Protein 6TJ0 (pdb70)

Nearest PDB structures (foldseek):
  6tj0-assembly1_A  TM=1.003E+00  e=1.137E-52  Escherichia coli K-12
  9fo7-assembly1_U  TM=5.356E-01  e=8.482E-44  Escherichia coli
  9fp0-assembly1_D  TM=5.334E-01  e=1.099E-41  Escherichia coli
  9fp2-assembly1_E  TM=5.350E-01  e=6.758E-42  Escherichia coli
  9fp2-assembly1_D  TM=5.329E-01  e=5.027E-41  Escherichia coli

Foldseek 3Di:
DALLLAEQEEPVLQVNDDAPDPRYDYDPAPVVSLVVLLPHAQYEREHEAEEPVCLVVLLVSQLCNCVRRHFNAYEYEHQHQHDDPLSVVLSVLSHHPYRDNVQDSVSSVCSVVCRPPTRPDDHDPDSLLSVLLDPFQADEEDWLVSVLSSLVSPNPVDDQDQQWKKKKFAFDVVDAVQRVSVQQAQPDGNWYFFFPRIDIITDGSADPVCVLVRVCRRGVDRSVNTTVDMTDGHPVSSNVVSVCVPGDSVGGDHDD/DLLLAEQEEPVLQVPDDQPDPRYDYDPAPVVSLVVLLVDAQHAREHEAEEPVCLVVLLVSQLCNPVRRHFNAYEYEYQDQHDDPLSVVLSVLSHHPYHDNPQDSVSSVCSVVCRPGTHDDDHDPDSLLSVLCDQAQAAEEDELVSVLSSLLSPNPVDDQAQQWKKKKFAFDPVDFQVRLSVQQAQPGGNWYYDDDRTDIIIHGNADPVCVLVRRPVRGVDRSVNTTVDMTDRRSVRSNVVSVCD

Sequence (500 aa):
RSDEKRILSNVAVLEGAPPLSEHWQLFNNNEVLFNEARTAQAATVVFSLQQNAQIEPLARSIHTLRRQRGSAKILVRENTASLRATDERLLLACGANVIPWNAPLSRCLTIESVQGQKFSRYVPEDITTLLSTQPLKLRGFQKWDVFCNAVNNNNPLLPAHGKGVLVALRPVPGIRVEQALTLCRPNRTGDITIGGNRLVLFLSFCRINDLDTALNHIFPLPTGDIFSNRVWFEDDQISAELVQRLLAPEQWGPLPSDEKRILSNVAVLEGAPPLSEHWQLFNNNEVLFNEARTAQAATVVFSLQQNAQIEPLARSIHTLRRQRGSAKILVRENTASLRATDERLLLACGANVIPWNAPLSRCLTIESVQGQKFSRYVPEDITTLLSTQPLKLRGFQKWDVFCNAVNNNNPLLPAHGKGVLVALRPVPGIRVEQALTLCRPNRTGDITIGGNRLVLFLSFCRINDLDTALNHIFPLPTGDIFSNRVWFEDDQISAELVQR

InterPro domains:
  IPR017745 Cellulose biosynthesis protein BcsE [NF011619] (1-523)
  IPR017745 Cellulose biosynthesis protein BcsE [PF10995] (6-514)
  IPR017745 Cellulose biosynthesis protein BcsE [TIGR03369] (161-475)

Radius of gyration: 33.47 Å; Cα contacts (8 Å, |Δi|>4): 859; chains: 2; bounding box: 49×111×55 Å

Organism: Escherichia coli (strain K12) (NCBI:txid83333)

Structure (mmCIF, N/CA/C/O backbone):
data_6TJ0
#
_entry.id   6TJ0
#
_cell.length_a   112.510
_cell.length_b   112.510
_cell.length_c   106.390
_cell.angle_alpha   90.00
_cell.angle_beta   90.00
_cell.angle_gamma   90.00
#
_symmetry.space_group_name_H-M   'P 41 21 2'
#
loop_
_entity.id
_entity.type
_entity.pdbx_description
1 polymer 'Bacterial cellulose synthesis subunit E'
2 non-polymer GLYCEROL
3 non-polymer "9,9'-[(2R,3R,3aS,5S,7aR,9R,10R,10aS,12S,14aR)-3,5,10,12-tetrahydroxy-5,12-dioxidooctahydro-2H,7H-difuro[3,2-d:3',2'-j][1,3,7,9,2,8]tetraoxadiphosphacyclododecine-2,9-diyl]bis(2-amino-1,9-dihydro-6H-purin-6-one)"
4 water water
#
loop_
_atom_site.group_PDB
_atom_site.id
_atom_site.type_symbol
_atom_site.label_atom_id
_atom_site.label_alt_id
_atom_site.label_comp_id
_atom_site.label_asym_id
_atom_site.label_entity_id
_atom_site.label_seq_id
_atom_site.pdbx_PDB_ins_code
_atom_site.Cartn_x
_atom_site.Cartn_y
_atom_site.Cartn_z
_atom_site.occupancy
_atom_site.B_iso_or_equiv
_atom_site.auth_seq_id
_atom_site.auth_comp_id
_atom_site.auth_asym_id
_atom_site.auth_atom_id
_atom_site.pdbx_PDB_model_num
ATOM 1 N N . ARG A 1 7 ? 71.239 155.391 117.878 1.00 82.71 222 ARG A N 1
ATOM 2 C CA . ARG A 1 7 ? 71.112 155.082 119.300 1.00 82.30 222 ARG A CA 1
ATOM 3 C C . ARG A 1 7 ? 69.633 154.773 119.715 1.00 82.28 222 ARG A C 1
ATOM 4 O O . ARG A 1 7 ? 68.998 153.931 119.071 1.00 82.15 222 ARG A O 1
ATOM 12 N N . SER A 1 8 ? 69.106 155.417 120.788 1.00 74.42 223 SER A N 1
ATOM 13 C CA . SER A 1 8 ? 67.779 155.138 121.337 1.00 71.13 223 SER A CA 1
ATOM 14 C C . SER A 1 8 ? 66.608 155.743 120.570 1.00 68.24 223 SER A C 1
ATOM 15 O O . SER A 1 8 ? 66.650 156.910 120.166 1.00 66.68 223 SER A O 1
ATOM 18 N N . ASP A 1 9 ? 65.533 154.937 120.432 1.00 59.63 224 ASP A N 1
ATOM 19 C CA . ASP A 1 9 ? 64.275 155.319 119.781 1.00 55.53 224 ASP A CA 1
ATOM 20 C C . ASP A 1 9 ? 63.158 155.494 120.820 1.00 55.78 224 ASP A C 1
ATOM 21 O O . ASP A 1 9 ? 61.987 155.479 120.457 1.00 56.21 224 ASP A O 1
ATOM 26 N N . GLU A 1 10 ? 63.521 155.640 122.108 1.00 50.58 225 GLU A N 1
ATOM 27 C CA . GLU A 1 10 ? 62.596 155.833 123.233 1.00 49.84 225 GLU A CA 1
ATOM 28 C C . GLU A 1 10 ? 61.564 156.952 123.003 1.00 53.11 225 GLU A C 1
ATOM 29 O O . GLU A 1 10 ? 60.407 156.796 123.392 1.00 53.56 225 GLU A O 1
ATOM 35 N N . LYS A 1 11 ? 61.983 158.061 122.364 1.00 48.61 226 LYS A N 1
ATOM 36 C CA . LYS A 1 11 ? 61.138 159.223 122.067 1.00 47.20 226 LYS A CA 1
ATOM 37 C C . LYS A 1 11 ? 60.333 159.081 120.765 1.00 50.09 226 LYS A C 1
ATOM 38 O O . LYS A 1 11 ? 59.447 159.893 120.520 1.00 48.59 226 LYS A O 1
ATOM 44 N N . ARG A 1 12 ? 60.636 158.070 119.931 1.00 47.80 227 ARG A N 1
ATOM 45 C CA . ARG A 1 12 ? 59.926 157.866 118.660 1.00 47.25 227 ARG A CA 1
ATOM 46 C C . ARG A 1 12 ? 58.449 157.453 118.877 1.00 47.37 227 ARG A C 1
ATOM 47 O O . ARG A 1 12 ? 58.151 156.698 119.804 1.00 45.72 227 ARG A O 1
ATOM 55 N N . ILE A 1 13 ? 57.528 158.019 118.064 1.00 42.02 228 ILE A N 1
ATOM 56 C CA . ILE A 1 13 ? 56.099 157.715 118.139 1.00 40.75 228 ILE A CA 1
ATOM 57 C C . ILE A 1 13 ? 55.605 157.250 116.775 1.00 47.17 228 ILE A C 1
ATOM 58 O O . ILE A 1 13 ? 55.522 158.036 115.829 1.00 48.05 228 ILE A O 1
ATOM 63 N N . LEU A 1 14 ? 55.305 155.967 116.685 1.00 43.69 229 LEU A N 1
ATOM 64 C CA . LEU A 1 14 ? 54.802 155.336 115.475 1.00 44.38 229 LEU A CA 1
ATOM 65 C C . LEU A 1 14 ? 53.299 155.240 115.636 1.00 47.01 229 LEU A C 1
ATOM 66 O O . LEU A 1 14 ? 52.809 154.688 116.623 1.00 46.63 229 LEU A O 1
ATOM 71 N N . SER A 1 15 ? 52.571 155.851 114.716 1.00 42.05 230 SER A N 1
ATOM 72 C CA . SER A 1 15 ? 51.130 155.912 114.853 1.00 41.57 230 SER A CA 1
ATOM 73 C C . SER A 1 15 ? 50.353 155.793 113.560 1.00 46.07 230 SER A C 1
ATOM 74 O O . SER A 1 15 ? 50.767 156.305 112.525 1.00 44.75 230 SER A O 1
ATOM 77 N N . ASN A 1 16 ? 49.172 155.175 113.646 1.00 44.76 231 ASN A N 1
ATOM 78 C CA . ASN A 1 16 ? 48.226 155.141 112.544 1.00 45.16 231 ASN A CA 1
ATOM 79 C C . ASN A 1 16 ? 47.742 156.620 112.392 1.00 49.08 231 ASN A C 1
ATOM 80 O O . ASN A 1 16 ? 47.593 157.309 113.411 1.00 47.67 231 ASN A O 1
ATOM 85 N N . VAL A 1 17 ? 47.559 157.114 111.136 1.00 46.46 232 VAL A N 1
ATOM 86 C CA . VAL A 1 17 ? 47.075 158.480 110.829 1.00 46.60 232 VAL A CA 1
ATOM 87 C C . VAL A 1 17 ? 45.800 158.861 111.621 1.00 48.73 232 VAL A C 1
ATOM 88 O O . VAL A 1 17 ? 45.706 159.977 112.126 1.00 46.74 232 VAL A O 1
ATOM 92 N N . ALA A 1 18 ? 44.834 157.917 111.727 1.00 45.15 233 ALA A N 1
ATOM 93 C CA . ALA A 1 18 ? 43.551 158.069 112.426 1.00 44.96 233 ALA A CA 1
ATOM 94 C C . ALA A 1 18 ? 43.664 158.589 113.873 1.00 49.76 233 ALA A C 1
ATOM 95 O O . ALA A 1 18 ? 42.757 159.270 114.341 1.00 50.75 233 ALA A O 1
ATOM 97 N N . VAL A 1 19 ? 44.769 158.274 114.571 1.00 46.92 234 VAL A N 1
ATOM 98 C CA . VAL A 1 19 ? 45.032 158.733 115.947 1.00 46.76 234 VAL A CA 1
ATOM 99 C C . VAL A 1 19 ? 45.081 160.285 116.039 1.00 49.67 234 VAL A C 1
ATOM 100 O O . VAL A 1 19 ? 44.594 160.849 117.026 1.00 50.27 234 VAL A O 1
ATOM 104 N N . LEU A 1 20 ? 45.601 160.972 115.001 1.00 43.97 235 LEU A N 1
ATOM 105 C CA . LEU A 1 20 ? 45.689 162.438 115.046 1.00 43.41 235 LEU A CA 1
ATOM 106 C C . LEU A 1 20 ? 44.459 163.147 114.463 1.00 47.57 235 LEU A C 1
ATOM 107 O O . LEU A 1 20 ? 44.427 164.380 114.421 1.00 46.90 235 LEU A O 1
ATOM 112 N N . GLU A 1 21 ? 43.420 162.362 114.081 1.00 44.39 236 GLU A N 1
ATOM 113 C CA . GLU A 1 21 ? 42.118 162.812 113.575 1.00 44.57 236 GLU A CA 1
ATOM 114 C C . GLU A 1 21 ? 42.200 163.864 112.450 1.00 47.10 236 GLU A C 1
ATOM 115 O O . GLU A 1 21 ? 41.350 164.750 112.382 1.00 47.39 236 GLU A O 1
ATOM 121 N N . GLY A 1 22 ? 43.219 163.764 111.594 1.00 42.77 237 GLY A N 1
ATOM 122 C CA . GLY A 1 22 ? 43.425 164.691 110.483 1.00 42.39 237 GLY A CA 1
ATOM 123 C C . GLY A 1 22 ? 44.649 165.583 110.612 1.00 46.01 237 GLY A C 1
ATOM 124 O O . GLY A 1 22 ? 45.135 166.102 109.603 1.00 46.02 237 GLY A O 1
ATOM 125 N N . ALA A 1 23 ? 45.147 165.793 111.850 1.00 41.85 238 ALA A N 1
ATOM 126 C CA . ALA A 1 23 ? 46.330 166.627 112.110 1.00 42.42 238 ALA A CA 1
ATOM 127 C C . ALA A 1 23 ? 47.611 166.018 111.518 1.00 48.52 238 ALA A C 1
ATOM 128 O O . ALA A 1 23 ? 47.686 164.799 111.345 1.00 48.49 238 ALA A O 1
ATOM 130 N N . PRO A 1 24 ? 48.641 166.842 111.218 1.00 46.90 239 PRO A N 1
ATOM 131 C CA . PRO A 1 24 ? 49.896 166.269 110.708 1.00 46.53 239 PRO A CA 1
ATOM 132 C C . PRO A 1 24 ? 50.781 165.788 111.875 1.00 51.49 239 PRO A C 1
ATOM 133 O O . PRO A 1 24 ? 50.388 166.036 113.027 1.00 50.29 239 PRO A O 1
ATOM 137 N N . PRO A 1 25 ? 51.971 165.143 111.629 1.00 48.76 240 PRO A N 1
ATOM 138 C CA . PRO A 1 25 ? 52.864 164.765 112.749 1.00 48.22 240 PRO A CA 1
ATOM 139 C C . PRO A 1 25 ? 53.140 165.947 11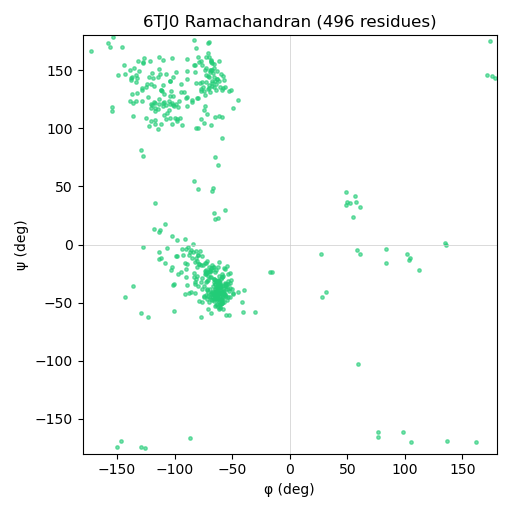3.680 1.00 50.82 240 PRO A C 1
ATOM 140 O O . PRO A 1 25 ? 53.398 167.055 113.204 1.00 51.77 240 PRO A O 1
ATOM 144 N N . LEU A 1 26 ? 53.030 165.726 114.997 1.00 45.53 241 LEU A N 1
ATOM 145 C CA . LEU A 1 26 ? 53.155 166.778 116.015 1.00 44.89 241 LEU A CA 1
ATOM 146 C C . LEU A 1 26 ? 54.587 167.157 116.356 1.00 50.73 241 LEU A C 1
ATOM 147 O O . LEU A 1 26 ? 54.824 168.219 116.922 1.00 50.66 241 LEU A O 1
ATOM 152 N N . SER A 1 27 ? 55.546 166.283 116.036 1.00 47.76 242 SER A N 1
ATOM 153 C CA . SER A 1 27 ? 56.958 166.532 116.270 1.00 46.76 242 SER A CA 1
ATOM 154 C C . SER A 1 27 ? 57.755 165.721 115.260 1.00 49.96 242 SER A C 1
ATOM 155 O O . SER A 1 27 ? 57.178 164.989 114.452 1.00 48.34 242 SER A O 1
ATOM 158 N N . GLU A 1 28 ? 59.081 165.857 115.306 1.00 47.73 243 GLU A N 1
ATOM 159 C CA . GLU A 1 28 ? 60.016 165.138 114.447 1.00 47.94 243 GLU A CA 1
ATOM 160 C C . GLU A 1 28 ? 60.069 163.682 114.889 1.00 50.99 243 GLU A C 1
ATOM 161 O O . GLU A 1 28 ? 60.525 162.839 114.124 1.00 51.90 243 GLU A O 1
ATOM 167 N N . HIS A 1 29 ? 59.569 163.384 116.109 1.00 45.82 244 HIS A N 1
ATOM 168 C CA . HIS A 1 29 ? 59.521 162.032 116.687 1.00 45.12 244 HIS A CA 1
ATOM 169 C C . HIS A 1 29 ? 58.335 161.199 116.176 1.00 48.31 244 HIS A C 1
ATOM 170 O O . HIS A 1 29 ? 58.437 159.968 116.138 1.00 48.12 244 HIS A O 1
ATOM 177 N N . TRP A 1 30 ? 57.227 161.868 115.769 1.00 43.72 245 TRP A N 1
ATOM 178 C CA . TRP A 1 30 ? 56.035 161.227 115.214 1.00 42.98 245 TRP A CA 1
ATOM 179 C C . TRP A 1 30 ? 56.238 160.769 113.781 1.00 47.34 245 TRP A C 1
ATOM 180 O O . TRP A 1 30 ? 56.715 161.537 112.945 1.00 47.59 245 TRP A O 1
ATOM 191 N N . GLN A 1 31 ? 55.789 159.546 113.487 1.00 44.56 246 GLN A N 1
ATOM 192 C CA . GLN A 1 31 ? 55.724 158.974 112.149 1.00 44.94 246 GLN A CA 1
ATOM 193 C C . GLN A 1 31 ? 54.330 158.357 111.991 1.00 49.57 246 GLN A C 1
ATOM 194 O O . GLN A 1 31 ? 53.864 157.629 112.870 1.00 49.45 246 GLN A O 1
ATOM 200 N N . LEU A 1 32 ? 53.654 158.693 110.890 1.00 46.32 247 LEU A N 1
ATOM 201 C CA . LEU A 1 32 ? 52.299 158.248 110.625 1.00 45.55 247 LEU A CA 1
ATOM 202 C C . LEU A 1 32 ? 52.219 157.211 109.541 1.00 50.10 247 LEU A C 1
ATOM 203 O O . LEU A 1 32 ? 53.033 157.210 108.616 1.00 49.97 247 LEU A O 1
ATOM 208 N N . PHE A 1 33 ? 51.244 156.293 109.683 1.00 47.52 248 PHE A N 1
ATOM 209 C CA . PHE A 1 33 ? 51.030 155.154 108.785 1.00 48.17 248 PHE A CA 1
ATOM 210 C C . PHE A 1 33 ? 49.567 155.066 108.436 1.00 52.49 248 PHE A C 1
ATOM 211 O O . PHE A 1 33 ? 48.721 155.306 109.300 1.00 52.09 248 PHE A O 1
ATOM 219 N N . ASN A 1 34 ? 49.265 154.762 107.160 1.00 49.53 249 ASN A N 1
ATOM 220 C CA . ASN A 1 34 ? 47.894 154.727 106.632 1.00 49.80 249 ASN A CA 1
ATOM 221 C C . ASN A 1 34 ? 47.014 153.625 107.219 1.00 53.35 249 ASN A C 1
ATOM 222 O O . ASN A 1 34 ? 45.792 153.742 107.149 1.00 54.40 249 ASN A O 1
ATOM 227 N N . ASN A 1 35 ? 47.615 152.581 107.814 1.00 48.21 250 ASN A N 1
ATOM 228 C CA . ASN A 1 35 ? 46.885 151.485 108.464 1.00 47.10 250 ASN A CA 1
ATOM 229 C C . ASN A 1 35 ? 47.778 150.769 109.486 1.00 49.16 250 ASN A C 1
ATOM 230 O O . ASN A 1 35 ? 48.977 151.066 109.577 1.00 47.73 250 ASN A O 1
ATOM 235 N N . ASN A 1 36 ? 47.173 149.839 110.251 1.00 44.32 251 ASN A N 1
ATOM 236 C CA . ASN A 1 36 ? 47.787 149.038 111.309 1.00 43.59 251 ASN A CA 1
ATOM 237 C C . ASN A 1 36 ? 48.774 148.002 110.831 1.00 48.68 251 ASN A C 1
ATOM 238 O O . ASN A 1 36 ? 49.627 147.592 111.615 1.00 48.10 251 ASN A O 1
ATOM 243 N N . GLU A 1 37 ? 48.656 147.561 109.570 1.00 46.63 252 GLU A N 1
ATOM 244 C CA . GLU A 1 37 ? 49.543 146.556 108.993 1.00 47.41 252 GLU A CA 1
ATOM 245 C C . GLU A 1 37 ? 50.930 147.157 108.780 1.00 51.38 252 GLU A C 1
ATOM 246 O O . GLU A 1 37 ? 51.899 146.642 109.337 1.00 49.91 252 GLU A O 1
ATOM 252 N N . VAL A 1 38 ? 51.009 148.290 108.041 1.00 49.56 253 VAL A N 1
ATOM 253 C CA . VAL A 1 38 ? 52.261 149.012 107.755 1.00 50.23 253 VAL A CA 1
ATOM 254 C C . VAL A 1 38 ? 52.925 149.554 109.045 1.00 52.69 253 VAL A C 1
ATOM 255 O O . VAL A 1 38 ? 54.154 149.583 109.128 1.00 53.29 253 VAL A O 1
ATOM 259 N N . LEU A 1 39 ? 52.109 149.930 110.050 1.00 45.97 254 LEU A N 1
ATOM 260 C CA . LEU A 1 39 ? 52.577 150.395 111.352 1.00 44.05 254 LEU A CA 1
ATOM 261 C C . LEU A 1 39 ? 53.291 149.261 112.087 1.00 48.27 254 LEU A C 1
ATOM 262 O O . LEU A 1 39 ? 54.405 149.453 112.569 1.00 48.44 254 LEU A O 1
ATOM 267 N N . PHE A 1 40 ? 52.661 148.069 112.128 1.00 45.23 255 PHE A N 1
ATOM 268 C CA . PHE A 1 40 ? 53.171 146.876 112.780 1.00 44.44 255 PHE A CA 1
ATOM 269 C C . PHE A 1 40 ? 54.495 146.433 112.176 1.00 50.48 255 PHE A C 1
ATOM 270 O O . PHE A 1 40 ? 55.415 146.089 112.915 1.00 51.29 255 PHE A O 1
ATOM 278 N N . ASN A 1 41 ? 54.595 146.469 110.838 1.00 48.51 256 ASN A N 1
ATOM 279 C CA . ASN A 1 41 ? 55.794 146.107 110.087 1.00 49.47 256 ASN A CA 1
ATOM 280 C C . ASN A 1 41 ? 56.977 147.003 110.401 1.00 54.63 256 ASN A C 1
ATOM 281 O O . ASN A 1 41 ? 58.113 146.517 110.436 1.00 55.68 256 ASN A O 1
ATOM 286 N N . GLU A 1 42 ? 56.702 148.297 110.680 1.00 50.08 257 GLU A N 1
ATOM 287 C CA . GLU A 1 42 ? 57.702 149.277 111.077 1.00 49.81 257 GLU A CA 1
ATOM 288 C C . GLU A 1 42 ? 58.091 149.032 112.538 1.00 52.07 257 GLU A C 1
ATOM 289 O O . GLU A 1 42 ? 59.273 148.915 112.823 1.00 51.48 257 GLU A O 1
ATOM 295 N N . ALA A 1 43 ? 57.085 148.890 113.445 1.00 47.95 258 ALA A N 1
ATOM 296 C CA . ALA A 1 43 ? 57.249 148.616 114.882 1.00 46.78 258 ALA A CA 1
ATOM 297 C C . ALA A 1 43 ? 58.128 147.367 115.179 1.00 50.56 258 ALA A C 1
ATOM 298 O O . ALA A 1 43 ? 58.774 147.297 116.231 1.00 49.82 258 ALA A O 1
ATOM 300 N N . ARG A 1 44 ? 58.187 146.422 114.214 1.00 46.85 259 ARG A N 1
ATOM 301 C CA . ARG A 1 44 ? 59.005 145.205 114.246 1.00 47.11 259 ARG A CA 1
ATOM 302 C C . ARG A 1 44 ? 60.495 145.520 114.357 1.00 53.71 259 ARG A C 1
ATOM 303 O O . ARG A 1 44 ? 61.239 144.722 114.923 1.00 53.64 259 ARG A O 1
ATOM 311 N N . THR A 1 45 ? 60.924 146.679 113.813 1.00 52.26 260 THR A N 1
ATOM 312 C CA . THR A 1 45 ? 62.320 147.132 113.823 1.00 53.33 260 THR A CA 1
ATOM 313 C C . THR A 1 45 ? 62.608 148.124 114.955 1.00 57.43 260 THR A C 1
ATOM 314 O O . THR A 1 45 ? 63.774 148.448 115.193 1.00 59.25 260 THR A O 1
ATOM 318 N N . ALA A 1 46 ? 61.558 148.606 115.649 1.00 52.03 261 ALA A N 1
ATOM 319 C CA . ALA A 1 46 ? 61.701 149.535 116.771 1.00 50.71 261 ALA A CA 1
ATOM 320 C C . ALA A 1 46 ? 62.067 148.781 118.070 1.00 55.35 261 ALA A C 1
ATOM 321 O O . ALA A 1 46 ? 62.028 147.553 118.087 1.00 54.62 261 ALA A O 1
ATOM 323 N N . GLN A 1 47 ? 62.449 149.503 119.138 1.00 52.89 262 GLN A N 1
ATOM 324 C CA . GLN A 1 47 ? 62.880 148.894 120.401 1.00 53.21 262 GLN A CA 1
ATOM 325 C C . GLN A 1 47 ? 62.164 149.474 121.630 1.00 55.79 262 GLN A C 1
ATOM 326 O O . GLN A 1 47 ? 61.535 148.728 122.376 1.00 55.94 262 GLN A O 1
ATOM 332 N N . ALA A 1 48 ? 62.284 150.789 121.846 1.00 51.54 263 ALA A N 1
ATOM 333 C CA . ALA A 1 48 ? 61.711 151.487 122.993 1.00 50.31 263 ALA A CA 1
ATOM 334 C C . ALA A 1 48 ? 60.679 152.544 122.574 1.00 52.54 263 ALA A C 1
ATOM 335 O O . ALA A 1 48 ? 60.278 153.360 123.396 1.00 52.07 263 ALA A O 1
ATOM 337 N N . ALA A 1 49 ? 60.238 152.512 121.306 1.00 48.44 264 ALA A N 1
ATOM 338 C CA . ALA A 1 49 ? 59.288 153.467 120.732 1.00 47.06 264 ALA A CA 1
ATOM 339 C C . ALA A 1 49 ? 57.868 153.276 121.215 1.00 49.15 264 ALA A C 1
ATOM 340 O O . ALA A 1 49 ? 57.518 152.206 121.714 1.00 47.77 264 ALA A O 1
ATOM 342 N N . THR A 1 50 ? 57.032 154.327 121.041 1.00 45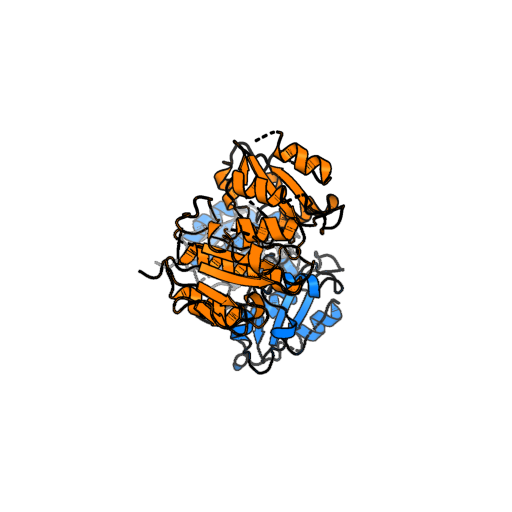.07 265 THR A N 1
ATOM 343 C CA . THR A 1 50 ? 55.607 154.249 121.321 1.00 43.04 265 THR A CA 1
ATOM 344 C C . THR A 1 50 ? 54.938 153.857 120.011 1.00 45.49 265 THR A C 1
ATOM 345 O O . THR A 1 50 ? 55.263 154.416 118.964 1.00 43.89 265 THR A O 1
ATOM 349 N N . VAL A 1 51 ? 54.056 152.845 120.072 1.00 42.19 266 VAL A N 1
ATOM 350 C CA . VAL A 1 51 ? 53.327 152.290 118.936 1.00 41.82 266 VAL A CA 1
ATOM 351 C C . VAL A 1 51 ? 51.860 152.482 119.266 1.00 45.11 266 VAL A C 1
ATOM 352 O O . VAL A 1 51 ? 51.418 152.057 120.330 1.00 44.13 266 VAL A O 1
ATOM 356 N N . VAL A 1 52 ? 51.133 153.218 118.406 1.00 42.20 267 VAL A N 1
ATOM 357 C CA . VAL A 1 52 ? 49.729 153.553 118.623 1.00 40.93 267 VAL A CA 1
ATOM 358 C C . VAL A 1 52 ? 48.866 153.064 117.467 1.00 46.20 267 VAL A C 1
ATOM 359 O O . VAL A 1 52 ? 48.822 153.677 116.392 1.00 45.63 267 VAL A O 1
ATOM 363 N N . PHE A 1 53 ? 48.185 151.939 117.704 1.00 42.76 268 PHE A N 1
ATOM 364 C CA . PHE A 1 53 ? 47.274 151.345 116.743 1.00 43.38 268 PHE A CA 1
ATOM 365 C C . PHE A 1 53 ? 45.922 152.033 116.834 1.00 47.88 268 PHE A C 1
ATOM 366 O O . PHE A 1 53 ? 45.546 152.533 117.897 1.00 46.86 268 PHE A O 1
ATOM 374 N N . SER A 1 54 ? 45.171 152.010 115.735 1.00 45.52 269 SER A N 1
ATOM 375 C CA . SER A 1 54 ? 43.827 152.558 115.707 1.00 46.28 269 SER A CA 1
ATOM 376 C C . SER A 1 54 ? 42.799 151.409 115.606 1.00 51.65 269 SER A C 1
ATOM 377 O O . SER A 1 54 ? 42.923 150.533 114.752 1.00 50.15 269 SER A O 1
ATOM 380 N N . LEU A 1 55 ? 41.799 151.423 116.491 1.00 49.65 270 LEU A N 1
ATOM 381 C CA . LEU A 1 55 ? 40.729 150.447 116.498 1.00 50.89 270 LEU A CA 1
ATOM 382 C C . LEU A 1 55 ? 39.462 151.109 115.987 1.00 58.01 270 LEU A C 1
ATOM 383 O O . LEU A 1 55 ? 38.939 152.013 116.637 1.00 56.76 270 LEU A O 1
ATOM 388 N N . GLN A 1 56 ? 38.987 150.675 114.810 1.00 59.18 271 GLN A N 1
ATOM 389 C CA . GLN A 1 56 ? 37.752 151.191 114.212 1.00 61.98 271 GLN A CA 1
ATOM 390 C C . GLN A 1 56 ? 36.596 150.217 114.458 1.00 66.47 271 GLN A C 1
ATOM 391 O O . GLN A 1 56 ? 35.591 150.615 115.041 1.00 67.23 271 GLN A O 1
ATOM 397 N N . GLN A 1 57 ? 36.736 148.944 114.030 1.00 62.20 272 GLN A N 1
ATOM 398 C CA . GLN A 1 57 ? 35.655 147.960 114.179 1.00 62.10 272 GLN A CA 1
ATOM 399 C C . GLN A 1 57 ? 36.087 146.664 114.867 1.00 64.53 272 GLN A C 1
ATOM 400 O O . GLN A 1 57 ? 37.262 146.297 114.839 1.00 61.33 272 GLN A O 1
ATOM 406 N N . ASN A 1 58 ? 35.098 145.960 115.452 1.00 62.67 273 ASN A N 1
ATOM 407 C CA . ASN A 1 58 ? 35.243 144.698 116.175 1.00 61.84 273 ASN A CA 1
ATOM 408 C C . ASN A 1 58 ? 35.989 143.591 115.412 1.00 63.70 273 ASN A C 1
ATOM 409 O O . ASN A 1 58 ? 36.558 142.711 116.053 1.00 62.79 273 ASN A O 1
ATOM 414 N N . ALA A 1 59 ? 35.995 143.634 114.063 1.00 60.28 274 ALA A N 1
ATOM 415 C CA . ALA A 1 59 ? 36.672 142.630 113.234 1.00 60.38 274 ALA A CA 1
ATOM 416 C C . ALA A 1 59 ? 38.194 142.711 113.335 1.00 63.00 274 ALA A C 1
ATOM 417 O O . ALA A 1 59 ? 38.872 141.722 113.075 1.00 63.09 274 ALA A O 1
ATOM 419 N N . GLN A 1 60 ? 38.718 143.877 113.743 1.00 58.85 275 GLN A N 1
ATOM 420 C CA . GLN A 1 60 ? 40.145 144.154 113.911 1.00 57.85 275 GLN A CA 1
ATOM 421 C C . GLN A 1 60 ? 40.735 143.641 115.231 1.00 60.81 275 GLN A C 1
ATOM 422 O O . GLN A 1 60 ? 41.959 143.630 115.339 1.00 60.77 275 GLN A O 1
ATOM 428 N N . ILE A 1 61 ? 39.897 143.264 116.236 1.00 56.45 276 ILE A N 1
ATOM 429 C CA . ILE A 1 61 ? 40.329 142.802 117.573 1.00 55.68 276 ILE A CA 1
ATOM 430 C C . ILE A 1 61 ? 41.347 141.657 117.506 1.00 57.82 276 ILE A C 1
ATOM 431 O O . ILE A 1 61 ? 42.457 141.824 118.010 1.00 57.89 276 ILE A O 1
ATOM 436 N N . GLU A 1 62 ? 40.967 140.509 116.910 1.00 52.84 277 GLU A N 1
ATOM 437 C CA . GLU A 1 62 ? 41.839 139.337 116.787 1.00 51.99 277 GLU A CA 1
ATOM 438 C C . GLU A 1 62 ? 43.127 139.641 115.978 1.00 53.70 277 GLU A C 1
ATOM 439 O O . GLU A 1 62 ? 44.198 139.437 116.551 1.00 51.22 277 GLU A O 1
ATOM 445 N N . PRO A 1 63 ? 43.078 140.191 114.722 1.00 50.48 278 PRO A N 1
ATOM 446 C CA . PRO A 1 63 ? 44.337 140.551 114.029 1.00 50.22 278 PRO A CA 1
ATOM 447 C C . PRO A 1 63 ? 45.229 141.523 114.826 1.00 53.76 278 PRO A C 1
ATOM 448 O O . PRO A 1 63 ? 46.454 141.413 114.754 1.00 54.04 278 PRO A O 1
ATOM 452 N N . LEU A 1 64 ? 44.614 142.436 115.615 1.00 49.54 279 LEU A N 1
ATOM 453 C CA . LEU A 1 64 ? 45.296 143.409 116.473 1.00 49.53 279 LEU A CA 1
ATOM 454 C C . LEU A 1 64 ? 45.940 142.734 117.667 1.00 52.30 279 LEU A C 1
ATOM 455 O O . LEU A 1 64 ? 47.084 143.060 117.991 1.00 51.68 279 LEU A O 1
ATOM 460 N N . ALA A 1 65 ? 45.202 141.799 118.320 1.00 48.11 280 ALA A N 1
ATOM 461 C CA . ALA A 1 65 ? 45.660 140.975 119.448 1.00 47.42 280 ALA A CA 1
ATOM 462 C C . ALA A 1 65 ? 46.922 140.216 119.039 1.00 48.70 280 ALA A C 1
ATOM 463 O O . ALA A 1 65 ? 47.870 140.175 119.811 1.00 48.12 280 ALA A O 1
ATOM 465 N N . ARG A 1 66 ? 46.943 139.669 117.809 1.00 44.14 281 ARG A N 1
ATOM 466 C CA . ARG A 1 66 ? 48.078 138.936 117.242 1.00 44.66 281 ARG A CA 1
ATOM 467 C C . ARG A 1 66 ? 49.314 139.832 117.051 1.00 49.52 281 ARG A C 1
ATOM 468 O O . ARG A 1 66 ? 50.419 139.429 117.435 1.00 49.81 281 ARG A O 1
ATOM 476 N N . SER A 1 67 ? 49.117 141.052 116.497 1.00 44.92 282 SER A N 1
ATOM 477 C CA . SER A 1 67 ? 50.172 142.039 116.251 1.00 44.71 282 SER A CA 1
ATOM 478 C C . SER A 1 67 ? 50.808 142.540 117.548 1.00 49.15 282 SER A C 1
ATOM 479 O O . SER A 1 67 ? 52.023 142.683 117.602 1.00 50.93 282 SER A O 1
ATOM 482 N N . ILE A 1 68 ? 49.985 142.826 118.580 1.00 44.94 283 ILE A N 1
ATOM 483 C CA . ILE A 1 68 ? 50.426 143.293 119.901 1.00 43.63 283 ILE A CA 1
ATOM 484 C C . ILE A 1 68 ? 51.238 142.182 120.549 1.00 48.69 283 ILE A C 1
ATOM 485 O O . ILE A 1 68 ? 52.321 142.432 121.080 1.00 48.73 283 ILE A O 1
ATOM 490 N N . HIS A 1 69 ? 50.706 140.944 120.484 1.00 45.24 284 HIS A N 1
ATOM 491 C CA . HIS A 1 69 ? 51.335 139.760 121.035 1.00 43.59 284 HIS A CA 1
ATOM 492 C C . HIS A 1 69 ? 52.716 139.511 120.408 1.00 47.06 284 HIS A C 1
ATOM 493 O O . HIS A 1 69 ? 53.685 139.271 121.138 1.00 45.15 284 HIS A O 1
ATOM 500 N N . THR A 1 70 ? 52.802 139.587 119.061 1.00 44.58 285 THR A N 1
ATOM 501 C CA . THR A 1 70 ? 54.046 139.423 118.311 1.00 45.35 285 THR A CA 1
ATOM 502 C C . THR A 1 70 ? 55.052 140.478 118.782 1.00 52.45 285 THR A C 1
ATOM 503 O O . THR A 1 70 ? 56.169 140.116 119.138 1.00 53.07 285 THR A O 1
ATOM 507 N N . LEU A 1 71 ? 54.626 141.766 118.832 1.00 49.78 286 LEU A N 1
ATOM 508 C CA . LEU A 1 71 ? 55.458 142.874 119.270 1.00 49.90 286 LEU A CA 1
ATOM 509 C C . LEU A 1 71 ? 55.971 142.745 120.697 1.00 53.67 286 LEU A C 1
ATOM 510 O O . LEU A 1 71 ? 57.165 142.931 120.909 1.00 54.63 286 LEU A O 1
ATOM 515 N N . ARG A 1 72 ? 55.088 142.486 121.673 1.00 48.10 287 ARG A N 1
ATOM 516 C CA . ARG A 1 72 ? 55.512 142.361 123.066 1.00 48.10 287 ARG A CA 1
ATOM 517 C C . ARG A 1 72 ? 56.526 141.232 123.269 1.00 52.91 287 ARG A C 1
ATOM 518 O O . ARG A 1 72 ? 57.573 141.466 123.881 1.00 52.80 287 ARG A O 1
ATOM 526 N N . ARG A 1 73 ? 56.226 140.022 122.742 1.00 49.64 288 ARG A N 1
ATOM 527 C CA . ARG A 1 73 ? 57.105 138.852 122.870 1.00 49.93 288 ARG A CA 1
ATOM 528 C C . ARG A 1 73 ? 58.461 139.064 122.182 1.00 54.92 288 ARG A C 1
ATOM 529 O O . ARG A 1 73 ? 59.505 138.764 122.763 1.00 55.21 288 ARG A O 1
ATOM 537 N N . GLN A 1 74 ? 58.444 139.580 120.950 1.00 51.84 289 GLN A N 1
ATOM 538 C CA . GLN A 1 74 ? 59.651 139.745 120.139 1.00 52.97 289 GLN A CA 1
ATOM 539 C C . GLN A 1 74 ? 60.475 141.004 120.419 1.00 56.09 289 GLN A C 1
ATOM 540 O O . GLN A 1 74 ? 61.674 140.989 120.159 1.00 56.38 289 GLN A O 1
ATOM 546 N N . ARG A 1 75 ? 59.854 142.091 120.897 1.00 51.13 290 ARG A N 1
ATOM 547 C CA . ARG A 1 75 ? 60.598 143.334 121.102 1.00 51.50 290 ARG A CA 1
ATOM 548 C C . ARG A 1 75 ? 60.958 143.602 122.563 1.00 56.72 290 ARG A C 1
ATOM 549 O O . ARG A 1 75 ? 61.902 144.351 122.814 1.00 57.24 290 ARG A O 1
ATOM 557 N N . GLY A 1 76 ? 60.267 142.958 123.502 1.00 53.14 291 GLY A N 1
ATOM 558 C CA . GLY A 1 76 ? 60.571 143.117 124.921 1.00 53.55 291 GLY A CA 1
ATOM 559 C C . GLY A 1 76 ? 59.695 144.098 125.687 1.00 56.24 291 GLY A C 1
ATOM 560 O O . GLY A 1 76 ? 58.601 144.455 125.241 1.00 52.64 291 GLY A O 1
ATOM 561 N N . SER A 1 77 ? 60.200 144.544 126.857 1.00 54.73 292 SER A N 1
ATOM 562 C CA . SER A 1 77 ? 59.501 145.381 127.834 1.00 54.65 292 SER A CA 1
ATOM 563 C C . SER A 1 77 ? 59.674 146.918 127.710 1.00 56.40 292 SER A C 1
ATOM 564 O O . SER A 1 77 ? 58.976 147.651 128.422 1.00 55.90 292 SER A O 1
ATOM 567 N N . ALA A 1 78 ? 60.585 147.410 126.848 1.00 51.68 293 ALA A N 1
ATOM 568 C CA . ALA A 1 78 ? 60.804 148.860 126.726 1.00 50.33 293 ALA A CA 1
ATOM 569 C C . ALA A 1 78 ? 59.756 149.576 125.860 1.00 54.96 293 ALA A C 1
ATOM 570 O O . ALA A 1 78 ? 59.443 150.750 126.095 1.00 53.31 293 ALA A O 1
ATOM 580 N N . LYS A 1 80 ? 56.267 150.826 124.252 1.00 48.76 295 LYS A N 1
ATOM 581 C CA . LYS A 1 80 ? 54.950 151.203 124.755 1.00 46.65 295 LYS A CA 1
ATOM 582 C C . LYS A 1 80 ? 53.949 150.945 123.622 1.00 48.70 295 LYS A C 1
ATOM 583 O O . LYS A 1 80 ? 54.057 151.561 122.563 1.00 48.74 295 LYS A O 1
ATOM 589 N N . ILE A 1 81 ? 53.025 149.988 123.817 1.00 43.78 296 ILE A N 1
ATOM 590 C CA . ILE A 1 81 ? 52.019 149.594 122.816 1.00 42.20 296 ILE A CA 1
ATOM 591 C C . ILE A 1 81 ? 50.660 150.058 123.290 1.00 47.61 296 ILE A C 1
ATOM 592 O O . ILE A 1 81 ? 50.200 149.669 124.369 1.00 47.51 296 ILE A O 1
ATOM 597 N N . LEU A 1 82 ? 50.043 150.928 122.487 1.00 44.99 297 LEU A N 1
ATOM 598 C CA . LEU A 1 82 ? 48.778 151.598 122.769 1.00 44.94 297 LEU A CA 1
ATOM 599 C C . LEU A 1 82 ? 47.748 151.308 121.696 1.00 47.50 297 LEU A C 1
ATOM 600 O O . LEU A 1 82 ? 48.092 151.204 120.513 1.00 47.21 297 LEU A O 1
ATOM 605 N N . VAL A 1 83 ? 46.483 151.188 122.116 1.00 43.16 298 VAL A N 1
ATOM 606 C CA . VAL A 1 83 ? 45.327 150.996 121.241 1.00 42.44 298 VAL A CA 1
ATOM 607 C C . VAL A 1 83 ? 44.424 152.208 121.415 1.00 47.69 298 VAL A C 1
ATOM 608 O O . VAL A 1 83 ? 43.876 152.433 122.497 1.00 48.26 298 VAL A O 1
ATOM 612 N N . ARG A 1 84 ? 44.274 152.988 120.349 1.00 43.91 299 ARG A N 1
ATOM 613 C CA . ARG A 1 84 ? 43.385 154.136 120.341 1.00 43.24 299 ARG A CA 1
ATOM 614 C C . ARG A 1 84 ? 42.058 153.664 119.747 1.00 48.30 299 ARG A C 1
ATOM 615 O O . ARG A 1 84 ? 41.974 153.389 118.548 1.00 46.94 299 ARG A O 1
ATOM 623 N N . GLU A 1 85 ? 41.031 153.555 120.603 1.00 47.38 300 GLU A N 1
ATOM 624 C CA . GLU A 1 85 ? 39.678 153.168 120.202 1.00 49.14 300 GLU A CA 1
ATOM 625 C C . GLU A 1 85 ? 39.061 154.420 119.548 1.00 56.11 300 GLU A C 1
ATOM 626 O O . GLU A 1 85 ? 38.836 155.425 120.224 1.00 55.43 300 GLU A O 1
ATOM 632 N N . ASN A 1 86 ? 38.896 154.394 118.219 1.00 55.24 301 ASN A N 1
ATOM 633 C CA . ASN A 1 86 ? 38.400 155.563 117.506 1.00 56.97 301 ASN A CA 1
ATOM 634 C C . ASN A 1 86 ? 36.880 155.576 117.416 1.00 64.36 301 ASN A C 1
ATOM 635 O O . ASN A 1 86 ? 36.275 156.643 117.532 1.00 63.88 301 ASN A O 1
ATOM 640 N N . THR A 1 87 ? 36.269 154.395 117.283 1.00 64.07 302 THR A N 1
ATOM 641 C CA . THR A 1 87 ? 34.816 154.198 117.233 1.00 66.03 302 THR A CA 1
ATOM 642 C C . THR A 1 87 ? 34.442 153.318 118.442 1.00 70.40 302 THR A C 1
ATOM 643 O O . THR A 1 87 ? 35.170 152.364 118.730 1.00 69.13 302 THR A O 1
ATOM 647 N N . ALA A 1 88 ? 33.340 153.662 119.157 1.00 68.03 303 ALA A N 1
ATOM 648 C CA . ALA A 1 88 ? 32.842 152.934 120.334 1.00 68.33 303 ALA A CA 1
ATOM 649 C C . ALA A 1 88 ? 32.526 151.469 119.974 1.00 74.03 303 ALA A C 1
ATOM 650 O O . ALA A 1 88 ? 31.422 151.158 119.513 1.00 75.86 303 ALA A O 1
ATOM 652 N N . SER A 1 89 ? 33.528 150.582 120.145 1.00 69.32 304 SER A N 1
ATOM 653 C CA . SER A 1 89 ? 33.421 149.176 119.774 1.00 69.42 304 SER A CA 1
ATOM 654 C C . SER A 1 89 ? 33.969 148.178 120.796 1.00 72.53 304 SER A C 1
ATOM 655 O O . SER A 1 89 ? 33.412 147.088 120.932 1.00 73.95 304 SER A O 1
ATOM 658 N N . LEU A 1 90 ? 35.054 148.536 121.495 1.00 66.19 305 LEU A N 1
ATOM 659 C CA . LEU A 1 90 ? 35.751 147.678 122.451 1.00 64.34 305 LEU A CA 1
ATOM 660 C C . LEU A 1 90 ? 34.955 147.287 123.716 1.00 65.84 305 LEU A C 1
ATOM 661 O O . LEU A 1 90 ? 34.768 148.111 124.616 1.00 65.33 305 LEU A O 1
ATOM 666 N N . ARG A 1 91 ? 34.558 145.992 123.802 1.00 60.93 306 ARG A N 1
ATOM 667 C CA . ARG A 1 91 ? 33.861 145.393 124.952 1.00 59.93 306 ARG A CA 1
ATOM 668 C C . ARG A 1 91 ? 34.885 145.158 126.062 1.00 60.78 306 ARG A C 1
ATOM 669 O O . ARG A 1 91 ? 36.071 145.022 125.762 1.00 59.32 306 ARG A O 1
ATOM 677 N N . ALA A 1 92 ? 34.445 145.115 127.336 1.00 57.09 307 ALA A N 1
ATOM 678 C CA . ALA A 1 92 ? 35.348 144.919 128.483 1.00 56.36 307 ALA A CA 1
ATOM 679 C C . ALA A 1 92 ? 36.208 143.663 128.369 1.00 58.89 307 ALA A C 1
ATOM 680 O O . ALA A 1 92 ? 37.363 143.685 128.787 1.00 57.84 307 ALA A O 1
ATOM 682 N N . THR A 1 93 ? 35.659 142.599 127.753 1.00 54.91 308 THR A N 1
ATOM 683 C CA . THR A 1 93 ? 36.337 141.323 127.507 1.00 54.04 308 THR A CA 1
ATOM 684 C C . THR A 1 93 ? 37.488 141.484 126.490 1.00 56.35 308 THR A C 1
ATOM 685 O O . THR A 1 93 ? 38.581 140.970 126.719 1.00 55.15 308 THR A O 1
ATOM 689 N N . ASP A 1 94 ? 37.238 142.203 125.379 1.00 53.38 309 ASP A N 1
ATOM 690 C CA . ASP A 1 94 ? 38.240 142.449 124.338 1.00 52.83 309 ASP A CA 1
ATOM 691 C C . ASP A 1 94 ? 39.327 143.415 124.814 1.00 54.69 309 ASP A C 1
ATOM 692 O O . ASP A 1 94 ? 40.467 143.326 124.360 1.00 52.11 309 ASP A O 1
ATOM 697 N N . GLU A 1 95 ? 38.982 144.306 125.765 1.00 51.92 310 GLU A N 1
ATOM 698 C CA . GLU A 1 95 ? 39.954 145.206 126.371 1.00 51.65 310 GLU A CA 1
ATOM 699 C C . GLU A 1 95 ? 40.919 144.361 127.216 1.00 53.84 310 GLU A C 1
ATOM 700 O O . GLU A 1 95 ? 42.125 144.549 127.105 1.00 54.75 310 GLU A O 1
ATOM 706 N N . ARG A 1 96 ? 40.384 143.434 128.039 1.00 48.75 311 ARG A N 1
ATOM 707 C CA . ARG A 1 96 ? 41.158 142.539 128.903 1.00 48.85 311 ARG A CA 1
ATOM 708 C C . ARG A 1 96 ? 42.129 141.697 128.057 1.00 50.75 311 ARG A C 1
ATOM 709 O O . ARG A 1 96 ? 43.285 141.533 128.442 1.00 49.54 311 ARG A O 1
ATOM 717 N N . LEU A 1 97 ? 41.652 141.213 126.880 1.00 46.87 312 LEU A N 1
ATOM 718 C CA . LEU A 1 97 ? 42.423 140.451 125.907 1.00 46.03 312 LEU A CA 1
ATOM 719 C C . LEU A 1 97 ? 43.594 141.277 125.381 1.00 48.45 312 LEU A C 1
ATOM 720 O O . LEU A 1 97 ? 44.731 140.828 125.501 1.00 48.78 312 LEU A O 1
ATOM 725 N N . LEU A 1 98 ? 43.329 142.488 124.827 1.00 44.01 313 LEU A N 1
ATOM 726 C CA . LEU A 1 98 ? 44.388 143.357 124.277 1.00 42.65 313 LEU A CA 1
ATOM 727 C C . LEU A 1 98 ? 45.464 143.714 125.314 1.00 46.82 313 LEU A C 1
ATOM 728 O O . LEU A 1 98 ? 46.647 143.659 124.987 1.00 45.14 313 LEU A O 1
ATOM 733 N N . LEU A 1 99 ? 45.057 144.012 126.571 1.00 44.30 314 LEU A N 1
ATOM 734 C CA . LEU A 1 99 ? 45.989 144.297 127.674 1.00 44.50 314 LEU A CA 1
ATOM 735 C C . LEU A 1 99 ? 46.839 143.071 128.037 1.00 49.72 314 LEU A C 1
ATOM 736 O O . LEU A 1 99 ? 48.020 143.218 128.334 1.00 51.98 314 LEU A O 1
ATOM 741 N N . ALA A 1 100 ? 46.245 141.867 128.003 1.00 45.66 315 ALA A N 1
ATOM 742 C CA . ALA A 1 100 ? 46.934 140.618 128.320 1.00 45.54 315 ALA A CA 1
ATOM 743 C C . ALA A 1 100 ? 47.884 140.190 127.206 1.00 51.25 315 ALA A C 1
ATOM 744 O O . ALA A 1 100 ? 48.854 139.479 127.483 1.00 52.03 315 ALA A O 1
ATOM 746 N N . CYS A 1 101 ? 47.620 140.628 125.956 1.00 48.36 316 CYS A N 1
ATOM 747 C CA . CYS A 1 101 ? 48.478 140.332 124.803 1.00 48.48 316 CYS A CA 1
ATOM 748 C C . CYS A 1 101 ? 49.758 141.171 124.801 1.00 51.47 316 CYS A C 1
ATOM 749 O O . CYS A 1 101 ? 50.708 140.809 124.109 1.00 51.61 316 CYS A O 1
ATOM 752 N N . GLY A 1 102 ? 49.789 142.263 125.567 1.00 47.09 317 GLY A N 1
ATOM 753 C CA . GLY A 1 102 ? 50.982 143.102 125.659 1.00 46.53 317 GLY A CA 1
ATOM 754 C C . GLY A 1 102 ? 50.790 144.603 125.564 1.00 50.36 317 GLY A C 1
ATOM 755 O O . GLY A 1 102 ? 51.777 145.346 125.604 1.00 50.52 317 GLY A O 1
ATOM 756 N N . ALA A 1 103 ? 49.533 145.073 125.423 1.00 45.40 318 ALA A N 1
ATOM 757 C CA . ALA A 1 103 ? 49.264 146.516 125.365 1.00 44.26 318 ALA A CA 1
ATOM 758 C C . ALA A 1 103 ? 49.337 147.101 126.761 1.00 47.40 318 ALA A C 1
ATOM 759 O O . ALA A 1 103 ? 48.803 146.512 127.710 1.00 46.48 318 ALA A O 1
ATOM 761 N N . ASN A 1 104 ? 50.033 148.244 126.884 1.00 43.99 319 ASN A N 1
ATOM 762 C CA . ASN A 1 104 ? 50.184 148.974 128.134 1.00 44.88 319 ASN A CA 1
ATOM 763 C C . ASN A 1 104 ? 48.878 149.648 128.499 1.00 50.81 319 ASN A C 1
ATOM 764 O O . ASN A 1 104 ? 48.572 149.789 129.680 1.00 51.40 319 ASN A O 1
ATOM 777 N N . VAL A 1 106 ? 44.783 151.230 126.740 1.00 50.48 321 VAL A N 1
ATOM 778 C CA . VAL A 1 106 ? 43.790 151.476 125.706 1.00 49.78 321 VAL A CA 1
ATOM 779 C C . VAL A 1 106 ? 43.303 152.908 125.936 1.00 53.05 321 VAL A C 1
ATOM 780 O O . VAL A 1 106 ? 42.982 153.264 127.073 1.00 54.35 321 VAL A O 1
ATOM 784 N N . ILE A 1 107 ? 43.292 153.731 124.870 1.00 47.54 322 ILE A N 1
ATOM 785 C CA . ILE A 1 107 ? 42.799 155.115 124.874 1.00 47.10 322 ILE A CA 1
ATOM 786 C C . ILE A 1 107 ? 41.311 155.015 124.424 1.00 50.36 322 ILE A C 1
ATOM 787 O O . ILE A 1 107 ? 41.044 154.720 123.254 1.00 49.27 322 ILE A O 1
ATOM 792 N N . PRO A 1 108 ? 40.329 155.116 125.349 1.00 47.91 323 PRO A N 1
ATOM 793 C CA . PRO A 1 108 ? 38.923 154.900 124.942 1.00 48.56 323 PRO A CA 1
ATOM 794 C C . PRO A 1 108 ? 38.359 155.975 124.013 1.00 53.27 323 PRO A C 1
ATOM 795 O O . PRO A 1 108 ? 38.879 157.084 123.979 1.00 52.03 323 PRO A O 1
ATOM 799 N N . TRP A 1 109 ? 37.322 155.608 123.226 1.00 52.19 324 TRP A N 1
ATOM 800 C CA . TRP A 1 109 ? 36.642 156.441 122.224 1.00 53.12 324 TRP A CA 1
ATOM 801 C C . TRP A 1 109 ? 36.158 157.789 122.724 1.00 55.55 324 TRP A C 1
ATOM 802 O O . TRP A 1 109 ? 36.200 158.767 121.968 1.00 54.94 324 TRP A O 1
ATOM 813 N N . ASN A 1 110 ? 35.668 157.838 123.979 1.00 52.13 325 ASN A N 1
ATOM 814 C CA . ASN A 1 110 ? 35.076 159.042 124.560 1.00 52.90 325 ASN A CA 1
ATOM 815 C C . ASN A 1 110 ? 36.115 160.063 125.027 1.00 56.17 325 ASN A C 1
ATOM 816 O O . ASN A 1 110 ? 35.744 161.187 125.397 1.00 55.64 325 ASN A O 1
ATOM 821 N N . ALA A 1 111 ? 37.413 159.702 124.956 1.00 51.85 326 ALA A N 1
ATOM 822 C CA . ALA A 1 111 ? 38.497 160.618 125.300 1.00 51.40 326 ALA A CA 1
ATOM 823 C C . ALA A 1 111 ? 38.820 161.474 124.054 1.00 55.23 326 ALA A C 1
ATOM 824 O O . ALA A 1 111 ? 39.094 160.894 122.999 1.00 54.23 326 ALA A O 1
ATOM 826 N N . PRO A 1 112 ? 38.781 162.837 124.124 1.00 52.40 327 PRO A N 1
ATOM 827 C CA . PRO A 1 112 ? 39.124 163.640 122.926 1.00 51.62 327 PRO A CA 1
ATOM 828 C C . PRO A 1 112 ? 40.622 163.574 122.594 1.00 53.69 327 PRO A C 1
ATOM 829 O O . PRO A 1 112 ? 41.387 163.017 123.379 1.00 53.52 327 PRO A O 1
ATOM 833 N N . LEU A 1 113 ? 41.038 164.151 121.440 1.00 49.42 328 LEU A N 1
ATOM 834 C CA . LEU A 1 113 ? 42.429 164.163 120.985 1.00 48.34 328 LEU A CA 1
ATOM 835 C C . LEU A 1 113 ? 43.408 164.680 122.057 1.00 52.32 328 LEU A C 1
ATOM 836 O O . LEU A 1 113 ? 44.439 164.048 122.272 1.00 50.26 328 LEU A O 1
ATOM 841 N N . SER A 1 114 ? 43.063 165.794 122.741 1.00 50.94 329 SER A N 1
ATOM 842 C CA . SER A 1 114 ? 43.895 166.417 123.788 1.00 51.10 329 SER A CA 1
ATOM 843 C C . SER A 1 114 ? 44.224 165.458 124.942 1.00 54.25 329 SER A C 1
ATOM 844 O O . SER A 1 114 ? 45.331 165.498 125.481 1.00 52.10 329 SER A O 1
ATOM 847 N N . ARG A 1 115 ? 43.222 164.648 125.347 1.00 52.39 330 ARG A N 1
ATOM 848 C CA . ARG A 1 115 ? 43.308 163.659 126.417 1.00 52.63 330 ARG A CA 1
ATOM 849 C C . ARG A 1 115 ? 44.107 162.456 125.913 1.00 57.18 330 ARG A C 1
ATOM 850 O O . ARG A 1 115 ? 44.888 161.890 126.678 1.00 57.07 330 ARG A O 1
ATOM 858 N N . CYS A 1 116 ? 43.950 162.106 124.610 1.00 53.13 331 CYS A N 1
ATOM 859 C CA . CYS A 1 116 ? 44.694 161.032 123.935 1.00 51.67 331 CYS A CA 1
ATOM 860 C C . CYS A 1 116 ? 46.194 161.351 123.986 1.00 53.20 331 CYS A C 1
ATOM 861 O O . CYS A 1 116 ? 47.009 160.481 124.312 1.00 52.94 331 CYS A O 1
ATOM 864 N N . LEU A 1 117 ? 46.538 162.615 123.714 1.00 48.14 332 LEU A N 1
ATOM 865 C CA . LEU A 1 117 ? 47.907 163.128 123.735 1.00 46.93 332 LEU A CA 1
ATOM 866 C C . LEU A 1 117 ? 48.505 163.134 125.144 1.00 50.66 332 LEU A C 1
ATOM 867 O O . LEU A 1 117 ? 49.663 162.794 125.293 1.00 49.87 332 LEU A O 1
ATOM 872 N N . THR A 1 118 ? 47.690 163.404 126.174 1.00 49.27 333 THR A N 1
ATOM 873 C CA . THR A 1 118 ? 48.091 163.356 127.585 1.00 50.25 333 THR A CA 1
ATOM 874 C C . THR A 1 118 ? 48.464 161.919 127.993 1.00 55.74 333 THR A C 1
ATOM 875 O O . THR A 1 118 ? 49.463 161.720 128.680 1.00 55.68 333 THR A O 1
ATOM 887 N N . ILE A 1 120 ? 49.425 159.416 125.945 1.00 52.16 335 ILE A N 1
ATOM 888 C CA . ILE A 1 120 ? 50.626 158.998 125.215 1.00 50.99 335 ILE A CA 1
ATOM 889 C C . ILE A 1 120 ? 51.865 159.425 126.002 1.00 54.47 335 ILE A C 1
ATOM 890 O O . ILE A 1 120 ? 52.796 158.639 126.112 1.00 54.78 335 ILE A O 1
ATOM 895 N N . GLU A 1 121 ? 51.864 160.640 126.579 1.00 51.17 336 GLU A N 1
ATOM 896 C CA . GLU A 1 121 ? 53.009 161.116 127.366 1.00 51.09 336 GLU A CA 1
ATOM 897 C C . GLU A 1 121 ? 53.100 160.410 128.722 1.00 54.34 336 GLU A C 1
ATOM 898 O O . GLU A 1 121 ? 54.210 160.158 129.199 1.00 54.04 336 GLU A O 1
ATOM 904 N N . SER A 1 122 ? 51.940 160.031 129.302 1.00 50.30 337 SER A N 1
ATOM 905 C CA . SER A 1 122 ? 51.893 159.346 130.592 1.00 50.25 337 SER A CA 1
ATOM 906 C C . SER A 1 122 ? 52.612 157.977 130.603 1.00 53.74 337 SER A C 1
ATOM 907 O O . SER A 1 122 ? 53.157 157.614 131.645 1.00 53.28 337 SER A O 1
ATOM 910 N N . VAL A 1 123 ? 52.634 157.243 129.458 1.00 50.60 338 VAL A N 1
ATOM 911 C CA . VAL A 1 123 ? 53.259 155.912 129.349 1.00 51.00 338 VAL A CA 1
ATOM 912 C C . VAL A 1 123 ? 54.778 155.949 129.190 1.00 56.03 338 VAL A C 1
ATOM 913 O O . VAL A 1 123 ? 55.397 154.884 129.225 1.00 56.68 338 VAL A O 1
ATOM 917 N N . GLN A 1 124 ? 55.379 157.139 128.987 1.00 52.47 339 GLN A N 1
ATOM 918 C CA . GLN A 1 124 ? 56.828 157.241 128.817 1.00 52.37 339 GLN A CA 1
ATOM 919 C C . GLN A 1 124 ? 57.571 156.810 130.090 1.00 57.70 339 GLN A C 1
ATOM 920 O O . GLN A 1 124 ? 57.159 157.158 131.202 1.00 57.40 339 GLN A O 1
ATOM 926 N N . GLY A 1 125 ? 58.594 155.977 129.898 1.00 55.27 340 GLY A N 1
ATOM 927 C CA . GLY A 1 125 ? 59.417 155.414 130.964 1.00 56.26 340 GLY A CA 1
ATOM 928 C C . GLY A 1 125 ? 58.817 154.187 131.616 1.00 60.83 340 GLY A C 1
ATOM 929 O O . GLY A 1 125 ? 59.438 153.586 132.496 1.00 60.85 340 GLY A O 1
ATOM 930 N N . GLN A 1 126 ? 57.596 153.818 131.203 1.00 58.27 341 GLN A N 1
ATOM 931 C CA . GLN A 1 126 ? 56.888 152.668 131.735 1.00 58.31 341 GLN A CA 1
ATOM 932 C C . GLN A 1 126 ? 57.405 151.394 131.070 1.00 62.84 341 GLN A C 1
ATOM 933 O O . GLN A 1 126 ? 57.473 151.315 129.839 1.00 61.19 341 GLN A O 1
ATOM 939 N N . LYS A 1 127 ? 57.820 150.426 131.899 1.00 60.83 342 LYS A N 1
ATOM 940 C CA . LYS A 1 127 ? 58.331 149.132 131.450 1.00 61.24 342 LYS A CA 1
ATOM 941 C C . LYS A 1 127 ? 57.258 148.056 131.641 1.00 65.37 342 LYS A C 1
ATOM 942 O O . LYS A 1 127 ? 56.616 148.000 132.697 1.00 66.22 342 LYS A O 1
ATOM 948 N N . PHE A 1 128 ? 57.021 147.245 130.597 1.00 59.83 343 PHE A N 1
ATOM 949 C CA . PHE A 1 128 ? 56.016 146.193 130.634 1.00 58.36 343 PHE A CA 1
ATOM 950 C C . PHE A 1 128 ? 56.490 145.007 131.483 1.00 65.86 343 PHE A C 1
ATOM 951 O O . PHE A 1 128 ? 57.324 144.224 131.028 1.00 67.54 343 PHE A O 1
ATOM 959 N N . SER A 1 129 ? 55.959 144.870 132.715 1.00 63.47 344 SER A N 1
ATOM 960 C CA . SER A 1 129 ? 56.390 143.817 133.644 1.00 64.71 344 SER A CA 1
ATOM 961 C C . SER A 1 129 ? 55.474 142.570 133.703 1.00 68.45 344 SER A C 1
ATOM 962 O O . SER A 1 129 ? 55.859 141.567 134.311 1.00 68.35 344 SER A O 1
ATOM 965 N N . ARG A 1 130 ? 54.281 142.627 133.078 1.00 64.20 345 ARG A N 1
ATOM 966 C CA . ARG A 1 130 ? 53.330 141.506 133.090 1.00 63.35 345 ARG A CA 1
ATOM 967 C C . ARG A 1 130 ? 53.794 140.320 132.232 1.00 66.28 345 ARG A C 1
ATOM 968 O O . ARG A 1 130 ? 54.431 140.514 131.189 1.00 65.75 345 ARG A O 1
ATOM 976 N N . TYR A 1 131 ? 53.483 139.091 132.679 1.00 61.68 346 TYR A N 1
ATOM 977 C CA . TYR A 1 131 ? 53.816 137.896 131.908 1.00 60.23 346 TYR A CA 1
ATOM 978 C C . TYR A 1 131 ? 52.816 137.764 130.757 1.00 59.16 346 TYR A C 1
ATOM 979 O O . TYR A 1 131 ? 51.611 137.900 130.970 1.00 58.42 346 TYR A O 1
ATOM 988 N N . VAL A 1 132 ? 53.336 137.518 129.542 1.00 53.32 347 VAL A N 1
ATOM 989 C CA . VAL A 1 132 ? 52.561 137.291 128.323 1.00 51.63 347 VAL A CA 1
ATOM 990 C C . VAL A 1 132 ? 52.792 135.820 127.877 1.00 56.87 347 VAL A C 1
ATOM 991 O O . VAL A 1 132 ? 53.943 135.430 127.624 1.00 56.92 347 VAL A O 1
ATOM 995 N N . PRO A 1 133 ? 51.723 134.996 127.781 1.00 53.50 348 PRO A N 1
ATOM 996 C CA . PRO A 1 133 ? 51.906 133.599 127.324 1.00 53.29 348 PRO A CA 1
ATOM 997 C C . PRO A 1 133 ? 52.437 133.548 125.889 1.00 56.31 348 PRO A C 1
ATOM 998 O O . PRO A 1 133 ? 52.086 134.405 125.075 1.00 55.03 348 PRO A O 1
ATOM 1002 N N . GLU A 1 134 ? 53.326 132.584 125.608 1.00 53.67 349 GLU A N 1
ATOM 1003 C CA . GLU A 1 134 ? 53.983 132.368 124.316 1.00 54.42 349 GLU A CA 1
ATOM 1004 C C . GLU A 1 134 ? 52.968 132.010 123.232 1.00 58.08 349 GLU A C 1
ATOM 1005 O O . GLU A 1 134 ? 53.069 132.513 122.117 1.00 58.84 349 GLU A O 1
ATOM 1011 N N . ASP A 1 135 ? 52.024 131.118 123.551 1.00 53.69 350 ASP A N 1
ATOM 1012 C CA . ASP A 1 135 ? 50.977 130.696 122.635 1.00 53.10 350 ASP A CA 1
ATOM 1013 C C . ASP A 1 135 ? 49.803 131.688 122.703 1.00 54.90 350 ASP A C 1
ATOM 1014 O O . ASP A 1 135 ? 49.263 131.918 123.786 1.00 54.26 350 ASP A O 1
ATOM 1019 N N . ILE A 1 136 ? 49.432 132.286 121.544 1.00 50.77 351 ILE A N 1
ATOM 1020 C CA . ILE A 1 136 ? 48.326 133.252 121.417 1.00 50.31 351 ILE A CA 1
ATOM 1021 C C . ILE A 1 136 ? 46.946 132.584 121.695 1.00 54.41 351 ILE A C 1
ATOM 1022 O O . ILE A 1 136 ? 46.041 133.258 122.201 1.00 53.12 351 ILE A O 1
ATOM 1027 N N . THR A 1 137 ? 46.807 131.259 121.405 1.00 51.58 352 THR A N 1
ATOM 1028 C CA . THR A 1 137 ? 45.573 130.488 121.646 1.00 51.23 352 THR A CA 1
ATOM 1029 C C . THR A 1 137 ? 45.222 130.430 123.142 1.00 54.98 352 THR A C 1
ATOM 1030 O O . THR A 1 137 ? 44.040 130.424 123.468 1.00 55.16 352 THR A O 1
ATOM 1034 N N . THR A 1 138 ? 46.241 130.456 124.041 1.00 51.49 353 THR A N 1
ATOM 1035 C CA . THR A 1 138 ? 46.066 130.548 125.501 1.00 51.12 353 THR A CA 1
ATOM 1036 C C . THR A 1 138 ? 45.295 131.863 125.827 1.00 55.41 353 THR A C 1
ATOM 1037 O O . THR A 1 138 ? 44.392 131.859 126.666 1.00 55.19 353 THR A O 1
ATOM 1041 N N . LEU A 1 139 ? 45.636 132.966 125.128 1.00 52.27 354 LEU A N 1
ATOM 1042 C CA . LEU A 1 139 ? 44.991 134.272 125.308 1.00 52.06 354 LEU A CA 1
ATOM 1043 C C . LEU A 1 139 ? 43.647 134.369 124.610 1.00 54.07 354 LEU A C 1
ATOM 1044 O O . LEU A 1 139 ? 42.682 134.783 125.234 1.00 51.82 354 LEU A O 1
ATOM 1049 N N . LEU A 1 140 ? 43.575 133.968 123.330 1.00 52.89 355 LEU A N 1
ATOM 1050 C CA . LEU A 1 140 ? 42.340 133.974 122.528 1.00 53.93 355 LEU A CA 1
ATOM 1051 C C . LEU A 1 140 ? 41.198 133.156 123.161 1.00 57.92 355 LEU A C 1
ATOM 1052 O O . LEU A 1 140 ? 40.045 133.420 122.865 1.00 56.86 355 LEU A O 1
ATOM 1057 N N . SER A 1 141 ? 41.528 132.220 124.074 1.00 55.93 356 SER A N 1
ATOM 1058 C CA . SER A 1 141 ? 40.592 131.394 124.839 1.00 57.23 356 SER A CA 1
ATOM 1059 C C . SER A 1 141 ? 39.762 132.240 125.823 1.00 64.36 356 SER A C 1
ATOM 1060 O O . SER A 1 141 ? 38.783 131.741 126.376 1.00 64.08 356 SER A O 1
ATOM 1071 N N . THR A 1 143 ? 38.160 135.102 124.894 1.00 57.81 358 THR A N 1
ATOM 1072 C CA . THR A 1 143 ? 37.049 135.616 124.084 1.00 56.47 358 THR A CA 1
ATOM 1073 C C . THR A 1 143 ? 36.497 134.625 123.057 1.00 58.88 358 THR A C 1
ATOM 1074 O O . THR A 1 143 ? 35.364 134.781 122.612 1.00 59.69 358 THR A O 1
ATOM 1078 N N . GLN A 1 144 ? 37.301 133.647 122.647 1.00 54.37 359 GLN A N 1
ATOM 1079 C CA . GLN A 1 144 ? 36.904 132.659 121.644 1.00 54.33 359 GLN A CA 1
ATOM 1080 C C . GLN A 1 144 ? 36.719 131.272 122.271 1.00 56.66 359 GLN A C 1
ATOM 1081 O O . GLN A 1 144 ? 37.304 131.028 123.330 1.00 56.54 359 GLN A O 1
ATOM 1087 N N . PRO A 1 145 ? 35.953 130.335 121.637 1.00 52.04 360 PRO A N 1
ATOM 1088 C CA . PRO A 1 145 ? 35.849 128.969 122.196 1.00 51.49 360 PRO A CA 1
ATOM 1089 C C . PRO A 1 145 ? 37.229 128.304 122.326 1.00 53.17 360 PRO A C 1
ATOM 1090 O O . PRO A 1 145 ? 38.132 128.581 121.519 1.00 50.86 360 PRO A O 1
ATOM 1094 N N . LEU A 1 146 ? 37.404 127.485 123.389 1.00 49.10 361 LEU A N 1
ATOM 1095 C CA . LEU A 1 146 ? 38.671 126.840 123.742 1.00 48.45 361 LEU A CA 1
ATOM 1096 C C . LEU A 1 146 ? 39.346 126.121 122.564 1.00 52.41 361 LEU A C 1
ATOM 1097 O O . LEU A 1 146 ? 38.787 125.200 121.959 1.00 51.19 361 LEU A O 1
ATOM 1102 N N . LYS A 1 147 ? 40.534 126.616 122.225 1.00 50.55 362 LYS A N 1
ATOM 1103 C CA . LYS A 1 147 ? 41.364 126.101 121.146 1.00 51.85 362 LYS A CA 1
ATOM 1104 C C . LYS A 1 147 ? 42.580 125.315 121.665 1.00 53.31 362 LYS A C 1
ATOM 1105 O O . LYS A 1 147 ? 43.321 124.746 120.865 1.00 54.19 362 LYS A O 1
ATOM 1111 N N . LEU A 1 148 ? 42.759 125.247 122.998 1.00 47.15 363 LEU A N 1
ATOM 1112 C CA . LEU A 1 148 ? 43.838 124.465 123.610 1.00 46.39 363 LEU A CA 1
ATOM 1113 C C . LEU A 1 148 ? 43.455 122.984 123.622 1.00 50.17 363 LEU A C 1
ATOM 1114 O O . LEU A 1 148 ? 42.274 122.645 123.576 1.00 49.51 363 LEU A O 1
ATOM 1119 N N . ARG A 1 149 ? 44.469 122.105 123.694 1.00 46.84 364 ARG A N 1
ATOM 1120 C CA . ARG A 1 149 ? 44.333 120.660 123.744 1.00 45.81 364 ARG A CA 1
ATOM 1121 C C . ARG A 1 149 ? 45.501 120.064 124.555 1.00 49.15 364 ARG A C 1
ATOM 1122 O O . ARG A 1 149 ? 46.623 120.570 124.493 1.00 48.73 364 ARG A O 1
ATOM 1130 N N . GLY A 1 150 ? 45.228 118.983 125.282 1.00 45.12 365 GLY A N 1
ATOM 1131 C CA . GLY A 1 150 ? 46.242 118.296 126.067 1.00 44.89 365 GLY A CA 1
ATOM 1132 C C . GLY A 1 150 ? 46.610 118.993 127.356 1.00 47.72 365 GLY A C 1
ATOM 1133 O O . GLY A 1 150 ? 45.897 119.890 127.804 1.00 47.10 365 GLY A O 1
ATOM 1134 N N . PHE A 1 151 ? 47.730 118.565 127.959 1.00 44.57 366 PHE A N 1
ATOM 1135 C CA . PHE A 1 151 ? 48.257 119.074 129.226 1.00 44.89 366 PHE A CA 1
ATOM 1136 C C . PHE A 1 151 ? 48.503 120.590 129.241 1.00 48.42 366 PHE A C 1
ATOM 1137 O O . PHE A 1 151 ? 49.076 121.169 128.307 1.00 47.52 366 PHE A O 1
ATOM 1145 N N . GLN A 1 152 ? 48.077 121.200 130.353 1.00 44.20 367 GLN A N 1
ATOM 1146 C CA . GLN A 1 152 ? 48.223 122.607 130.693 1.00 43.76 3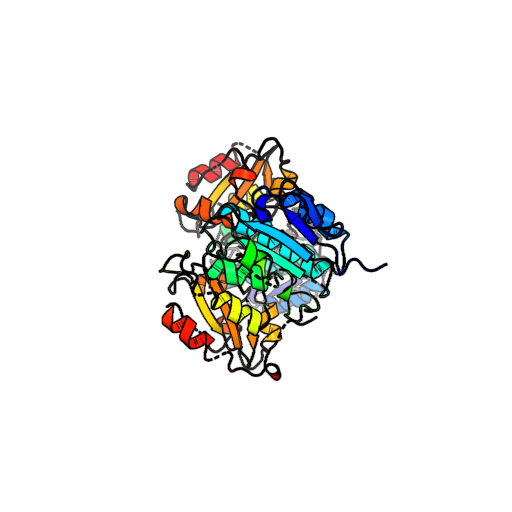67 GLN A CA 1
ATOM 1147 C C . GLN A 1 152 ? 48.605 122.646 132.171 1.00 50.81 367 GLN A C 1
ATOM 1148 O O . GLN A 1 152 ? 48.069 121.846 132.952 1.00 50.82 367 GLN A O 1
ATOM 1154 N N . LYS A 1 153 ? 49.515 123.574 132.557 1.00 49.73 368 LYS A N 1
ATOM 1155 C CA . LYS A 1 153 ? 49.939 123.802 133.953 1.00 51.29 368 LYS A CA 1
ATOM 1156 C C . LYS A 1 153 ? 48.699 124.237 134.745 1.00 55.37 368 LYS A C 1
ATOM 1157 O O . LYS A 1 153 ? 47.882 124.973 134.200 1.00 54.44 368 LYS A O 1
ATOM 1163 N N . TRP A 1 154 ? 48.553 123.763 135.999 1.00 53.65 369 TRP A N 1
ATOM 1164 C CA . TRP A 1 154 ? 47.428 123.999 136.916 1.00 53.99 369 TRP A CA 1
ATOM 1165 C C . TRP A 1 154 ? 46.723 125.363 136.734 1.00 57.25 369 TRP A C 1
ATOM 1166 O O . TRP A 1 154 ? 45.525 125.387 136.425 1.00 55.46 369 TRP A O 1
ATOM 1177 N N . ASP A 1 155 ? 47.480 126.477 136.873 1.00 54.29 370 ASP A N 1
ATOM 1178 C CA . ASP A 1 155 ? 46.985 127.850 136.721 1.00 53.60 370 ASP A CA 1
ATOM 1179 C C . ASP A 1 155 ? 46.479 128.161 135.315 1.00 56.12 370 ASP A C 1
ATOM 1180 O O . ASP A 1 155 ? 45.474 128.853 135.191 1.00 56.81 370 ASP A O 1
ATOM 1185 N N . VAL A 1 156 ? 47.163 127.663 134.267 1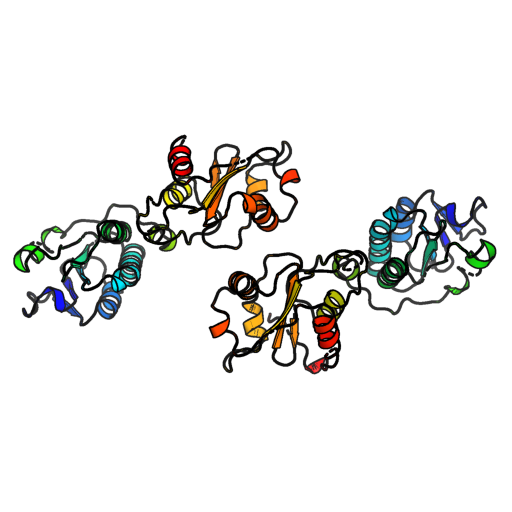.00 50.85 371 VAL A N 1
ATOM 1186 C CA . VAL A 1 156 ? 46.763 127.844 132.862 1.00 49.22 371 VAL A CA 1
ATOM 1187 C C . VAL A 1 156 ? 45.450 127.061 132.622 1.00 51.79 371 VAL A C 1
ATOM 1188 O O . VAL A 1 156 ? 44.547 127.594 131.975 1.00 51.12 371 VAL A O 1
ATOM 1192 N N . PHE A 1 157 ? 45.328 125.829 133.194 1.00 47.48 372 PHE A N 1
ATOM 1193 C CA . PHE A 1 157 ? 44.106 125.016 133.100 1.00 46.23 372 PHE A CA 1
ATOM 1194 C C . PHE A 1 157 ? 42.940 125.774 133.779 1.00 51.82 372 PHE A C 1
ATOM 1195 O O . PHE A 1 157 ? 41.896 125.992 133.151 1.00 50.76 372 PHE A O 1
ATOM 1203 N N . CYS A 1 158 ? 43.146 126.189 135.052 1.00 50.40 373 CYS A N 1
ATOM 1204 C CA . CYS A 1 158 ? 42.190 126.954 135.857 1.00 51.06 373 CYS A CA 1
ATOM 1205 C C . CYS A 1 158 ? 41.730 128.206 135.124 1.00 53.78 373 CYS A C 1
ATOM 1206 O O . CYS A 1 158 ? 40.525 128.443 135.057 1.00 53.21 373 CYS A O 1
ATOM 1209 N N . ASN A 1 159 ? 42.678 128.955 134.512 1.00 48.95 374 ASN A N 1
ATOM 1210 C CA . ASN A 1 159 ? 42.383 130.168 133.742 1.00 48.57 374 ASN A CA 1
ATOM 1211 C C . ASN A 1 159 ? 41.500 129.930 132.527 1.00 51.82 374 ASN A C 1
ATOM 1212 O O . ASN A 1 159 ? 40.575 130.703 132.313 1.00 51.74 374 ASN A O 1
ATOM 1217 N N . ALA A 1 160 ? 41.814 128.903 131.715 1.00 48.17 375 ALA A N 1
ATOM 1218 C CA . ALA A 1 160 ? 41.093 128.551 130.484 1.00 47.56 375 ALA A CA 1
ATOM 1219 C C . ALA A 1 160 ? 39.644 128.131 130.749 1.00 51.34 375 ALA A C 1
ATOM 1220 O O . ALA A 1 160 ? 38.745 128.526 129.998 1.00 49.64 375 ALA A O 1
ATOM 1222 N N . VAL A 1 161 ? 39.431 127.298 131.795 1.00 47.71 376 VAL A N 1
ATOM 1223 C CA . VAL A 1 161 ? 38.102 126.826 132.182 1.00 47.30 376 VAL A CA 1
ATOM 1224 C C . VAL A 1 161 ? 37.303 128.020 132.723 1.00 51.33 376 VAL A C 1
ATOM 1225 O O . VAL A 1 161 ? 36.140 128.179 132.357 1.00 49.78 376 VAL A O 1
ATOM 1229 N N . ASN A 1 162 ? 37.952 128.870 133.547 1.00 49.77 377 ASN A N 1
ATOM 1230 C CA . ASN A 1 162 ? 37.364 130.087 134.119 1.00 50.69 377 ASN A CA 1
ATOM 1231 C C . ASN A 1 162 ? 36.987 131.109 133.056 1.00 56.57 377 ASN A C 1
ATOM 1232 O O . ASN A 1 162 ? 35.910 131.687 133.158 1.00 56.80 377 ASN A O 1
ATOM 1237 N N . ASN A 1 163 ? 37.840 131.304 132.021 1.00 54.07 378 ASN A N 1
ATOM 1238 C CA . ASN A 1 163 ? 37.548 132.221 130.911 1.00 54.98 378 ASN A CA 1
ATOM 1239 C C . ASN A 1 163 ? 36.350 131.722 130.110 1.00 62.00 378 ASN A C 1
ATOM 1240 O O . ASN A 1 163 ? 35.609 132.523 129.546 1.00 61.54 378 ASN A O 1
ATOM 1261 N N . ASN A 1 166 ? 32.987 132.406 132.135 1.00 57.37 381 ASN A N 1
ATOM 1262 C CA . ASN A 1 166 ? 32.756 133.851 132.153 1.00 57.04 381 ASN A CA 1
ATOM 1263 C C . ASN A 1 166 ? 32.585 134.499 130.773 1.00 60.90 381 ASN A C 1
ATOM 1264 O O . ASN A 1 166 ? 32.232 135.683 130.719 1.00 62.58 381 ASN A O 1
ATOM 1269 N N . ASN A 1 167 ? 32.828 133.757 129.666 1.00 54.52 382 ASN A N 1
ATOM 1270 C CA . ASN A 1 167 ? 32.677 134.317 128.313 1.00 52.83 382 ASN A CA 1
ATOM 1271 C C . ASN A 1 167 ? 31.182 134.467 127.975 1.00 55.37 382 ASN A C 1
ATOM 1272 O O . ASN A 1 167 ? 30.457 133.464 127.967 1.00 53.44 382 ASN A O 1
ATOM 1277 N N . PRO A 1 168 ? 30.700 135.712 127.710 1.00 52.89 383 PRO A N 1
ATOM 1278 C CA . PRO A 1 168 ? 29.258 135.904 127.438 1.00 53.34 383 PRO A CA 1
ATOM 1279 C C . PRO A 1 168 ? 28.792 135.591 126.012 1.00 57.64 383 PRO A C 1
ATOM 1280 O O . PRO A 1 168 ? 27.592 135.637 125.743 1.00 57.99 383 PRO A O 1
ATOM 1284 N N . LEU A 1 169 ? 29.728 135.284 125.100 1.00 54.52 384 LEU A N 1
ATOM 1285 C CA . LEU A 1 169 ? 29.409 134.970 123.705 1.00 54.68 384 LEU A CA 1
ATOM 1286 C C . LEU A 1 169 ? 29.190 133.466 123.497 1.00 57.07 384 LEU A C 1
ATOM 1287 O O . LEU A 1 169 ? 28.615 133.058 122.485 1.00 57.03 384 LEU A O 1
ATOM 1292 N N . LEU A 1 170 ? 29.623 132.654 124.469 1.00 52.87 385 LEU A N 1
ATOM 1293 C CA . LEU A 1 170 ? 29.497 131.198 124.424 1.00 53.16 385 LEU A CA 1
ATOM 1294 C C . LEU A 1 170 ? 28.066 130.751 124.741 1.00 57.89 385 LEU A C 1
ATOM 1295 O O . LEU A 1 170 ? 27.320 131.525 125.355 1.00 57.92 385 LEU A O 1
ATOM 1300 N N . PRO A 1 171 ? 27.636 129.530 124.314 1.00 55.26 386 PRO A N 1
ATOM 1301 C CA . PRO A 1 171 ? 26.276 129.081 124.649 1.00 55.41 386 PRO A CA 1
ATOM 1302 C C . PRO A 1 171 ? 26.136 128.875 126.156 1.00 57.13 386 PRO A C 1
ATOM 1303 O O . PRO A 1 171 ? 27.098 128.461 126.813 1.00 54.44 386 PRO A O 1
ATOM 1307 N N . ALA A 1 172 ? 24.950 129.200 126.702 1.00 53.89 387 ALA A N 1
ATOM 1308 C CA . ALA A 1 172 ? 24.631 129.049 128.125 1.00 53.67 387 ALA A CA 1
ATOM 1309 C C . ALA A 1 172 ? 24.693 127.588 128.587 1.00 57.62 387 ALA A C 1
ATOM 1310 O O . ALA A 1 172 ? 25.022 127.315 129.744 1.00 56.90 387 ALA A O 1
ATOM 1312 N N . HIS A 1 173 ? 24.358 126.651 127.686 1.00 55.06 388 HIS A N 1
ATOM 1313 C CA . HIS A 1 173 ? 24.263 125.234 128.022 1.00 54.48 388 HIS A CA 1
ATOM 1314 C C . HIS A 1 173 ? 25.276 124.341 127.361 1.00 54.44 388 HIS A C 1
ATOM 1315 O O . HIS A 1 173 ? 25.699 124.587 126.225 1.00 51.85 388 HIS A O 1
ATOM 1322 N N . GLY A 1 174 ? 25.581 123.260 128.076 1.00 50.37 389 GLY A N 1
ATOM 1323 C CA . GLY A 1 174 ? 26.453 122.182 127.645 1.00 49.52 389 GLY A CA 1
ATOM 1324 C C . GLY A 1 174 ? 27.854 122.552 127.226 1.00 51.32 389 GLY A C 1
ATOM 1325 O O . GLY A 1 174 ? 28.359 121.974 126.264 1.00 50.64 389 GLY A O 1
ATOM 1326 N N . LYS A 1 175 ? 28.517 123.459 127.970 1.00 47.22 390 LYS A N 1
ATOM 1327 C CA . LYS A 1 175 ? 29.896 123.864 127.663 1.00 45.91 390 LYS A CA 1
ATOM 1328 C C . LYS A 1 175 ? 30.906 122.706 127.837 1.00 51.81 390 LYS A C 1
ATOM 1329 O O . LYS A 1 175 ? 31.987 122.725 127.251 1.00 51.85 390 LYS A O 1
ATOM 1335 N N . GLY A 1 176 ? 30.505 121.689 128.592 1.00 47.87 391 GLY A N 1
ATOM 1336 C CA . GLY A 1 176 ? 31.319 120.520 128.830 1.00 47.23 391 GLY A CA 1
ATOM 1337 C C . GLY A 1 176 ? 31.321 120.051 130.263 1.00 50.65 391 GLY A C 1
ATOM 1338 O O . GLY A 1 176 ? 30.538 120.532 131.085 1.00 50.67 391 GLY A O 1
ATOM 1339 N N . VAL A 1 177 ? 32.235 119.120 130.562 1.00 46.15 392 VAL A N 1
ATOM 1340 C CA . VAL A 1 177 ? 32.357 118.465 131.862 1.00 46.21 392 VAL A CA 1
ATOM 1341 C C . VAL A 1 177 ? 33.770 118.600 132.439 1.00 48.85 392 VAL A C 1
ATOM 1342 O O . VAL A 1 177 ? 34.743 118.359 131.736 1.00 47.35 392 VAL A O 1
ATOM 1346 N N . LEU A 1 178 ? 33.848 118.930 133.740 1.00 46.12 393 LEU A N 1
ATOM 1347 C CA . LEU A 1 178 ? 35.051 119.009 134.562 1.00 45.71 393 LEU A CA 1
ATOM 1348 C C . LEU A 1 178 ? 35.082 117.727 135.420 1.00 50.52 393 LEU A C 1
ATOM 1349 O O . LEU A 1 178 ? 34.129 117.450 136.148 1.00 49.29 393 LEU A O 1
ATOM 1354 N N . VAL A 1 179 ? 36.155 116.927 135.300 1.00 48.88 394 VAL A N 1
ATOM 1355 C CA . VAL A 1 179 ? 36.281 115.667 136.031 1.00 49.74 394 VAL A CA 1
ATOM 1356 C C . VAL A 1 179 ? 37.676 115.529 136.682 1.00 53.95 394 VAL A C 1
ATOM 1357 O O . VAL A 1 179 ? 38.696 115.623 136.001 1.00 51.79 394 VAL A O 1
ATOM 1361 N N . ALA A 1 180 ? 37.695 115.327 138.014 1.00 52.21 395 ALA A N 1
ATOM 1362 C CA . ALA A 1 180 ? 38.902 115.122 138.820 1.00 51.90 395 ALA A CA 1
ATOM 1363 C C . ALA A 1 180 ? 39.021 113.620 139.170 1.00 56.40 395 ALA A C 1
ATOM 1364 O O . ALA A 1 180 ? 38.227 113.087 139.948 1.00 55.63 395 ALA A O 1
ATOM 1366 N N . LEU A 1 181 ? 39.996 112.940 138.546 1.00 53.42 396 LEU A N 1
ATOM 1367 C CA . LEU A 1 181 ? 40.243 111.499 138.693 1.00 53.36 396 LEU A CA 1
ATOM 1368 C C . LEU A 1 181 ? 41.422 111.209 139.631 1.00 57.71 396 LEU A C 1
ATOM 1369 O O . LEU A 1 181 ? 42.505 111.769 139.457 1.00 58.47 396 LEU A O 1
ATOM 1374 N N . ARG A 1 182 ? 41.195 110.348 140.635 1.00 53.44 397 ARG A N 1
ATOM 1375 C CA . ARG A 1 182 ? 42.187 109.952 141.631 1.00 53.22 397 ARG A CA 1
ATOM 1376 C C . ARG A 1 182 ? 42.753 108.563 141.252 1.00 55.20 397 ARG A C 1
ATOM 1377 O O . ARG A 1 182 ? 41.985 107.609 141.187 1.00 52.83 397 ARG A O 1
ATOM 1385 N N . PRO A 1 183 ? 44.076 108.439 140.990 1.00 53.26 398 PRO A N 1
ATOM 1386 C CA . PRO A 1 183 ? 44.629 107.131 140.603 1.00 54.08 398 PRO A CA 1
ATOM 1387 C C . PRO A 1 183 ? 44.622 106.070 141.702 1.00 59.11 398 PRO A C 1
ATOM 1388 O O . PRO A 1 183 ? 44.573 106.388 142.893 1.00 59.97 398 PRO A O 1
ATOM 1392 N N . VAL A 1 184 ? 44.685 104.803 141.289 1.00 55.41 399 VAL A N 1
ATOM 1393 C CA . VAL A 1 184 ? 44.742 103.661 142.206 1.00 55.89 399 VAL A CA 1
ATOM 1394 C C . VAL A 1 184 ? 46.105 103.690 142.959 1.00 61.57 399 VAL A C 1
ATOM 1395 O O . VAL A 1 184 ? 47.069 104.210 142.393 1.00 59.71 399 VAL A O 1
ATOM 1399 N N . PRO A 1 185 ? 46.192 103.186 144.223 1.00 61.49 400 PRO A N 1
ATOM 1400 C CA . PRO A 1 185 ? 47.459 103.254 144.991 1.00 63.41 400 PRO A CA 1
ATOM 1401 C C . PRO A 1 185 ? 48.792 103.009 144.259 1.00 70.23 400 PRO A C 1
ATOM 1402 O O . PRO A 1 185 ? 49.761 103.711 144.559 1.00 71.86 400 PRO A O 1
ATOM 1406 N N . GLY A 1 186 ? 48.842 102.054 143.326 1.00 66.39 401 GLY A N 1
ATOM 1407 C CA . GLY A 1 186 ? 50.068 101.764 142.579 1.00 66.51 401 GLY A CA 1
ATOM 1408 C C . GLY A 1 186 ? 50.505 102.785 141.531 1.00 68.71 401 GLY A C 1
ATOM 1409 O O . GLY A 1 186 ? 51.645 102.721 141.052 1.00 69.12 401 GLY A O 1
ATOM 1410 N N . ILE A 1 187 ? 49.613 103.726 141.151 1.00 62.69 402 ILE A N 1
ATOM 1411 C CA . ILE A 1 187 ? 49.869 104.718 140.093 1.00 62.00 402 ILE A CA 1
ATOM 1412 C C . ILE A 1 187 ? 49.999 106.179 140.602 1.00 65.64 402 ILE A C 1
ATOM 1413 O O . ILE A 1 187 ? 49.138 106.663 141.348 1.00 64.50 402 ILE A O 1
ATOM 1418 N N . ARG A 1 188 ? 51.054 106.882 140.132 1.00 62.78 403 ARG A N 1
ATOM 1419 C CA . ARG A 1 188 ? 51.284 108.314 140.383 1.00 62.85 403 ARG A CA 1
ATOM 1420 C C . ARG A 1 188 ? 50.575 109.105 139.256 1.00 63.66 403 ARG A C 1
ATOM 1421 O O . ARG A 1 188 ? 50.479 108.583 138.142 1.00 62.95 403 ARG A O 1
ATOM 1429 N N . VAL A 1 189 ? 50.082 110.341 139.533 1.00 57.66 404 VAL A N 1
ATOM 1430 C CA . VAL A 1 189 ? 49.360 111.169 138.542 1.00 56.08 404 VAL A CA 1
ATOM 1431 C C . VAL A 1 189 ? 50.164 111.429 137.255 1.00 59.41 404 VAL A C 1
ATOM 1432 O O . VAL A 1 189 ? 49.575 111.507 136.170 1.00 55.69 404 VAL A O 1
ATOM 1436 N N . GLU A 1 190 ? 51.504 111.545 137.390 1.00 59.11 405 GLU A N 1
ATOM 1437 C CA . GLU A 1 190 ? 52.465 111.744 136.298 1.00 59.36 405 GLU A CA 1
ATOM 1438 C C . GLU A 1 190 ? 52.408 110.548 135.339 1.00 61.90 405 GLU A C 1
ATOM 1439 O O . GLU A 1 190 ? 52.498 110.738 134.125 1.00 60.87 405 GLU A O 1
ATOM 1445 N N . GLN A 1 191 ? 52.214 109.331 135.886 1.00 58.38 406 GLN A N 1
ATOM 1446 C CA . GLN A 1 191 ? 52.100 108.093 135.110 1.00 58.39 406 GLN A CA 1
ATOM 1447 C C . GLN A 1 191 ? 50.745 108.029 134.425 1.00 61.41 406 GLN A C 1
ATOM 1448 O O . GLN A 1 191 ? 50.681 107.670 133.250 1.00 61.53 406 GLN A O 1
ATOM 1454 N N . ALA A 1 192 ? 49.665 108.359 135.161 1.00 57.37 407 ALA A N 1
ATOM 1455 C CA . ALA A 1 192 ? 48.288 108.385 134.647 1.00 55.68 407 ALA A CA 1
ATOM 1456 C C . ALA A 1 192 ? 48.152 109.400 133.499 1.00 56.64 407 ALA A C 1
ATOM 1457 O O . ALA A 1 192 ? 47.406 109.141 132.551 1.00 55.66 407 ALA A O 1
ATOM 1459 N N . LEU A 1 193 ? 48.908 110.527 133.577 1.00 51.69 408 LEU A N 1
ATOM 1460 C CA . LEU A 1 193 ? 48.945 111.602 132.581 1.00 50.61 408 LEU A CA 1
ATOM 1461 C C . LEU A 1 193 ? 49.481 111.126 131.227 1.00 56.14 408 LEU A C 1
ATOM 1462 O O . LEU A 1 193 ? 49.010 111.609 130.190 1.00 56.77 408 LEU A O 1
ATOM 1467 N N . THR A 1 194 ? 50.475 110.204 131.231 1.00 52.13 409 THR A N 1
ATOM 1468 C CA . THR A 1 194 ? 51.062 109.680 129.992 1.00 52.00 409 THR A CA 1
ATOM 1469 C C . THR A 1 194 ? 50.045 108.827 129.230 1.00 54.79 409 THR A C 1
ATOM 1470 O O . THR A 1 194 ? 50.182 108.663 128.019 1.00 54.45 409 THR A O 1
ATOM 1474 N N . LEU A 1 195 ? 49.014 108.315 129.936 1.00 51.08 410 LEU A N 1
ATOM 1475 C CA . LEU A 1 195 ? 47.944 107.509 129.354 1.00 51.07 410 LEU A CA 1
ATOM 1476 C C . LEU A 1 195 ? 46.779 108.379 128.859 1.00 55.75 410 LEU A C 1
ATOM 1477 O O . LEU A 1 195 ? 45.951 107.901 128.084 1.00 55.71 410 LEU A O 1
ATOM 1482 N N . CYS A 1 196 ? 46.713 109.642 129.320 1.00 52.58 411 CYS A N 1
ATOM 1483 C CA . CYS A 1 196 ? 45.678 110.622 128.961 1.00 52.11 411 CYS A CA 1
ATOM 1484 C C . CYS A 1 196 ? 46.025 111.254 127.613 1.00 55.52 411 CYS A C 1
ATOM 1485 O O . CYS A 1 196 ? 46.930 112.084 127.537 1.00 54.70 411 CYS A O 1
ATOM 1488 N N . ARG A 1 197 ? 45.373 110.783 126.534 1.00 52.63 412 ARG A N 1
ATOM 1489 C CA . ARG A 1 197 ? 45.666 111.250 125.176 1.00 52.84 412 ARG A CA 1
ATOM 1490 C C . ARG A 1 197 ? 44.403 111.713 124.442 1.00 56.33 412 ARG A C 1
ATOM 1491 O O . ARG A 1 197 ? 43.875 110.985 123.598 1.00 57.14 412 ARG A O 1
ATOM 1499 N N . PRO A 1 198 ? 43.880 112.910 124.762 1.00 52.21 413 PRO A N 1
ATOM 1500 C CA . PRO A 1 198 ? 42.688 113.395 124.051 1.00 51.72 413 PRO A CA 1
ATOM 1501 C C . PRO A 1 198 ? 43.029 113.728 122.600 1.00 56.47 413 PRO A C 1
ATOM 1502 O O . PRO A 1 198 ? 44.154 114.124 122.285 1.00 57.08 413 PRO A O 1
ATOM 1506 N N . ASN A 1 199 ? 42.067 113.549 121.725 1.00 52.94 414 ASN A N 1
ATOM 1507 C CA . ASN A 1 199 ? 42.241 113.802 120.302 1.00 53.49 414 ASN A CA 1
ATOM 1508 C C . ASN A 1 199 ? 41.477 115.046 119.861 1.00 56.47 414 ASN A C 1
ATOM 1509 O O . ASN A 1 199 ? 41.766 115.589 118.796 1.00 57.79 414 ASN A O 1
ATOM 1514 N N . ARG A 1 200 ? 40.530 115.521 120.689 1.00 51.12 415 ARG A N 1
ATOM 1515 C CA . ARG A 1 200 ? 39.721 116.699 120.378 1.00 50.31 415 ARG A CA 1
ATOM 1516 C C . ARG A 1 200 ? 40.279 117.973 120.956 1.00 53.06 415 ARG A C 1
ATOM 1517 O O . ARG A 1 200 ? 40.699 118.008 122.114 1.00 52.62 415 ARG A O 1
ATOM 1525 N N . THR A 1 201 ? 40.233 119.039 120.156 1.00 49.32 416 THR A N 1
ATOM 1526 C CA . THR A 1 201 ? 40.604 120.395 120.565 1.00 48.11 416 THR A CA 1
ATOM 1527 C C . THR A 1 201 ? 39.477 120.851 121.515 1.00 49.47 416 THR A C 1
ATOM 1528 O O . THR A 1 201 ? 38.301 120.582 121.249 1.00 48.55 416 THR A O 1
ATOM 1532 N N . GLY A 1 202 ? 39.860 121.429 122.648 1.00 44.08 417 GLY A N 1
ATOM 1533 C CA . GLY A 1 202 ? 38.914 121.799 123.688 1.00 42.99 417 GLY A CA 1
ATOM 1534 C C . GLY A 1 202 ? 38.947 120.840 124.864 1.00 46.06 417 GLY A C 1
ATOM 1535 O O . GLY A 1 202 ? 38.360 121.128 125.905 1.00 45.79 417 GLY A O 1
ATOM 1536 N N . ASP A 1 203 ? 39.635 119.687 124.705 1.00 42.29 418 ASP A N 1
ATOM 1537 C CA . ASP A 1 203 ? 39.836 118.688 125.751 1.00 41.20 418 ASP A CA 1
ATOM 1538 C C . ASP A 1 203 ? 41.214 118.902 126.313 1.00 46.30 418 ASP A C 1
ATOM 1539 O O . ASP A 1 203 ? 42.218 118.699 125.635 1.00 44.85 418 ASP A O 1
ATOM 1544 N N . ILE A 1 204 ? 41.255 119.399 127.533 1.00 45.19 419 ILE A N 1
ATOM 1545 C CA . ILE A 1 204 ? 42.495 119.738 128.214 1.00 45.54 419 ILE A CA 1
ATOM 1546 C C . ILE A 1 204 ? 42.556 119.032 129.552 1.00 49.28 419 ILE A C 1
ATOM 1547 O O . ILE A 1 204 ? 41.527 118.623 130.083 1.00 48.25 419 ILE A O 1
ATOM 1560 N N . THR A 1 206 ? 45.085 118.642 133.460 1.00 49.39 421 THR A N 1
ATOM 1561 C CA . THR A 1 206 ? 46.110 119.090 134.377 1.00 49.21 421 THR A CA 1
ATOM 1562 C C . THR A 1 206 ? 46.321 118.045 135.465 1.00 51.71 421 THR A C 1
ATOM 1563 O O . THR A 1 206 ? 45.506 117.128 135.612 1.00 48.48 421 THR A O 1
ATOM 1567 N N . ILE A 1 207 ? 47.427 118.188 136.215 1.00 49.66 422 ILE A N 1
ATOM 1568 C CA . ILE A 1 207 ? 47.750 117.324 137.347 1.00 50.46 422 ILE A CA 1
ATOM 1569 C C . ILE A 1 207 ? 48.153 118.203 138.539 1.00 57.15 422 ILE A C 1
ATOM 1570 O O . ILE A 1 207 ? 48.742 119.278 138.361 1.00 55.50 422 ILE A O 1
ATOM 1575 N N . GLY A 1 208 ? 47.758 117.762 139.730 1.00 57.70 423 GLY A N 1
ATOM 1576 C CA . GLY A 1 208 ? 48.027 118.456 140.986 1.00 59.36 423 GLY A CA 1
ATOM 1577 C C . GLY A 1 208 ? 47.288 117.838 142.154 1.00 64.87 423 GLY A C 1
ATOM 1578 O O . GLY A 1 208 ? 46.175 117.331 141.979 1.00 64.44 423 GLY A O 1
ATOM 1579 N N . GLY A 1 209 ? 47.922 117.860 143.331 1.00 62.34 424 GLY A N 1
ATOM 1580 C CA . GLY A 1 209 ? 47.366 117.326 144.574 1.00 62.88 424 GLY A CA 1
ATOM 1581 C C . GLY A 1 209 ? 46.796 115.923 144.471 1.00 66.47 424 GLY A C 1
ATOM 1582 O O . GLY A 1 209 ? 45.698 115.660 144.970 1.00 66.63 424 GLY A O 1
ATOM 1583 N N . ASN A 1 210 ? 47.555 115.020 143.808 1.00 62.16 425 ASN A N 1
ATOM 1584 C CA . ASN A 1 210 ? 47.267 113.602 143.564 1.00 61.38 425 ASN A CA 1
ATOM 1585 C C . ASN A 1 210 ? 45.926 113.377 142.809 1.00 62.21 425 ASN A C 1
ATOM 1586 O O . ASN A 1 210 ? 45.231 112.383 143.033 1.00 60.87 425 ASN A O 1
ATOM 1591 N N . ARG A 1 211 ? 45.606 114.292 141.863 1.00 57.35 426 ARG A N 1
ATOM 1592 C CA . ARG A 1 211 ? 44.412 114.215 141.011 1.00 55.30 426 ARG A CA 1
ATOM 1593 C C . ARG A 1 211 ? 44.751 114.582 139.572 1.00 56.70 426 ARG A C 1
ATOM 1594 O O . ARG A 1 211 ? 45.545 115.495 139.334 1.00 55.85 426 ARG A O 1
ATOM 1602 N N . LEU A 1 212 ? 44.117 113.895 138.618 1.00 52.46 427 LEU A N 1
ATOM 1603 C CA . LEU A 1 212 ? 44.220 114.201 137.193 1.00 51.64 427 LEU A CA 1
ATOM 1604 C C . LEU A 1 212 ? 42.880 114.888 136.864 1.00 52.12 427 LEU A C 1
ATOM 1605 O O . LEU A 1 212 ? 41.823 114.284 137.029 1.00 51.88 427 LEU A O 1
ATOM 1610 N N . VAL A 1 213 ? 42.928 116.161 136.470 1.00 46.93 428 VAL A N 1
ATOM 1611 C CA . VAL A 1 213 ? 41.723 116.951 136.214 1.00 46.05 428 VAL A CA 1
ATOM 1612 C C . VAL A 1 213 ? 41.545 117.218 134.726 1.00 49.52 428 VAL A C 1
ATOM 1613 O O . VAL A 1 213 ? 42.417 117.787 134.097 1.00 49.36 428 VAL A O 1
ATOM 1617 N N . LEU A 1 214 ? 40.408 116.808 134.175 1.00 46.91 429 LEU A N 1
ATOM 1618 C CA . LEU A 1 214 ? 40.085 117.000 132.767 1.00 46.49 429 LEU A CA 1
ATOM 1619 C C . LEU A 1 214 ? 38.904 117.943 132.559 1.00 48.25 429 LEU A C 1
ATOM 1620 O O . LEU A 1 214 ? 37.926 117.890 133.316 1.00 48.75 429 LEU A O 1
ATOM 1625 N N . PHE A 1 215 ? 38.957 118.746 131.485 1.00 41.62 430 PHE A N 1
ATOM 1626 C CA . PHE A 1 215 ? 37.796 119.480 131.006 1.00 40.65 430 PHE A CA 1
ATOM 1627 C C . PHE A 1 215 ? 37.524 118.953 129.612 1.00 43.48 430 PHE A C 1
ATOM 1628 O O . PHE A 1 215 ? 38.410 118.975 128.761 1.00 41.59 430 PHE A O 1
ATOM 1636 N N . LEU A 1 216 ? 36.316 118.442 129.401 1.00 42.36 431 LEU A N 1
ATOM 1637 C CA . LEU A 1 216 ? 35.870 117.879 128.132 1.00 43.38 431 LEU A CA 1
ATOM 1638 C C . LEU A 1 216 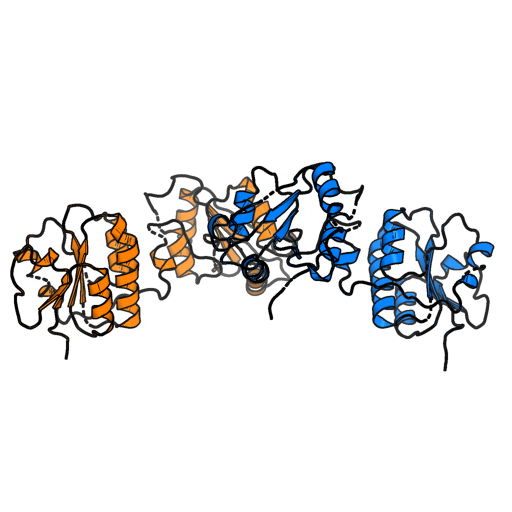? 34.797 118.789 127.542 1.00 48.96 431 LEU A C 1
ATOM 1639 O O . LEU A 1 216 ? 33.660 118.778 128.020 1.00 49.74 431 LEU A O 1
ATOM 1644 N N . SER A 1 217 ? 35.156 119.593 126.522 1.00 43.61 432 SER A N 1
ATOM 1645 C CA . SER A 1 217 ? 34.206 120.515 125.883 1.00 42.95 432 SER A CA 1
ATOM 1646 C C . SER A 1 217 ? 33.060 119.819 125.149 1.00 46.06 432 SER A C 1
ATOM 1647 O O . SER A 1 217 ? 33.271 118.783 124.512 1.00 41.96 432 SER A O 1
ATOM 1650 N N . PHE A 1 218 ? 31.835 120.408 125.269 1.00 46.39 433 PHE A N 1
ATOM 1651 C CA . PHE A 1 218 ? 30.550 120.007 124.653 1.00 47.67 433 PHE A CA 1
ATOM 1652 C C . PHE A 1 218 ? 30.129 118.565 124.930 1.00 51.89 433 PHE A C 1
ATOM 1653 O O . PHE A 1 218 ? 29.291 117.991 124.216 1.00 53.01 433 PHE A O 1
ATOM 1661 N N . CYS A 1 219 ? 30.647 118.011 126.020 1.00 46.96 434 CYS A N 1
ATOM 1662 C CA . CYS A 1 219 ? 30.361 116.649 126.412 1.00 46.69 434 CYS A CA 1
ATOM 1663 C C . CYS A 1 219 ? 29.239 116.602 127.439 1.00 50.95 434 CYS A C 1
ATOM 1664 O O . CYS A 1 219 ? 29.361 117.225 128.490 1.00 49.95 434 CYS A O 1
ATOM 1667 N N . ARG A 1 220 ? 28.154 115.848 127.153 1.00 48.57 435 ARG A N 1
ATOM 1668 C CA . ARG A 1 220 ? 27.040 115.700 128.096 1.00 48.80 435 ARG A CA 1
ATOM 1669 C C . ARG A 1 220 ? 27.505 114.769 129.230 1.00 52.81 435 ARG A C 1
ATOM 1670 O O . ARG A 1 220 ? 28.339 113.906 128.977 1.00 52.10 435 ARG A O 1
ATOM 1678 N N . ILE A 1 221 ? 26.968 114.931 130.462 1.00 50.41 436 ILE A N 1
ATOM 1679 C CA . ILE A 1 221 ? 27.279 114.078 131.632 1.00 50.21 436 ILE A CA 1
ATOM 1680 C C . ILE A 1 221 ? 27.059 112.562 131.344 1.00 55.72 436 ILE A C 1
ATOM 1681 O O . ILE A 1 221 ? 27.852 111.722 131.784 1.00 55.39 436 ILE A O 1
ATOM 1686 N N . ASN A 1 222 ? 26.001 112.227 130.587 1.00 53.39 437 ASN A N 1
ATOM 1687 C CA . ASN A 1 222 ? 25.684 110.841 130.230 1.00 53.75 437 ASN A CA 1
ATOM 1688 C C . ASN A 1 222 ? 26.735 110.225 129.293 1.00 56.04 437 ASN A C 1
ATOM 1689 O O . ASN A 1 222 ? 26.841 109.006 129.232 1.00 54.41 437 ASN A O 1
ATOM 1694 N N . ASP A 1 223 ? 27.563 111.074 128.635 1.00 53.09 438 ASP A N 1
ATOM 1695 C CA . ASP A 1 223 ? 28.597 110.654 127.687 1.00 52.16 438 ASP A CA 1
ATOM 1696 C C . ASP A 1 223 ? 30.023 110.660 128.247 1.00 54.80 438 ASP A C 1
ATOM 1697 O O . ASP A 1 223 ? 30.966 110.423 127.493 1.00 54.04 438 ASP A O 1
ATOM 1702 N N . LEU A 1 224 ? 30.176 110.898 129.568 1.00 50.73 439 LEU A N 1
ATOM 1703 C CA . LEU A 1 224 ? 31.465 110.984 130.256 1.00 49.26 439 LEU A CA 1
ATOM 1704 C C . LEU A 1 224 ? 32.309 109.713 130.156 1.00 54.26 439 LEU A C 1
ATOM 1705 O O . LEU A 1 224 ? 33.493 109.814 129.841 1.00 52.64 439 LEU A O 1
ATOM 1710 N N . ASP A 1 225 ? 31.711 108.533 130.404 1.00 53.45 440 ASP A N 1
ATOM 1711 C CA . ASP A 1 225 ? 32.417 107.253 130.318 1.00 53.60 440 ASP A CA 1
ATOM 1712 C C . ASP A 1 225 ? 32.865 106.974 128.889 1.00 56.73 440 ASP A C 1
ATOM 1713 O O . ASP A 1 225 ? 33.994 106.553 128.685 1.00 55.70 440 ASP A O 1
ATOM 1718 N N . THR A 1 226 ? 32.004 107.272 127.906 1.00 54.33 441 THR A N 1
ATOM 1719 C CA . THR A 1 226 ? 32.274 107.129 126.473 1.00 54.12 441 THR A CA 1
ATOM 1720 C C . THR A 1 226 ? 33.498 107.998 126.100 1.00 55.91 441 THR A C 1
ATOM 1721 O O . THR A 1 226 ? 34.399 107.510 125.423 1.00 54.82 441 THR A O 1
ATOM 1725 N N . ALA A 1 227 ? 33.518 109.279 126.556 1.00 51.15 442 ALA A N 1
ATOM 1726 C CA . ALA A 1 227 ? 34.612 110.224 126.316 1.00 49.65 442 ALA A CA 1
ATOM 1727 C C . ALA A 1 227 ? 35.924 109.687 126.910 1.00 53.62 442 ALA A C 1
ATOM 1728 O O . ALA A 1 227 ? 36.916 109.585 126.186 1.00 53.31 442 ALA A O 1
ATOM 1730 N N . LEU A 1 228 ? 35.893 109.276 128.206 1.00 50.11 443 LEU A N 1
ATOM 1731 C CA . LEU A 1 228 ? 37.032 108.725 128.949 1.00 50.03 443 LEU A CA 1
ATOM 1732 C C . LEU A 1 228 ? 37.599 107.441 128.334 1.00 56.10 443 LEU A C 1
ATOM 1733 O O . LEU A 1 228 ? 38.818 107.240 128.382 1.0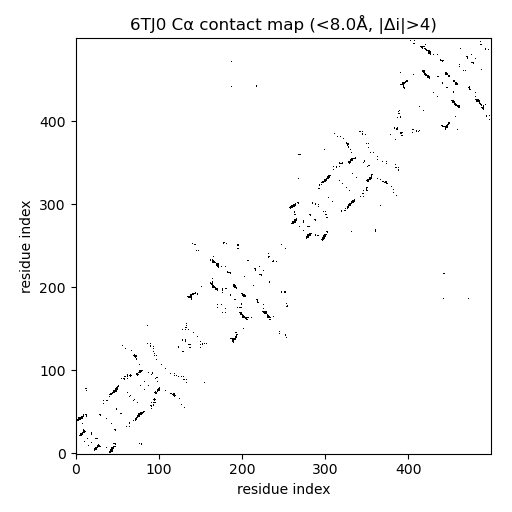0 57.21 443 LEU A O 1
ATOM 1738 N N . ASN A 1 229 ? 36.730 106.589 127.742 1.00 52.46 444 ASN A N 1
ATOM 1739 C CA . ASN A 1 229 ? 37.142 105.350 127.076 1.00 53.00 444 ASN A CA 1
ATOM 1740 C C . ASN A 1 229 ? 37.929 105.644 125.799 1.00 58.86 444 ASN A C 1
ATOM 1741 O O . ASN A 1 229 ? 38.780 104.850 125.415 1.00 60.77 444 ASN A O 1
ATOM 1746 N N . HIS A 1 230 ? 37.666 106.788 125.160 1.00 55.83 445 HIS A N 1
ATOM 1747 C CA . HIS A 1 230 ? 38.351 107.223 123.941 1.00 56.15 445 HIS A CA 1
ATOM 1748 C C . HIS A 1 230 ? 39.695 107.895 124.218 1.00 58.75 445 HIS A C 1
ATOM 1749 O O . HIS A 1 230 ? 40.603 107.788 123.394 1.00 59.38 445 HIS A O 1
ATOM 1756 N N . ILE A 1 231 ? 39.809 108.592 125.365 1.00 52.87 446 ILE A N 1
ATOM 1757 C CA . ILE A 1 231 ? 40.993 109.343 125.792 1.00 51.49 446 ILE A CA 1
ATOM 1758 C C . ILE A 1 231 ? 42.083 108.418 126.389 1.00 55.40 446 ILE A C 1
ATOM 1759 O O . ILE A 1 231 ? 43.272 108.679 126.178 1.00 54.77 446 ILE A O 1
ATOM 1764 N N . PHE A 1 232 ? 41.677 107.353 127.116 1.00 52.84 447 PHE A N 1
ATOM 1765 C CA . PHE A 1 232 ? 42.588 106.379 127.745 1.00 53.12 447 PHE A CA 1
ATOM 1766 C C . PHE A 1 232 ? 42.643 105.045 126.966 1.00 57.71 447 PHE A C 1
ATOM 1767 O O . PHE A 1 232 ? 41.608 104.599 126.460 1.00 57.78 447 PHE A O 1
ATOM 1775 N N . PRO A 1 233 ? 43.832 104.413 126.825 1.00 54.69 448 PRO A N 1
ATOM 1776 C CA . PRO A 1 233 ? 43.915 103.162 126.049 1.00 55.73 448 PRO A CA 1
ATOM 1777 C C . PRO A 1 233 ? 43.597 101.901 126.847 1.00 60.84 448 PRO A C 1
ATOM 1778 O O . PRO A 1 233 ? 43.541 100.815 126.281 1.00 59.92 448 PRO A O 1
ATOM 1782 N N . LEU A 1 234 ? 43.378 102.066 128.157 1.00 58.93 449 LEU A N 1
ATOM 1783 C CA . LEU A 1 234 ? 43.074 101.025 129.130 1.00 59.50 449 LEU A CA 1
ATOM 1784 C C . LEU A 1 234 ? 41.806 101.440 129.883 1.00 61.64 449 LEU A C 1
ATOM 1785 O O . LEU A 1 234 ? 41.551 102.641 129.960 1.00 59.54 449 LEU A O 1
ATOM 1790 N N . PRO A 1 235 ? 41.028 100.500 130.486 1.00 59.47 450 PRO A N 1
ATOM 1791 C CA . PRO A 1 235 ? 39.820 100.913 131.234 1.00 59.03 450 PRO A CA 1
ATOM 1792 C C . PRO A 1 235 ? 40.155 101.845 132.393 1.00 63.93 450 PRO A C 1
ATOM 1793 O O . PRO A 1 235 ? 41.132 101.598 133.107 1.00 64.67 450 PRO A O 1
ATOM 1797 N N . THR A 1 236 ? 39.370 102.937 132.549 1.00 59.89 451 THR A N 1
ATOM 1798 C CA . THR A 1 236 ? 39.572 103.977 133.572 1.00 59.57 451 THR A CA 1
ATOM 1799 C C . THR A 1 236 ? 39.393 103.462 135.021 1.00 64.05 451 THR A C 1
ATOM 1800 O O . THR A 1 236 ? 39.972 104.052 135.937 1.00 63.47 451 THR A O 1
ATOM 1804 N N . GLY A 1 237 ? 38.645 102.366 135.207 1.00 60.39 452 GLY A N 1
ATOM 1805 C CA . GLY A 1 237 ? 38.462 101.723 136.507 1.00 60.15 452 GLY A CA 1
ATOM 1806 C C . GLY A 1 237 ? 39.746 101.066 136.996 1.00 63.82 452 GLY A C 1
ATOM 1807 O O . GLY A 1 237 ? 39.973 100.947 138.205 1.00 64.07 452 GLY A O 1
ATOM 1808 N N . ASP A 1 238 ? 40.604 100.649 136.051 1.00 59.43 453 ASP A N 1
ATOM 1809 C CA . ASP A 1 238 ? 41.897 100.049 136.351 1.00 60.08 453 ASP A CA 1
ATOM 1810 C C . ASP A 1 238 ? 42.971 101.126 136.604 1.00 64.89 453 ASP A C 1
ATOM 1811 O O . ASP A 1 238 ? 43.962 100.853 137.288 1.00 65.76 453 ASP A O 1
ATOM 1816 N N . ILE A 1 239 ? 42.778 102.346 136.059 1.00 59.75 454 ILE A N 1
ATOM 1817 C CA . ILE A 1 239 ? 43.732 103.440 136.232 1.00 59.15 454 ILE A CA 1
ATOM 1818 C C . ILE A 1 239 ? 43.385 104.283 137.477 1.00 60.58 454 ILE A C 1
ATOM 1819 O O . ILE A 1 239 ? 44.282 104.669 138.233 1.00 60.81 454 ILE A O 1
ATOM 1824 N N . PHE A 1 240 ? 42.093 104.571 137.675 1.00 54.71 455 PHE A N 1
ATOM 1825 C CA . PHE A 1 240 ? 41.604 105.434 138.754 1.00 53.70 455 PHE A CA 1
ATOM 1826 C C . PHE A 1 240 ? 40.631 104.762 139.724 1.00 59.75 455 PHE A C 1
ATOM 1827 O O . PHE A 1 240 ? 39.717 104.044 139.304 1.00 58.16 455 PHE A O 1
ATOM 1835 N N . SER A 1 241 ? 40.825 105.043 141.028 1.00 58.47 456 SER A N 1
ATOM 1836 C CA . SER A 1 241 ? 40.030 104.519 142.140 1.00 59.08 456 SER A CA 1
ATOM 1837 C C . SER A 1 241 ? 38.787 105.362 142.386 1.00 63.89 456 SER A C 1
ATOM 1838 O O . SER A 1 241 ? 37.722 104.809 142.651 1.00 63.74 456 SER A O 1
ATOM 1841 N N . ASN A 1 242 ? 38.929 106.698 142.310 1.00 60.64 457 ASN A N 1
ATOM 1842 C CA . ASN A 1 242 ? 37.855 107.667 142.539 1.00 60.38 457 ASN A CA 1
ATOM 1843 C C . ASN A 1 242 ? 37.778 108.726 141.432 1.00 63.56 457 ASN A C 1
ATOM 1844 O O . ASN A 1 242 ? 38.768 108.984 140.732 1.00 62.08 457 ASN A O 1
ATOM 1849 N N . ARG A 1 243 ? 36.589 109.352 141.306 1.00 60.19 458 ARG A N 1
ATOM 1850 C CA . ARG A 1 243 ? 36.296 110.442 140.378 1.00 59.26 458 ARG A CA 1
ATOM 1851 C C . ARG A 1 243 ? 35.220 111.376 140.930 1.00 63.76 458 ARG A C 1
ATOM 1852 O O . ARG A 1 243 ? 34.251 110.937 141.561 1.00 62.78 458 ARG A O 1
ATOM 1868 N N . VAL A 1 245 ? 32.984 114.755 139.536 1.00 52.96 460 VAL A N 1
ATOM 1869 C CA . VAL A 1 245 ? 32.500 115.376 138.300 1.00 51.02 460 VAL A CA 1
ATOM 1870 C C . VAL A 1 245 ? 31.677 116.633 138.558 1.00 52.11 460 VAL A C 1
ATOM 1871 O O . VAL A 1 245 ? 30.903 116.666 139.503 1.00 51.90 460 VAL A O 1
ATOM 1875 N N . TRP A 1 246 ? 31.817 117.646 137.681 1.00 47.81 461 TRP A N 1
ATOM 1876 C CA . TRP A 1 246 ? 31.072 118.924 137.686 1.00 47.72 461 TRP A CA 1
ATOM 1877 C C . TRP A 1 246 ? 30.674 119.204 136.236 1.00 52.60 461 TRP A C 1
ATOM 1878 O O . TRP A 1 246 ? 31.529 119.218 135.356 1.00 51.18 461 TRP A O 1
ATOM 1889 N N . PHE A 1 247 ? 29.382 119.347 135.969 1.00 53.04 462 PHE A N 1
ATOM 1890 C CA . PHE A 1 247 ? 28.899 119.562 134.605 1.00 53.75 462 PHE A CA 1
ATOM 1891 C C . PHE A 1 247 ? 27.995 120.775 134.457 1.00 61.23 462 PHE A C 1
ATOM 1892 O O . PHE A 1 247 ? 27.570 121.075 133.337 1.00 62.74 462 PHE A O 1
ATOM 1900 N N . GLU A 1 248 ? 27.702 121.475 135.568 1.00 58.62 463 GLU A N 1
ATOM 1901 C CA . GLU A 1 248 ? 26.882 122.691 135.541 1.00 59.35 463 GLU A CA 1
ATOM 1902 C C . GLU A 1 248 ? 27.787 123.883 135.844 1.00 63.32 463 GLU A C 1
ATOM 1903 O O . GLU A 1 248 ? 28.648 123.778 136.713 1.00 63.45 463 GLU A O 1
ATOM 1909 N N . ASP A 1 249 ? 27.623 124.993 135.105 1.00 60.09 464 ASP A N 1
ATOM 1910 C CA . ASP A 1 249 ? 28.419 126.225 135.223 1.00 59.76 464 ASP A CA 1
ATOM 1911 C C . ASP A 1 249 ? 28.732 126.657 136.652 1.00 64.60 464 ASP A C 1
ATOM 1912 O O . ASP A 1 249 ? 29.893 126.932 136.957 1.00 62.85 464 ASP A O 1
ATOM 1917 N N . ASP A 1 250 ? 27.709 126.702 137.527 1.00 64.00 465 ASP A N 1
ATOM 1918 C CA . ASP A 1 250 ? 27.893 127.078 138.929 1.00 64.50 465 ASP A CA 1
ATOM 1919 C C . ASP A 1 250 ? 28.787 126.058 139.668 1.00 65.57 465 ASP A C 1
ATOM 1920 O O . ASP A 1 250 ? 29.651 126.464 140.441 1.00 65.48 465 ASP A O 1
ATOM 1925 N N . GLN A 1 251 ? 28.609 124.751 139.379 1.00 59.31 466 GLN A N 1
ATOM 1926 C CA . GLN A 1 251 ? 29.377 123.657 139.992 1.00 57.78 466 GLN A CA 1
ATOM 1927 C C . GLN A 1 251 ? 30.848 123.729 139.564 1.00 58.11 466 GLN A C 1
ATOM 1928 O O . GLN A 1 251 ? 31.737 123.561 140.402 1.00 57.35 466 GLN A O 1
ATOM 1934 N N . ILE A 1 252 ? 31.089 123.995 138.262 1.00 51.97 467 ILE A N 1
ATOM 1935 C CA . ILE A 1 252 ? 32.418 124.138 137.676 1.00 50.85 467 ILE A CA 1
ATOM 1936 C C . ILE A 1 252 ? 33.146 125.355 138.296 1.00 54.72 467 ILE A C 1
ATOM 1937 O O . ILE A 1 252 ? 34.254 125.190 138.802 1.00 54.59 467 ILE A O 1
ATOM 1942 N N . SER A 1 253 ? 32.497 126.541 138.310 1.00 52.46 468 SER A N 1
ATOM 1943 C CA . SER A 1 253 ? 33.040 127.789 138.880 1.00 52.29 468 SER A CA 1
ATOM 1944 C C . SER A 1 253 ? 33.382 127.647 140.366 1.00 57.96 468 SER A C 1
ATOM 1945 O O . SER A 1 253 ? 34.451 128.095 140.790 1.00 57.19 468 SER A O 1
ATOM 1948 N N . ALA A 1 254 ? 32.490 126.986 141.138 1.00 56.13 469 ALA A N 1
ATOM 1949 C CA . ALA A 1 254 ? 32.670 126.708 142.564 1.00 57.33 469 ALA A CA 1
ATOM 1950 C C . ALA A 1 254 ? 33.899 125.820 142.789 1.00 61.87 469 ALA A C 1
ATOM 1951 O O . ALA A 1 254 ? 34.617 126.015 143.773 1.00 64.53 469 ALA A O 1
ATOM 1953 N N . GLU A 1 255 ? 34.138 124.849 141.881 1.00 54.16 470 GLU A N 1
ATOM 1954 C CA . GLU A 1 255 ? 35.270 123.928 141.973 1.00 51.97 470 GLU A CA 1
ATOM 1955 C C . GLU A 1 255 ? 36.589 124.588 141.533 1.00 54.92 470 GLU A C 1
ATOM 1956 O O . GLU A 1 255 ? 37.638 124.251 142.091 1.00 53.92 470 GLU A O 1
ATOM 1962 N N . LEU A 1 256 ? 36.543 125.535 140.566 1.00 52.28 471 LEU A N 1
ATOM 1963 C CA . LEU A 1 256 ? 37.749 126.279 140.144 1.00 52.55 471 LEU A CA 1
ATOM 1964 C C . LEU A 1 256 ? 38.285 127.139 141.292 1.00 59.60 471 LEU A C 1
ATOM 1965 O O . LEU A 1 256 ? 39.498 127.304 141.396 1.00 59.73 471 LEU A O 1
ATOM 1970 N N . VAL A 1 257 ? 37.386 127.624 142.187 1.00 58.10 472 VAL A N 1
ATOM 1971 C CA . VAL A 1 257 ? 37.737 128.382 143.395 1.00 60.06 472 VAL A CA 1
ATOM 1972 C C . VAL A 1 257 ? 38.568 127.473 144.338 1.00 67.31 472 VAL A C 1
ATOM 1973 O O . VAL A 1 257 ? 39.647 127.867 144.787 1.00 67.85 472 VAL A O 1
ATOM 1977 N N . GLN A 1 258 ? 38.092 126.242 144.571 1.00 65.45 473 GLN A N 1
ATOM 1978 C CA . GLN A 1 258 ? 38.764 125.251 145.414 1.00 66.41 473 GLN A CA 1
ATOM 1979 C C . GLN A 1 258 ? 40.107 124.797 144.813 1.00 70.72 473 GLN A C 1
ATOM 1980 O O . GLN A 1 258 ? 41.066 124.558 145.556 1.00 71.17 473 GLN A O 1
ATOM 1994 N N . ARG A 1 260 ? 42.094 126.676 142.704 1.00 65.51 475 ARG A N 1
ATOM 1995 C CA . ARG A 1 260 ? 43.009 127.819 142.789 1.00 65.81 475 ARG A CA 1
ATOM 1996 C C . ARG A 1 260 ? 43.683 127.971 144.171 1.00 72.40 475 ARG A C 1
ATOM 1997 O O . ARG A 1 260 ? 44.616 128.766 144.316 1.00 71.81 475 ARG A O 1
ATOM 2005 N N . LEU A 1 261 ? 43.237 127.173 145.161 1.00 71.17 476 LEU A N 1
ATOM 2006 C CA . LEU A 1 261 ? 43.764 127.151 146.526 1.00 73.06 476 LEU A CA 1
ATOM 2007 C C . LEU A 1 261 ? 44.952 126.190 146.704 1.00 78.74 476 LEU A C 1
ATOM 2008 O O . LEU A 1 261 ? 45.585 126.206 147.762 1.00 79.40 476 LEU A O 1
ATOM 2013 N N . LEU A 1 262 ? 45.254 125.363 145.670 1.00 75.85 477 LEU A N 1
ATOM 2014 C CA . LEU A 1 262 ? 46.355 124.385 145.658 1.00 76.31 477 LEU A CA 1
ATOM 2015 C C . LEU A 1 262 ? 47.704 125.096 145.517 1.00 81.45 477 LEU A C 1
ATOM 2016 O O . LEU A 1 262 ? 47.875 125.914 144.606 1.00 80.33 477 LEU A O 1
ATOM 2021 N N . ALA A 1 263 ? 48.654 124.775 146.426 1.00 79.90 478 ALA A N 1
ATOM 2022 C CA . ALA A 1 263 ? 50.010 125.346 146.473 1.00 80.61 478 ALA A CA 1
ATOM 2023 C C . ALA A 1 263 ? 50.826 124.991 145.214 1.00 83.33 478 ALA A C 1
ATOM 2024 O O . ALA A 1 263 ? 50.764 123.835 144.785 1.00 82.52 478 ALA A O 1
ATOM 2026 N N . PRO A 1 264 ? 51.606 125.943 144.622 1.00 78.89 479 PRO A N 1
ATOM 2027 C CA . PRO A 1 264 ? 52.398 125.615 143.411 1.00 77.88 479 PRO A CA 1
ATOM 2028 C C . PRO A 1 264 ? 53.370 124.440 143.562 1.00 82.37 479 PRO A C 1
ATOM 2029 O O . PRO A 1 264 ? 53.750 123.827 142.558 1.00 81.10 479 PRO A O 1
ATOM 2033 N N . GLU A 1 265 ? 53.737 124.107 144.823 1.00 80.16 480 GLU A N 1
ATOM 2034 C CA . GLU A 1 265 ? 54.602 122.980 145.189 1.00 80.90 480 GLU A CA 1
ATOM 2035 C C . GLU A 1 265 ? 53.877 121.650 144.935 1.00 82.67 480 GLU A C 1
ATOM 2036 O O . GLU A 1 265 ? 54.533 120.620 144.762 1.00 82.74 480 GLU A O 1
ATOM 2042 N N . GLN A 1 266 ? 52.521 121.685 144.911 1.00 77.14 481 GLN A N 1
ATOM 2043 C CA . GLN A 1 266 ? 51.632 120.539 144.652 1.00 75.49 481 GLN A CA 1
ATOM 2044 C C . GLN A 1 266 ? 51.240 120.429 143.161 1.00 77.66 481 GLN A C 1
ATOM 2045 O O . GLN A 1 266 ? 50.572 119.469 142.790 1.00 77.01 481 GLN A O 1
ATOM 2051 N N . TRP A 1 267 ? 51.656 121.395 142.308 1.00 74.10 482 TRP A N 1
ATOM 2052 C CA . TRP A 1 267 ? 51.342 121.360 140.873 1.00 73.00 482 TRP A CA 1
ATOM 2053 C C . TRP A 1 267 ? 52.291 120.411 140.146 1.00 77.96 482 TRP A C 1
ATOM 2054 O O . TRP A 1 267 ? 53.511 120.562 140.247 1.00 79.08 482 TRP A O 1
ATOM 2065 N N . GLY A 1 268 ? 51.721 119.463 139.407 1.00 73.93 483 GLY A N 1
ATOM 2066 C CA . GLY A 1 268 ? 52.471 118.477 138.638 1.00 73.98 483 GLY A CA 1
ATOM 2067 C C . GLY A 1 268 ? 52.861 118.924 137.241 1.00 77.37 483 GLY A C 1
ATOM 2068 O O . GLY A 1 268 ? 52.275 119.858 136.691 1.00 76.02 483 GLY A O 1
ATOM 2077 N N . PRO A 1 270 ? 54.495 117.167 133.207 1.00 72.15 485 PRO A N 1
ATOM 2078 C CA . PRO A 1 270 ? 54.710 115.890 132.501 1.00 72.56 485 PRO A CA 1
ATOM 2079 C C . PRO A 1 270 ? 56.145 115.377 132.606 1.00 78.51 485 PRO A C 1
ATOM 2080 O O . PRO A 1 270 ? 57.088 116.169 132.690 1.00 78.93 485 PRO A O 1
ATOM 2084 N N . LEU A 1 271 ? 56.294 114.044 132.607 1.00 76.48 486 LEU A N 1
ATOM 2085 C CA . LEU A 1 271 ? 57.576 113.338 132.694 1.00 77.81 486 LEU A CA 1
ATOM 2086 C C . LEU A 1 271 ? 58.429 113.533 131.420 1.00 84.44 486 LEU A C 1
ATOM 2087 O O . LEU A 1 271 ? 57.853 113.693 130.340 1.00 83.57 486 LEU A O 1
ATOM 2092 N N . PRO A 1 272 ? 59.786 113.518 131.497 1.00 83.72 487 PRO A N 1
ATOM 2093 C CA . PRO A 1 272 ? 60.580 113.671 130.266 1.00 89.84 487 PRO A CA 1
ATOM 2094 C C . PRO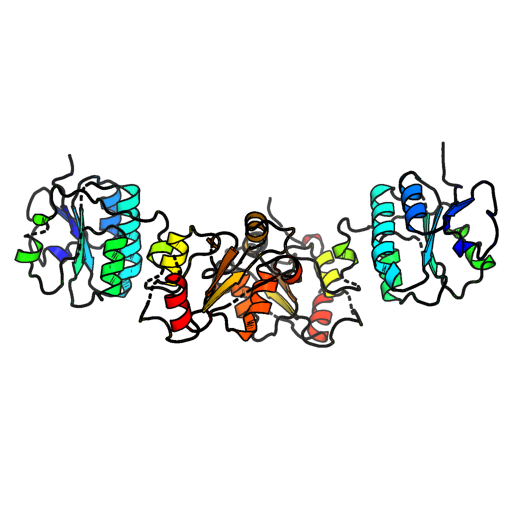 A 1 272 ? 60.681 112.365 129.480 1.00 122.95 487 PRO A C 1
ATOM 2095 O O . PRO A 1 272 ? 60.459 112.348 128.270 1.00 85.88 487 PRO A O 1
ATOM 2099 N N . SER B 1 8 ? 66.215 68.383 112.021 1.00 81.03 223 SER B N 1
ATOM 2100 C CA . SER B 1 8 ? 66.753 67.537 113.088 1.00 80.40 223 SER B CA 1
ATOM 2101 C C . SER B 1 8 ? 65.699 67.256 114.159 1.00 79.79 223 SER B C 1
ATOM 2102 O O . SER B 1 8 ? 65.829 66.289 114.901 1.00 79.91 223 SER B O 1
ATOM 2105 N N . ASP B 1 9 ? 64.660 68.096 114.235 1.00 72.92 224 ASP B N 1
ATOM 2106 C CA . ASP B 1 9 ? 63.543 67.921 115.170 1.00 69.88 224 ASP B CA 1
ATOM 2107 C C . ASP B 1 9 ? 62.243 67.626 114.418 1.00 69.02 224 ASP B C 1
ATOM 2108 O O . ASP B 1 9 ? 61.175 67.624 115.016 1.00 67.17 224 ASP B O 1
ATOM 2113 N N . GLU B 1 10 ? 62.358 67.354 113.105 1.00 64.84 225 GLU B N 1
ATOM 2114 C CA . GLU B 1 10 ? 61.280 67.042 112.164 1.00 62.97 225 GLU B CA 1
ATOM 2115 C C . GLU B 1 10 ? 60.389 65.890 112.633 1.00 64.49 225 GLU B C 1
ATOM 2116 O O . GLU B 1 10 ? 59.194 65.904 112.362 1.00 63.47 225 GLU B O 1
ATOM 2122 N N . LYS B 1 11 ? 60.971 64.903 113.330 1.00 61.32 226 LYS B N 1
ATOM 2123 C CA . LYS B 1 11 ? 60.269 63.734 113.860 1.00 59.49 226 LYS B CA 1
ATOM 2124 C C . LYS B 1 11 ? 59.563 64.025 115.192 1.00 61.25 226 LYS B C 1
ATOM 2125 O O . LYS B 1 11 ? 58.727 63.228 115.602 1.00 59.63 226 LYS B O 1
ATOM 2131 N N . ARG B 1 12 ? 59.891 65.142 115.870 1.00 57.33 227 ARG B N 1
ATOM 2132 C CA . ARG B 1 12 ? 59.321 65.465 117.181 1.00 56.69 227 ARG B CA 1
ATOM 2133 C C . ARG B 1 12 ? 57.822 65.797 117.148 1.00 58.10 227 ARG B C 1
ATOM 2134 O O . ARG B 1 12 ? 57.366 66.520 116.267 1.00 57.61 227 ARG B O 1
ATOM 2142 N N . ILE B 1 13 ? 57.069 65.246 118.114 1.00 52.99 228 ILE B N 1
ATOM 2143 C CA . ILE B 1 13 ? 55.630 65.473 118.288 1.00 50.16 228 ILE B CA 1
ATOM 2144 C C . ILE B 1 13 ? 55.371 66.080 119.666 1.00 53.90 228 ILE B C 1
ATOM 2145 O O . ILE B 1 13 ? 55.458 65.407 120.701 1.00 53.03 228 ILE B O 1
ATOM 2150 N N . LEU B 1 14 ? 55.062 67.369 119.658 1.00 50.97 229 LEU B N 1
ATOM 2151 C CA . LEU B 1 14 ? 54.737 68.125 120.848 1.00 50.59 229 LEU B CA 1
ATOM 2152 C C . LEU B 1 14 ? 53.227 68.156 120.888 1.00 54.93 229 LEU B C 1
ATOM 2153 O O . LEU B 1 14 ? 52.581 68.751 120.024 1.00 54.84 229 LEU B O 1
ATOM 2158 N N . SER B 1 15 ? 52.658 67.414 121.827 1.00 51.52 230 SER B N 1
ATOM 2159 C CA . SER B 1 15 ? 51.216 67.284 121.897 1.00 50.57 230 SER B CA 1
ATOM 2160 C C . SER B 1 15 ? 50.639 67.523 123.279 1.00 55.64 230 SER B C 1
ATOM 2161 O O . SER B 1 15 ? 51.297 67.241 124.285 1.00 56.28 230 SER B O 1
ATOM 2164 N N . ASN B 1 16 ? 49.394 68.037 123.316 1.00 51.22 231 ASN B N 1
ATOM 2165 C CA . ASN B 1 16 ? 48.611 68.207 124.534 1.00 51.57 231 ASN B CA 1
ATOM 2166 C C . ASN B 1 16 ? 48.255 66.775 124.956 1.00 56.80 231 ASN B C 1
ATOM 2167 O O . ASN B 1 16 ? 47.939 65.950 124.090 1.00 56.12 231 ASN B O 1
ATOM 2172 N N . VAL B 1 17 ? 48.346 66.470 126.265 1.00 55.08 232 VAL B N 1
ATOM 2173 C CA . VAL B 1 17 ? 48.081 65.144 126.863 1.00 55.24 232 VAL B CA 1
ATOM 2174 C C . VAL B 1 17 ? 46.702 64.558 126.446 1.00 59.52 232 VAL B C 1
ATOM 2175 O O . VAL B 1 17 ? 46.581 63.340 126.281 1.00 59.85 232 VAL B O 1
ATOM 2179 N N . ALA B 1 18 ? 45.688 65.429 126.244 1.00 55.99 233 ALA B N 1
ATOM 2180 C CA . ALA B 1 18 ? 44.318 65.066 125.847 1.00 54.90 233 ALA B CA 1
ATOM 2181 C C . ALA B 1 18 ? 44.212 64.359 124.485 1.00 57.55 233 ALA B C 1
ATOM 2182 O O . ALA B 1 18 ? 43.278 63.583 124.279 1.00 58.59 233 ALA B O 1
ATOM 2184 N N . VAL B 1 19 ? 45.161 64.617 123.567 1.00 52.79 234 VAL B N 1
ATOM 2185 C CA . VAL B 1 19 ? 45.198 64.028 122.219 1.00 51.72 234 VAL B CA 1
ATOM 2186 C C . VAL B 1 19 ? 45.308 62.482 122.256 1.00 56.09 234 VAL B C 1
ATOM 2187 O O . VAL B 1 19 ? 44.686 61.822 121.424 1.00 55.26 234 VAL B O 1
ATOM 2191 N N . LEU B 1 20 ? 46.061 61.911 123.219 1.00 53.26 235 LEU B N 1
ATOM 2192 C CA . LEU B 1 20 ? 46.258 60.461 123.291 1.00 52.75 235 LEU B CA 1
ATOM 2193 C C . LEU B 1 20 ? 45.145 59.697 124.013 1.00 58.00 235 LEU B C 1
ATOM 2194 O O . LEU B 1 20 ? 45.129 58.463 123.947 1.00 58.08 235 LEU B O 1
ATOM 2199 N N . GLU B 1 21 ? 44.174 60.407 124.622 1.00 55.37 236 GLU B N 1
ATOM 2200 C CA . GLU B 1 21 ? 42.975 59.813 125.248 1.00 55.42 236 GLU B CA 1
ATOM 2201 C C . GLU B 1 21 ? 43.262 58.683 126.280 1.00 59.61 236 GLU B C 1
ATOM 2202 O O . GLU B 1 21 ? 42.490 57.725 126.381 1.00 61.39 236 GLU B O 1
ATOM 2208 N N . GLY B 1 22 ? 44.350 58.819 127.035 1.00 54.00 237 GLY B N 1
ATOM 2209 C CA . GLY B 1 22 ? 44.731 57.854 128.055 1.00 53.81 237 GLY B CA 1
ATOM 2210 C C . GLY B 1 22 ? 45.866 56.936 127.647 1.00 57.53 237 GLY B C 1
ATOM 2211 O O . GLY B 1 22 ? 46.437 56.257 128.504 1.00 56.80 237 GLY B O 1
ATOM 2212 N N . ALA B 1 23 ? 46.202 56.909 126.338 1.00 54.42 238 ALA B N 1
ATOM 2213 C CA . ALA B 1 23 ? 47.269 56.076 125.788 1.00 55.13 238 ALA B CA 1
ATOM 2214 C C . ALA B 1 23 ? 48.670 56.612 126.169 1.00 63.10 238 ALA B C 1
ATOM 2215 O O . ALA B 1 23 ? 48.840 57.828 126.276 1.00 63.39 238 ALA B O 1
ATOM 2217 N N . PRO B 1 24 ? 49.682 55.731 126.388 1.00 61.95 239 PRO B N 1
ATOM 2218 C CA . PRO B 1 24 ? 51.033 56.232 126.735 1.00 62.31 239 PRO B CA 1
ATOM 2219 C C . PRO B 1 24 ? 51.707 56.904 125.533 1.00 65.40 239 PRO B C 1
ATOM 2220 O O . PRO B 1 24 ? 51.217 56.683 124.422 1.00 64.86 239 PRO B O 1
ATOM 2224 N N . PRO B 1 25 ? 52.811 57.696 125.677 1.00 61.89 240 PRO B N 1
ATOM 2225 C CA . PRO B 1 25 ? 53.464 58.255 124.473 1.00 60.88 240 PRO B CA 1
ATOM 2226 C C . PRO B 1 25 ? 53.766 57.127 123.482 1.00 62.13 240 PRO B C 1
ATOM 2227 O O . PRO B 1 25 ? 54.225 56.050 123.880 1.00 60.45 240 PRO B O 1
ATOM 2231 N N . LEU B 1 26 ? 53.400 57.337 122.218 1.00 57.28 241 LEU B N 1
ATOM 2232 C CA . LEU B 1 26 ? 53.510 56.309 121.178 1.00 56.18 241 LEU B CA 1
ATOM 2233 C C . LEU B 1 26 ? 54.940 56.012 120.725 1.00 58.63 241 LEU B C 1
ATOM 2234 O O . LEU B 1 26 ? 55.199 54.929 120.218 1.00 58.68 241 LEU B O 1
ATOM 2239 N N . SER B 1 27 ? 55.858 56.971 120.882 1.00 54.80 242 SER B N 1
ATOM 2240 C CA . SER B 1 27 ? 57.265 56.823 120.502 1.00 55.21 242 SER B CA 1
ATOM 2241 C C . SER B 1 27 ? 58.121 57.784 121.312 1.00 61.37 242 SER B C 1
ATOM 2242 O O . SER B 1 27 ? 57.584 58.689 121.962 1.00 61.66 242 SER B O 1
ATOM 2245 N N . GLU B 1 28 ? 59.457 57.626 121.224 1.00 59.57 243 GLU B N 1
ATOM 2246 C CA . GLU B 1 28 ? 60.430 58.506 121.880 1.00 60.48 243 GLU B CA 1
ATOM 2247 C C . GLU B 1 28 ? 60.338 59.961 121.375 1.00 64.38 243 GLU B C 1
ATOM 2248 O O . GLU B 1 28 ? 60.790 60.875 122.069 1.00 65.04 243 GLU B O 1
ATOM 2254 N N . HIS B 1 29 ? 59.731 60.174 120.184 1.00 59.68 244 HIS B N 1
ATOM 2255 C CA . HIS B 1 29 ? 59.549 61.505 119.580 1.00 59.06 244 HIS B CA 1
ATOM 2256 C C . HIS B 1 29 ? 58.384 62.288 120.204 1.00 60.41 244 HIS B C 1
ATOM 2257 O O . HIS B 1 29 ? 58.294 63.494 120.002 1.00 60.11 244 HIS B O 1
ATOM 2264 N N . TRP B 1 30 ? 57.484 61.606 120.925 1.00 55.95 245 TRP B N 1
ATOM 2265 C CA . TRP B 1 30 ? 56.329 62.230 121.570 1.00 55.05 245 TRP B CA 1
ATOM 2266 C C . TRP B 1 30 ? 56.700 62.865 122.899 1.00 60.38 245 TRP B C 1
ATOM 2267 O O . TRP B 1 30 ? 57.438 62.269 123.685 1.00 60.30 245 TRP B O 1
ATOM 2278 N N . GLN B 1 31 ? 56.144 64.056 123.164 1.00 57.94 246 GLN B N 1
ATOM 2279 C CA . GLN B 1 31 ? 56.277 64.769 124.431 1.00 58.67 246 GLN B CA 1
ATOM 2280 C C . GLN B 1 31 ? 54.901 65.353 124.737 1.00 62.75 246 GLN B C 1
ATOM 2281 O O . GLN B 1 31 ? 54.320 66.032 123.886 1.00 61.35 246 GLN B O 1
ATOM 2287 N N . LEU B 1 32 ? 54.351 65.020 125.917 1.00 60.67 247 LEU B N 1
ATOM 2288 C CA . LEU B 1 32 ? 53.004 65.437 126.314 1.00 60.45 247 LEU B CA 1
ATOM 2289 C C . LEU B 1 32 ? 52.983 66.570 127.318 1.00 65.83 247 LEU B C 1
ATOM 2290 O O . LEU B 1 32 ? 53.799 66.604 128.240 1.00 67.10 247 LEU B O 1
ATOM 2295 N N . PHE B 1 33 ? 52.032 67.498 127.128 1.00 61.76 248 PHE B N 1
ATOM 2296 C CA . PHE B 1 33 ? 51.861 68.701 127.943 1.00 61.76 248 PHE B CA 1
ATOM 2297 C C . PHE B 1 33 ? 50.457 68.763 128.519 1.00 65.69 248 PHE B C 1
ATOM 2298 O O . PHE B 1 33 ? 49.501 68.450 127.820 1.00 63.73 248 PHE B O 1
ATOM 2306 N N . ASN B 1 34 ? 50.343 69.162 129.796 1.00 64.78 249 ASN B N 1
ATOM 2307 C CA . ASN B 1 34 ? 49.081 69.260 130.546 1.00 64.75 249 ASN B CA 1
ATOM 2308 C C . ASN B 1 34 ? 48.077 70.255 129.963 1.00 65.81 249 ASN B C 1
ATOM 2309 O O . ASN B 1 34 ? 46.875 70.026 130.080 1.00 64.87 249 ASN B O 1
ATOM 2314 N N . ASN B 1 35 ? 48.560 71.341 129.330 1.00 61.74 250 ASN B N 1
ATOM 2315 C CA . ASN B 1 35 ? 47.718 72.376 128.713 1.00 60.45 250 ASN B CA 1
ATOM 2316 C C . ASN B 1 35 ? 48.357 72.956 127.437 1.00 62.55 250 ASN B C 1
ATOM 2317 O O . ASN B 1 35 ? 49.522 72.667 127.151 1.00 61.94 250 ASN B O 1
ATOM 2322 N N . ASN B 1 36 ? 47.590 73.761 126.671 1.00 57.43 251 ASN B N 1
ATOM 2323 C CA . ASN B 1 36 ? 48.059 74.377 125.425 1.00 56.52 251 ASN B CA 1
ATOM 2324 C C . ASN B 1 36 ? 49.092 75.485 125.626 1.00 62.89 251 ASN B C 1
ATOM 2325 O O . ASN B 1 36 ? 49.835 75.787 124.688 1.00 62.13 251 ASN B O 1
ATOM 2330 N N . GLU B 1 37 ? 49.109 76.125 126.818 1.00 61.86 252 GLU B N 1
ATOM 2331 C CA . GLU B 1 37 ? 50.021 77.234 127.118 1.00 63.02 252 GLU B CA 1
ATOM 2332 C C . GLU B 1 37 ? 51.455 76.733 127.288 1.00 67.79 252 GLU B C 1
ATOM 2333 O O . GLU B 1 37 ? 52.375 77.315 126.707 1.00 68.32 252 GLU B O 1
ATOM 2339 N N . VAL B 1 38 ? 51.634 75.648 128.065 1.00 62.88 253 VAL B N 1
ATOM 2340 C CA . VAL B 1 38 ? 52.934 75.028 128.315 1.00 63.49 253 VAL B CA 1
ATOM 2341 C C . VAL B 1 38 ? 53.420 74.280 127.041 1.00 65.07 253 VAL B C 1
ATOM 2342 O O . VAL B 1 38 ? 54.631 74.140 126.829 1.00 65.13 253 VAL B O 1
ATOM 2346 N N . LEU B 1 39 ? 52.466 73.882 126.163 1.00 58.76 254 LEU B N 1
ATOM 2347 C CA . LEU B 1 39 ? 52.747 73.278 124.859 1.00 56.76 254 LEU B CA 1
ATOM 2348 C C . LEU B 1 39 ? 53.344 74.370 123.944 1.00 60.78 254 LEU B C 1
ATOM 2349 O O . LEU B 1 39 ? 54.408 74.158 123.348 1.00 60.29 254 LEU B O 1
ATOM 2354 N N . PHE B 1 40 ? 52.676 75.551 123.891 1.00 56.43 255 PHE B N 1
ATOM 2355 C CA . PHE B 1 40 ? 53.106 76.714 123.117 1.00 55.83 255 PHE B CA 1
ATOM 2356 C C . PHE B 1 40 ? 54.523 77.120 123.510 1.00 62.04 255 PHE B C 1
ATOM 2357 O O . PHE B 1 40 ? 55.338 77.387 122.626 1.00 61.02 255 PHE B O 1
ATOM 2365 N N . ASN B 1 41 ? 54.814 77.140 124.835 1.00 61.48 256 ASN B N 1
ATOM 2366 C CA . ASN B 1 41 ? 56.120 77.508 125.399 1.00 63.77 256 ASN B CA 1
ATOM 2367 C C . ASN B 1 41 ? 57.256 76.642 124.872 1.00 68.47 256 ASN B C 1
ATOM 2368 O O . ASN B 1 41 ? 58.308 77.181 124.526 1.00 69.31 256 ASN B O 1
ATOM 2373 N N . GLU B 1 42 ? 57.027 75.321 124.765 1.00 64.89 257 GLU B N 1
ATOM 2374 C CA . GLU B 1 42 ? 58.020 74.375 124.255 1.00 65.72 257 GLU B CA 1
ATOM 2375 C C . GLU B 1 42 ? 58.131 74.451 122.732 1.00 69.14 257 GLU B C 1
ATOM 2376 O O . GLU B 1 42 ? 59.240 74.366 122.202 1.00 69.96 257 GLU B O 1
ATOM 2382 N N . ALA B 1 43 ? 56.983 74.628 122.038 1.00 63.29 258 ALA B N 1
ATOM 2383 C CA . ALA B 1 43 ? 56.890 74.729 120.577 1.00 61.88 258 ALA B CA 1
ATOM 2384 C C . ALA B 1 43 ? 57.727 75.888 119.980 1.00 67.48 258 ALA B C 1
ATOM 2385 O O . ALA B 1 43 ? 58.132 75.805 118.821 1.00 67.81 258 ALA B O 1
ATOM 2387 N N . ARG B 1 44 ? 57.999 76.942 120.784 1.00 64.38 259 ARG B N 1
ATOM 2388 C CA . ARG B 1 44 ? 58.796 78.126 120.429 1.00 65.27 259 ARG B CA 1
ATOM 2389 C C . ARG B 1 44 ? 60.306 77.835 120.272 1.00 72.71 259 ARG B C 1
ATOM 2390 O O . ARG B 1 44 ? 61.022 78.640 119.671 1.00 73.99 259 ARG B O 1
ATOM 2398 N N . THR B 1 45 ? 60.788 76.712 120.848 1.00 69.32 260 THR B N 1
ATOM 2399 C CA . THR B 1 45 ? 62.182 76.261 120.778 1.00 70.20 260 THR B CA 1
ATOM 2400 C C . THR B 1 45 ? 62.368 75.344 119.537 1.00 73.67 260 THR B C 1
ATOM 2401 O O . THR B 1 45 ? 63.499 75.146 119.076 1.00 74.73 260 THR B O 1
ATOM 2405 N N . ALA B 1 46 ? 61.245 74.768 119.036 1.00 67.93 261 ALA B N 1
ATOM 2406 C CA . ALA B 1 46 ? 61.163 73.830 117.908 1.00 66.55 261 ALA B CA 1
ATOM 2407 C C . ALA B 1 46 ? 61.223 74.512 116.533 1.00 69.21 261 ALA B C 1
ATOM 2408 O O . ALA B 1 46 ? 60.985 75.714 116.438 1.00 67.58 261 ALA B O 1
ATOM 2410 N N . GLN B 1 47 ? 61.536 73.738 115.470 1.00 65.96 262 GLN B N 1
ATOM 2411 C CA . GLN B 1 47 ? 61.672 74.246 114.097 1.00 66.06 262 GLN B CA 1
ATOM 2412 C C . GLN B 1 47 ? 60.740 73.516 113.106 1.00 67.35 262 GLN B C 1
ATOM 2413 O O . GLN B 1 47 ? 59.855 74.138 112.511 1.00 66.01 262 GLN B O 1
ATOM 2419 N N . ALA B 1 48 ? 60.950 72.205 112.940 1.00 63.94 263 ALA B N 1
ATOM 2420 C CA . ALA B 1 48 ? 60.212 71.336 112.022 1.00 62.58 263 ALA B CA 1
ATOM 2421 C C . ALA B 1 48 ? 59.346 70.304 112.755 1.00 63.90 263 ALA B C 1
ATOM 2422 O O . ALA B 1 48 ? 58.845 69.379 112.120 1.00 62.81 263 ALA B O 1
ATOM 2424 N N . ALA B 1 49 ? 59.152 70.468 114.082 1.00 59.49 264 ALA B N 1
ATOM 2425 C CA . ALA B 1 49 ? 58.333 69.566 114.906 1.00 57.59 264 ALA B CA 1
ATOM 2426 C C . ALA B 1 49 ? 56.839 69.680 114.598 1.00 57.84 264 ALA B C 1
ATOM 2427 O O . ALA B 1 49 ? 56.409 70.671 114.004 1.00 56.87 264 ALA B O 1
ATOM 2429 N N . THR B 1 50 ? 56.053 68.648 114.999 1.00 52.05 265 THR B N 1
ATOM 2430 C CA . THR B 1 50 ? 54.591 68.625 114.897 1.00 49.66 265 THR B CA 1
ATOM 2431 C C . THR B 1 50 ? 54.093 69.110 116.247 1.00 52.27 265 THR B C 1
ATOM 2432 O O . THR B 1 50 ? 54.573 68.652 117.285 1.00 52.05 265 THR B O 1
ATOM 2436 N N . VAL B 1 51 ? 53.167 70.063 116.228 1.00 48.43 266 VAL B N 1
ATOM 2437 C CA . VAL B 1 51 ? 52.560 70.639 117.420 1.00 47.92 266 VAL B CA 1
ATOM 2438 C C . VAL B 1 51 ? 51.069 70.386 117.319 1.00 53.75 266 VAL B C 1
ATOM 2439 O O . VAL B 1 51 ? 50.431 70.840 116.372 1.00 55.61 266 VAL B O 1
ATOM 2443 N N . VAL B 1 52 ? 50.528 69.618 118.272 1.00 48.39 267 VAL B N 1
ATOM 2444 C CA . VAL B 1 52 ? 49.127 69.244 118.294 1.00 46.26 267 VAL B CA 1
ATOM 2445 C C . VAL B 1 52 ? 48.465 69.811 119.534 1.00 50.74 267 VAL B C 1
ATOM 2446 O O . VAL B 1 52 ? 48.612 69.258 120.632 1.00 50.74 267 VAL B O 1
ATOM 2450 N N . PHE B 1 53 ? 47.693 70.897 119.331 1.00 46.58 268 PHE B N 1
ATOM 2451 C CA . PHE B 1 53 ? 46.900 71.570 120.352 1.00 46.19 268 PHE B CA 1
ATOM 2452 C C . PHE B 1 53 ? 45.583 70.830 120.538 1.00 52.70 268 PHE B C 1
ATOM 2453 O O . PHE B 1 53 ? 45.112 70.170 119.613 1.00 52.10 268 PHE B O 1
ATOM 2461 N N . SER B 1 54 ? 44.980 70.961 121.725 1.00 52.17 269 SER B N 1
ATOM 2462 C CA . SER B 1 54 ? 43.682 70.369 122.045 1.00 52.94 269 SER B CA 1
ATOM 2463 C C . SER B 1 54 ? 42.605 71.472 122.231 1.00 56.93 269 SER B C 1
ATOM 2464 O O . SER B 1 54 ? 42.839 72.465 122.916 1.00 55.73 269 SER B O 1
ATOM 2467 N N . LEU B 1 55 ? 41.440 71.293 121.601 1.00 54.43 270 LEU B N 1
ATOM 2468 C CA . LEU B 1 55 ? 40.325 72.243 121.657 1.00 55.50 270 LEU B CA 1
ATOM 2469 C C . LEU B 1 55 ? 39.083 71.626 122.305 1.00 62.82 270 LEU B C 1
ATOM 2470 O O . LEU B 1 55 ? 38.421 70.788 121.700 1.00 61.89 270 LEU B O 1
ATOM 2475 N N . GLN B 1 56 ? 38.781 72.040 123.541 1.00 63.73 271 GLN B N 1
ATOM 2476 C CA . GLN B 1 56 ? 37.618 71.550 124.282 1.00 66.15 271 GLN B CA 1
ATOM 2477 C C . GLN B 1 56 ? 36.426 72.526 124.294 1.00 71.75 271 GLN B C 1
ATOM 2478 O O . GLN B 1 56 ? 35.278 72.074 124.292 1.00 72.10 271 GLN B O 1
ATOM 2484 N N . GLN B 1 57 ? 36.692 73.845 124.328 1.00 69.12 272 GLN B N 1
ATOM 2485 C CA . GLN B 1 57 ? 35.652 74.878 124.398 1.00 70.26 272 GLN B CA 1
ATOM 2486 C C . GLN B 1 57 ? 35.971 76.157 123.612 1.00 74.19 272 GLN B C 1
ATOM 2487 O O . GLN B 1 57 ? 37.144 76.504 123.424 1.00 72.96 272 GLN B O 1
ATOM 2493 N N . ASN B 1 58 ? 34.899 76.878 123.203 1.00 71.26 273 ASN B N 1
ATOM 2494 C CA . ASN B 1 58 ? 34.943 78.101 122.397 1.00 70.40 273 ASN B CA 1
ATOM 2495 C C . ASN B 1 58 ? 35.752 79.257 122.982 1.00 73.37 273 ASN B C 1
ATOM 2496 O O . ASN B 1 58 ? 36.247 80.077 122.209 1.00 72.43 273 ASN B O 1
ATOM 2501 N N . ALA B 1 59 ? 35.888 79.339 124.322 1.00 70.26 274 ALA B N 1
ATOM 2502 C CA . ALA B 1 59 ? 36.654 80.412 124.981 1.00 69.88 274 ALA B CA 1
ATOM 2503 C C . ALA B 1 59 ? 38.154 80.358 124.617 1.00 71.00 274 ALA B C 1
ATOM 2504 O O . ALA B 1 59 ? 38.848 81.375 124.699 1.00 70.23 274 ALA B O 1
ATOM 2506 N N . GLN B 1 60 ? 38.628 79.177 124.179 1.00 65.62 275 GLN B N 1
ATOM 2507 C CA . GLN B 1 60 ? 40.020 78.932 123.789 1.00 64.16 275 GLN B CA 1
ATOM 2508 C C . GLN B 1 60 ? 40.352 79.399 122.364 1.00 65.39 275 GLN B C 1
ATOM 2509 O O . GLN B 1 60 ? 41.532 79.429 122.029 1.00 65.60 275 GLN B O 1
ATOM 2515 N N . ILE B 1 61 ? 39.345 79.761 121.527 1.00 59.73 276 ILE B N 1
ATOM 2516 C CA . ILE B 1 61 ? 39.567 80.166 120.126 1.00 58.10 276 ILE B CA 1
ATOM 2517 C C . ILE B 1 61 ? 40.579 81.345 119.997 1.00 59.92 276 ILE B C 1
ATOM 2518 O O . ILE B 1 61 ? 41.611 81.152 119.349 1.00 59.75 276 ILE B O 1
ATOM 2523 N N . GLU B 1 62 ? 40.297 82.528 120.592 1.00 54.87 277 GLU B N 1
ATOM 2524 C CA . GLU B 1 62 ? 41.224 83.669 120.529 1.00 54.10 277 GLU B CA 1
ATOM 2525 C C . GLU B 1 62 ? 42.621 83.320 121.107 1.00 56.51 277 GLU B C 1
ATOM 2526 O O . GLU B 1 62 ? 43.576 83.437 120.337 1.00 54.03 277 GLU B O 1
ATOM 2532 N N . PRO B 1 63 ? 42.779 82.824 122.378 1.00 54.57 278 PRO B N 1
ATOM 2533 C CA . PRO B 1 63 ? 44.125 82.441 122.859 1.00 55.09 278 PRO B CA 1
ATOM 2534 C C . PRO B 1 63 ? 44.835 81.433 121.956 1.00 56.89 278 PRO B C 1
ATOM 2535 O O . PRO B 1 63 ? 46.050 81.536 121.784 1.00 57.92 278 PRO B O 1
ATOM 2539 N N . LEU B 1 64 ? 44.078 80.499 121.347 1.00 50.71 279 LEU B N 1
ATOM 2540 C CA . LEU B 1 64 ? 44.638 79.498 120.434 1.00 50.30 279 LEU B CA 1
ATOM 2541 C C . LEU B 1 64 ? 45.125 80.095 119.110 1.00 53.20 279 LEU B C 1
ATOM 2542 O O . LEU B 1 64 ? 46.206 79.730 118.653 1.00 53.18 279 LEU B O 1
ATOM 2547 N N . ALA B 1 65 ? 44.319 80.984 118.498 1.00 49.13 280 ALA B N 1
ATOM 2548 C CA . ALA B 1 65 ? 44.610 81.703 117.250 1.00 49.11 280 ALA B CA 1
ATOM 2549 C C . ALA B 1 65 ? 45.930 82.487 117.368 1.00 53.69 280 ALA B C 1
ATOM 2550 O O . ALA B 1 65 ? 46.755 82.451 116.449 1.00 54.37 280 ALA B O 1
ATOM 2552 N N . ARG B 1 66 ? 46.118 83.174 118.515 1.00 48.97 281 ARG B N 1
ATOM 2553 C CA . ARG B 1 66 ? 47.299 83.969 118.847 1.00 49.29 281 ARG B CA 1
ATOM 2554 C C . ARG B 1 66 ? 48.546 83.087 118.965 1.00 52.90 281 ARG B C 1
ATOM 2555 O O . ARG B 1 66 ? 49.588 83.453 118.423 1.00 52.38 281 ARG B O 1
ATOM 2563 N N . SER B 1 67 ? 48.418 81.912 119.625 1.00 50.14 282 SER B N 1
ATOM 2564 C CA . SER B 1 67 ? 49.497 80.923 119.789 1.00 51.22 282 SER B CA 1
ATOM 2565 C C . SER B 1 67 ? 49.940 80.358 118.438 1.00 54.58 282 SER B C 1
ATOM 2566 O O . SER B 1 67 ? 51.137 80.293 118.182 1.00 54.63 282 SER B O 1
ATOM 2569 N N . ILE B 1 68 ? 48.974 79.979 117.569 1.00 50.32 283 ILE B N 1
ATOM 2570 C CA . ILE B 1 68 ? 49.245 79.455 116.222 1.00 49.60 283 ILE B CA 1
ATOM 2571 C C . ILE B 1 68 ? 49.931 80.536 115.358 1.00 53.57 283 ILE B C 1
ATOM 2572 O O . ILE B 1 68 ? 50.922 80.238 114.690 1.00 53.76 283 ILE B O 1
ATOM 2577 N N . HIS B 1 69 ? 49.401 81.783 115.388 1.00 50.16 284 HIS B N 1
ATOM 2578 C CA . HIS B 1 69 ? 49.953 82.939 114.665 1.00 48.73 284 HIS B CA 1
ATOM 2579 C C . HIS B 1 69 ? 51.402 83.236 115.082 1.00 53.22 284 HIS B C 1
ATOM 2580 O O . HIS B 1 69 ? 52.274 83.354 114.215 1.00 53.67 284 HIS B O 1
ATOM 2587 N N . THR B 1 70 ? 51.659 83.327 116.406 1.00 50.35 285 THR B N 1
ATOM 2588 C CA . THR B 1 70 ? 52.988 83.587 116.969 1.00 51.46 285 THR B CA 1
ATOM 2589 C C . THR B 1 70 ? 53.962 82.488 116.514 1.00 57.44 285 THR B C 1
ATOM 2590 O O . THR B 1 70 ? 55.069 82.803 116.071 1.00 57.46 285 THR B O 1
ATOM 2594 N N . LEU B 1 71 ? 53.531 81.214 116.574 1.00 53.60 286 LEU B N 1
ATOM 2595 C CA . LEU B 1 71 ? 54.371 80.093 116.173 1.00 54.32 286 LEU B CA 1
ATOM 2596 C C . LEU B 1 71 ? 54.701 80.086 114.676 1.00 59.03 286 LEU B C 1
ATOM 2597 O O . LEU B 1 71 ? 55.861 79.934 114.329 1.00 59.88 286 LEU B O 1
ATOM 2602 N N . ARG B 1 72 ? 53.703 80.279 113.803 1.00 55.85 287 ARG B N 1
ATOM 2603 C CA . ARG B 1 72 ? 53.888 80.292 112.348 1.00 56.00 287 ARG B CA 1
ATOM 2604 C C . ARG B 1 72 ? 54.799 81.444 111.870 1.00 61.05 287 ARG B C 1
ATOM 2605 O O . ARG B 1 72 ? 55.681 81.222 111.032 1.00 60.84 287 ARG B O 1
ATOM 2613 N N . ARG B 1 73 ? 54.576 82.665 112.403 1.00 58.17 288 ARG B N 1
ATOM 2614 C CA . ARG B 1 73 ? 55.351 83.853 112.036 1.00 58.88 288 ARG B CA 1
ATOM 2615 C C . ARG B 1 73 ? 56.792 83.794 112.513 1.00 63.35 288 ARG B C 1
ATOM 2616 O O . ARG B 1 73 ? 57.689 84.190 111.770 1.00 64.68 288 ARG B O 1
ATOM 2624 N N . GLN B 1 74 ? 57.014 83.312 113.745 1.00 58.65 289 GLN B N 1
ATOM 2625 C CA . GLN B 1 74 ? 58.340 83.259 114.361 1.00 59.40 289 GLN B CA 1
ATOM 2626 C C . GLN B 1 74 ? 59.127 81.985 114.108 1.00 66.27 289 GLN B C 1
ATOM 2627 O O . GLN B 1 74 ? 60.353 82.057 114.142 1.00 68.79 289 GLN B O 1
ATOM 2633 N N . ARG B 1 75 ? 58.467 80.822 113.883 1.00 63.11 290 ARG B N 1
ATOM 2634 C CA . ARG B 1 75 ? 59.221 79.569 113.696 1.00 64.04 290 ARG B CA 1
ATOM 2635 C C . ARG B 1 75 ? 59.321 79.114 112.231 1.00 67.18 290 ARG B C 1
ATOM 2636 O O . ARG B 1 75 ? 60.254 78.380 111.895 1.00 68.00 290 ARG B O 1
ATOM 2644 N N . GLY B 1 76 ? 58.410 79.580 111.379 1.00 62.46 291 GLY B N 1
ATOM 2645 C CA . GLY B 1 76 ? 58.474 79.309 109.948 1.00 62.89 291 GLY B CA 1
ATOM 2646 C C . GLY B 1 76 ? 57.523 78.304 109.331 1.00 66.83 291 GLY B C 1
ATOM 2647 O O . GLY B 1 76 ? 56.575 77.823 109.969 1.00 64.64 291 GLY B O 1
ATOM 2648 N N . SER B 1 77 ? 57.825 77.977 108.056 1.00 64.76 292 SER B N 1
ATOM 2649 C CA . SER B 1 77 ? 57.074 77.111 107.144 1.00 63.88 292 SER B CA 1
ATOM 2650 C C . SER B 1 77 ? 57.239 75.584 107.333 1.00 65.46 292 SER B C 1
ATOM 2651 O O . SER B 1 77 ? 56.401 74.846 106.813 1.00 64.62 292 SER B O 1
ATOM 2654 N N . ALA B 1 78 ? 58.279 75.105 108.052 1.00 61.53 293 ALA B N 1
ATOM 2655 C CA . ALA B 1 78 ? 58.503 73.657 108.219 1.00 61.00 293 ALA B CA 1
ATOM 2656 C C . ALA B 1 78 ? 57.672 73.009 109.344 1.00 64.43 293 ALA B C 1
ATOM 2657 O O . ALA B 1 78 ? 57.308 71.830 109.253 1.00 61.18 293 ALA B O 1
ATOM 2667 N N . LYS B 1 80 ? 54.644 71.818 111.663 1.00 56.12 295 LYS B N 1
ATOM 2668 C CA . LYS B 1 80 ? 53.291 71.333 111.423 1.00 53.04 295 LYS B CA 1
ATOM 2669 C C . LYS B 1 80 ? 52.452 71.659 112.655 1.00 53.86 295 LYS B C 1
ATOM 2670 O O . LYS B 1 80 ? 52.794 71.235 113.760 1.00 52.51 295 LYS B O 1
ATOM 2676 N N . ILE B 1 81 ? 51.400 72.478 112.474 1.00 49.22 296 ILE B N 1
ATOM 2677 C CA . ILE B 1 81 ? 50.535 72.930 113.566 1.00 48.28 296 ILE B CA 1
ATOM 2678 C C . ILE B 1 81 ? 49.141 72.350 113.366 1.00 54.24 296 ILE B C 1
ATOM 2679 O O . ILE B 1 81 ? 48.482 72.637 112.360 1.00 55.27 296 ILE B O 1
ATOM 2684 N N . LEU B 1 82 ? 48.707 71.509 114.312 1.00 49.80 297 LEU B N 1
ATOM 2685 C CA . LEU B 1 82 ? 47.421 70.823 114.257 1.00 49.12 297 LEU B CA 1
ATOM 2686 C C . LEU B 1 82 ? 46.549 71.190 115.441 1.00 52.37 297 LEU B C 1
ATOM 2687 O O . LEU B 1 82 ? 47.052 71.428 116.541 1.00 51.10 297 LEU B O 1
ATOM 2692 N N . VAL B 1 83 ? 45.229 71.215 115.214 1.00 49.62 298 VAL B N 1
ATOM 2693 C CA . VAL B 1 83 ? 44.242 71.504 116.250 1.00 49.12 298 VAL B CA 1
ATOM 2694 C C . VAL B 1 83 ? 43.345 70.287 116.353 1.00 52.87 298 VAL B C 1
ATOM 2695 O O . VAL B 1 83 ? 42.699 69.903 115.380 1.00 51.36 298 VAL B O 1
ATOM 2699 N N . ARG B 1 84 ? 43.321 69.685 117.538 1.00 50.23 299 ARG B N 1
ATOM 2700 C CA . ARG B 1 84 ? 42.530 68.505 117.843 1.00 49.54 299 ARG B CA 1
ATOM 2701 C C . ARG B 1 84 ? 41.279 68.917 118.634 1.00 52.35 299 ARG B C 1
ATOM 2702 O O . ARG B 1 84 ? 41.366 69.205 119.823 1.00 50.93 299 ARG B O 1
ATOM 2710 N N . GLU B 1 85 ? 40.124 68.935 117.949 1.00 49.89 300 GLU B N 1
ATOM 2711 C CA . GLU B 1 85 ? 38.803 69.247 118.491 1.00 51.18 300 GLU B CA 1
ATOM 2712 C C . GLU B 1 85 ? 38.322 68.027 119.338 1.00 61.10 300 GLU B C 1
ATOM 2713 O O . GLU B 1 85 ? 38.150 66.930 118.794 1.00 60.49 300 GLU B O 1
ATOM 2719 N N . ASN B 1 86 ? 38.155 68.213 120.671 1.00 62.60 301 ASN B N 1
ATOM 2720 C CA . ASN B 1 86 ? 37.729 67.161 121.620 1.00 64.87 301 ASN B CA 1
ATOM 2721 C C . ASN B 1 86 ? 36.242 66.895 121.519 1.00 71.87 301 ASN B C 1
ATOM 2722 O O . ASN B 1 86 ? 35.822 65.771 121.234 1.00 72.97 301 ASN B O 1
ATOM 2727 N N . THR B 1 87 ? 35.453 67.927 121.830 1.00 69.56 302 THR B N 1
ATOM 2728 C CA . THR B 1 87 ? 33.992 67.912 121.807 1.00 70.17 302 THR B CA 1
ATOM 2729 C C . THR B 1 87 ? 33.545 68.623 120.539 1.00 71.14 302 THR B C 1
ATOM 2730 O O . THR B 1 87 ? 34.329 69.388 119.970 1.00 69.62 302 THR B O 1
ATOM 2734 N N . ALA B 1 88 ? 32.289 68.388 120.098 1.00 67.34 303 ALA B N 1
ATOM 2735 C CA . ALA B 1 88 ? 31.726 69.082 118.943 1.00 66.39 303 ALA B CA 1
ATOM 2736 C C . ALA B 1 88 ? 31.565 70.532 119.392 1.00 69.66 303 ALA B C 1
ATOM 2737 O O . ALA B 1 88 ? 30.731 70.820 120.246 1.00 71.52 303 ALA B O 1
ATOM 2739 N N . SER B 1 89 ? 32.474 71.403 118.943 1.00 63.60 304 SER B N 1
ATOM 2740 C CA . SER B 1 89 ? 32.491 72.800 119.370 1.00 62.77 304 SER B CA 1
ATOM 2741 C C . SER B 1 89 ? 32.876 73.781 118.273 1.00 64.30 304 SER B C 1
ATOM 2742 O O . SER B 1 89 ? 32.234 74.826 118.152 1.00 65.70 304 SER B O 1
ATOM 2745 N N . LEU B 1 90 ? 33.939 73.464 117.507 1.00 56.64 305 LEU B N 1
ATOM 2746 C CA . LEU B 1 90 ? 34.498 74.326 116.472 1.00 54.17 305 LEU B CA 1
ATOM 2747 C C . LEU B 1 90 ? 33.550 74.658 115.315 1.00 56.16 305 LEU B C 1
ATOM 2748 O O . LEU B 1 90 ? 33.243 73.806 114.485 1.00 56.35 305 LEU B O 1
ATOM 2753 N N . ARG B 1 91 ? 33.133 75.940 115.265 1.00 51.80 306 ARG B N 1
ATOM 2754 C CA . ARG B 1 91 ? 32.336 76.581 114.221 1.00 51.29 306 ARG B CA 1
ATOM 2755 C C . ARG B 1 91 ? 33.227 76.775 112.979 1.00 52.43 306 ARG B C 1
ATOM 2756 O O . ARG B 1 91 ? 34.445 76.940 113.118 1.00 48.68 306 ARG B O 1
ATOM 2764 N N . ALA B 1 92 ? 32.611 76.796 111.773 1.00 50.00 307 ALA B N 1
ATOM 2765 C CA . ALA B 1 92 ? 33.316 76.985 110.498 1.00 48.93 307 ALA B CA 1
ATOM 2766 C C . ALA B 1 92 ? 34.046 78.328 110.419 1.00 51.97 307 ALA B C 1
ATOM 2767 O O . ALA B 1 92 ? 35.098 78.411 109.792 1.00 49.89 307 ALA B O 1
ATOM 2769 N N . THR B 1 93 ? 33.490 79.373 111.058 1.00 50.67 308 THR B N 1
ATOM 2770 C CA . THR B 1 93 ? 34.081 80.709 111.086 1.00 50.53 308 THR B CA 1
ATOM 2771 C C . THR B 1 93 ? 35.408 80.688 111.877 1.00 54.48 308 THR B C 1
ATOM 2772 O O . THR B 1 93 ? 36.383 81.324 111.470 1.00 53.67 308 THR B O 1
ATOM 2776 N N . ASP B 1 94 ? 35.429 79.946 112.999 1.00 50.87 309 ASP B N 1
ATOM 2777 C CA . ASP B 1 94 ? 36.596 79.816 113.865 1.00 50.08 309 ASP B CA 1
ATOM 2778 C C . ASP B 1 94 ? 37.647 78.889 113.272 1.00 53.37 309 ASP B C 1
ATOM 2779 O O . ASP B 1 94 ? 38.838 79.102 113.494 1.00 54.12 309 ASP B O 1
ATOM 2784 N N . GLU B 1 95 ? 37.218 77.917 112.457 1.00 48.99 310 GLU B N 1
ATOM 2785 C CA . GLU B 1 95 ? 38.104 77.009 111.740 1.00 48.63 310 GLU B CA 1
ATOM 2786 C C . GLU B 1 95 ? 38.864 77.815 110.686 1.00 52.04 310 GLU B C 1
ATOM 2787 O O . GLU B 1 95 ? 40.081 77.714 110.618 1.00 51.34 310 GLU B O 1
ATOM 2793 N N . ARG B 1 96 ? 38.151 78.645 109.898 1.00 50.11 311 ARG B N 1
ATOM 2794 C CA . ARG B 1 96 ? 38.755 79.517 108.879 1.00 50.37 311 ARG B CA 1
ATOM 2795 C C . ARG B 1 96 ? 39.827 80.427 109.501 1.00 51.92 311 ARG B C 1
ATOM 2796 O O . ARG B 1 96 ? 40.882 80.622 108.896 1.00 50.23 311 ARG B O 1
ATOM 2804 N N . LEU B 1 97 ? 39.569 80.920 110.738 1.00 47.82 312 LEU B N 1
ATOM 2805 C CA . LEU B 1 97 ? 40.485 81.748 111.518 1.00 47.00 312 LEU B CA 1
ATOM 2806 C C . LEU B 1 97 ? 41.758 80.976 111.892 1.00 50.98 312 LEU B C 1
ATOM 2807 O O . LEU B 1 97 ? 42.858 81.477 111.634 1.00 50.80 312 LEU B O 1
ATOM 2812 N N . LEU B 1 98 ? 41.608 79.775 112.510 1.00 47.60 313 LEU B N 1
ATOM 2813 C CA . LEU B 1 98 ? 42.749 78.948 112.934 1.00 47.91 313 LEU B CA 1
ATOM 2814 C C . LEU B 1 98 ? 43.633 78.558 111.759 1.00 52.10 313 LEU B C 1
ATOM 2815 O O . LEU B 1 98 ? 44.855 78.614 111.883 1.00 52.32 313 LEU B O 1
ATOM 2820 N N . LEU B 1 99 ? 43.022 78.249 110.602 1.00 48.56 314 LEU B N 1
ATOM 2821 C CA . LEU B 1 99 ? 43.749 77.901 109.378 1.00 48.31 314 LEU B CA 1
ATOM 2822 C C . LEU B 1 99 ? 44.482 79.095 108.779 1.00 53.45 314 LEU B C 1
ATOM 2823 O O . LEU B 1 99 ? 45.614 78.944 108.321 1.00 54.67 314 LEU B O 1
ATOM 2828 N N . ALA B 1 100 ? 43.870 80.295 108.834 1.00 49.18 315 ALA B N 1
ATOM 2829 C CA . ALA B 1 100 ? 44.476 81.528 108.322 1.00 48.57 315 ALA B CA 1
ATOM 2830 C C . ALA B 1 100 ? 45.624 82.016 109.232 1.00 53.77 315 ALA B C 1
ATOM 2831 O O . ALA B 1 100 ? 46.531 82.704 108.752 1.00 54.29 315 ALA B O 1
ATOM 2833 N N . CYS B 1 101 ? 45.586 81.641 110.537 1.00 50.54 316 CYS B N 1
ATOM 2834 C CA . CYS B 1 101 ? 46.583 81.987 111.557 1.00 50.89 316 CYS B CA 1
ATOM 2835 C C . CYS B 1 101 ? 47.892 81.211 111.394 1.00 56.29 316 CYS B C 1
ATOM 2836 O O . CYS B 1 101 ? 48.926 81.648 111.894 1.00 55.44 316 CYS B O 1
ATOM 2839 N N . GLY B 1 102 ? 47.829 80.061 110.728 1.00 54.15 317 GLY B N 1
ATOM 2840 C CA . GLY B 1 102 ? 48.991 79.220 110.482 1.00 54.13 317 GLY B CA 1
ATOM 2841 C C . GLY B 1 102 ? 48.806 77.734 110.703 1.00 57.90 317 GLY B C 1
ATOM 2842 O O . GLY B 1 102 ? 49.760 76.975 110.511 1.00 58.00 317 GLY B O 1
ATOM 2843 N N . ALA B 1 103 ? 47.596 77.295 111.118 1.00 53.74 318 ALA B N 1
ATOM 2844 C CA . ALA B 1 103 ? 47.335 75.869 111.332 1.00 53.51 318 ALA B CA 1
ATOM 2845 C C . ALA B 1 103 ? 47.296 75.138 110.001 1.00 56.13 318 ALA B C 1
ATOM 2846 O O . ALA B 1 103 ? 46.703 75.620 109.026 1.00 54.15 318 ALA B O 1
ATOM 2848 N N . ASN B 1 104 ? 47.966 73.986 109.969 1.00 53.42 319 ASN B N 1
ATOM 2849 C CA . ASN B 1 104 ? 48.040 73.111 108.810 1.00 54.14 319 ASN B CA 1
ATOM 2850 C C . ASN B 1 104 ? 46.721 72.446 108.574 1.00 58.43 319 ASN B C 1
ATOM 2851 O O . ASN B 1 104 ? 46.326 72.269 107.421 1.00 58.88 319 ASN B O 1
ATOM 2864 N N . VAL B 1 106 ? 42.879 70.859 110.920 1.00 49.15 321 VAL B N 1
ATOM 2865 C CA . VAL B 1 106 ? 42.029 70.618 112.074 1.00 48.22 321 VAL B CA 1
ATOM 2866 C C . VAL B 1 106 ? 41.677 69.123 112.069 1.00 51.15 321 VAL B C 1
ATOM 2867 O O . VAL B 1 106 ? 41.304 68.580 111.023 1.00 53.48 321 VAL B O 1
ATOM 2871 N N . ILE B 1 107 ? 41.800 68.464 113.229 1.00 44.75 322 ILE B N 1
ATOM 2872 C CA . ILE B 1 107 ? 41.399 67.066 113.425 1.00 43.36 322 ILE B CA 1
ATOM 2873 C C . ILE B 1 107 ? 40.019 67.186 114.057 1.00 48.01 322 ILE B C 1
ATOM 2874 O O . ILE B 1 107 ? 39.920 67.638 115.202 1.00 48.09 322 ILE B O 1
ATOM 2879 N N . PRO B 1 108 ? 38.940 66.892 113.295 1.00 45.53 323 PRO B N 1
ATOM 2880 C CA . PRO B 1 108 ? 37.581 67.094 113.834 1.00 45.49 323 PRO B CA 1
ATOM 2881 C C . PRO B 1 108 ? 37.184 66.148 114.969 1.00 49.97 323 PRO B C 1
ATOM 2882 O O . PRO B 1 108 ? 37.779 65.084 115.120 1.00 47.78 323 PRO B O 1
ATOM 2886 N N . TRP B 1 109 ? 36.191 66.564 115.782 1.00 48.25 324 TRP B N 1
ATOM 2887 C CA . TRP B 1 109 ? 35.699 65.795 116.934 1.00 49.03 324 TRP B CA 1
ATOM 2888 C C . TRP B 1 109 ? 35.238 64.361 116.612 1.00 51.68 324 TRP B C 1
ATOM 2889 O O . TRP B 1 109 ? 35.410 63.474 117.446 1.00 51.60 324 TRP B O 1
ATOM 2900 N N . ASN B 1 110 ? 34.634 64.148 115.425 1.00 47.55 325 ASN B N 1
ATOM 2901 C CA . ASN B 1 110 ? 34.069 62.865 115.025 1.00 48.55 325 ASN B CA 1
ATOM 2902 C C . ASN B 1 110 ? 35.120 61.910 114.428 1.00 53.64 325 ASN B C 1
ATOM 2903 O O . ASN B 1 110 ? 34.803 60.755 114.107 1.00 52.97 325 ASN B O 1
ATOM 2908 N N . ALA B 1 111 ? 36.381 62.363 114.356 1.00 50.29 326 ALA B N 1
ATOM 2909 C CA . ALA B 1 111 ? 37.487 61.524 113.917 1.00 50.62 326 ALA B CA 1
ATOM 2910 C C . ALA B 1 111 ? 38.043 60.819 115.174 1.00 53.45 326 ALA B C 1
ATOM 2911 O O . ALA B 1 111 ? 38.469 61.512 116.110 1.00 52.89 326 ALA B O 1
ATOM 2913 N N . PRO B 1 112 ? 38.023 59.462 115.250 1.00 49.31 327 PRO B N 1
ATOM 2914 C CA . PRO B 1 112 ? 38.570 58.795 116.450 1.00 48.93 327 PRO B CA 1
ATOM 2915 C C . PRO B 1 112 ? 40.095 58.898 116.544 1.00 51.05 327 PRO B C 1
ATOM 2916 O O . PRO B 1 112 ? 40.740 59.384 115.606 1.00 50.27 327 PRO B O 1
ATOM 2920 N N . LEU B 1 113 ? 40.668 58.419 117.667 1.00 47.50 328 LEU B N 1
ATOM 2921 C CA . LEU B 1 113 ? 42.114 58.398 117.938 1.00 47.80 328 LEU B CA 1
ATOM 2922 C C . LEU B 1 113 ? 42.936 57.810 116.772 1.00 52.68 328 LEU B C 1
ATOM 2923 O O . LEU B 1 113 ? 43.970 58.364 116.431 1.00 52.45 328 LEU B O 1
ATOM 2928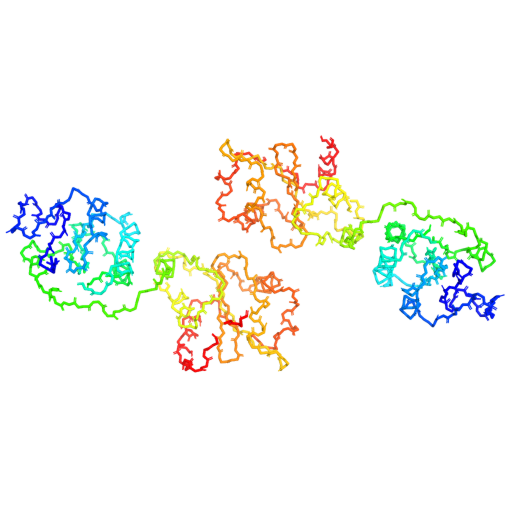 N N . SER B 1 114 ? 42.455 56.719 116.159 1.00 50.14 329 SER B N 1
ATOM 2929 C CA . SER B 1 114 ? 43.099 56.025 115.034 1.00 50.15 329 SER B CA 1
ATOM 2930 C C . SER B 1 114 ? 43.216 56.931 113.799 1.00 54.91 329 SER B C 1
ATOM 2931 O O . SER B 1 114 ? 44.252 56.919 113.136 1.00 53.90 329 SER B O 1
ATOM 2934 N N . ARG B 1 115 ? 42.130 57.678 113.488 1.00 52.92 330 ARG B N 1
ATOM 2935 C CA . ARG B 1 115 ? 42.010 58.631 112.375 1.00 53.00 330 ARG B CA 1
ATOM 2936 C C . ARG B 1 115 ? 42.836 59.867 112.680 1.00 55.46 330 ARG B C 1
ATOM 2937 O O . ARG B 1 115 ? 43.498 60.397 111.789 1.00 53.98 330 ARG B O 1
ATOM 2945 N N . CYS B 1 116 ? 42.834 60.289 113.957 1.00 52.81 331 CYS B N 1
ATOM 2946 C CA . CYS B 1 116 ? 43.654 61.382 114.459 1.00 52.71 331 CYS B CA 1
ATOM 2947 C C . CYS B 1 116 ? 45.126 61.071 114.191 1.00 53.76 331 CYS B C 1
ATOM 2948 O O . CYS B 1 116 ? 45.842 61.943 113.697 1.00 54.22 331 CYS B O 1
ATOM 2951 N N . LEU B 1 117 ? 45.574 59.824 114.493 1.00 48.04 332 LEU B N 1
ATOM 2952 C CA . LEU B 1 117 ? 46.957 59.381 114.270 1.00 46.72 332 LEU B CA 1
ATOM 2953 C C . LEU B 1 117 ? 47.331 59.335 112.789 1.00 51.14 332 LEU B C 1
ATOM 2954 O O . LEU B 1 117 ? 48.435 59.733 112.447 1.00 50.92 332 LEU B O 1
ATOM 2959 N N . THR B 1 118 ? 46.400 58.915 111.909 1.00 48.41 333 THR B N 1
ATOM 2960 C CA . THR B 1 118 ? 46.607 58.910 110.456 1.00 49.09 333 THR B CA 1
ATOM 2961 C C . THR B 1 118 ? 46.826 60.347 109.961 1.00 55.67 333 THR B C 1
ATOM 2962 O O . THR B 1 118 ? 47.692 60.581 109.120 1.00 56.09 333 THR B O 1
ATOM 2974 N N . ILE B 1 120 ? 47.929 62.972 111.830 1.00 50.47 335 ILE B N 1
ATOM 2975 C CA . ILE B 1 120 ? 49.219 63.481 112.326 1.00 50.07 335 ILE B CA 1
ATOM 2976 C C . ILE B 1 120 ? 50.329 63.036 111.333 1.00 53.47 335 ILE B C 1
ATOM 2977 O O . ILE B 1 120 ? 51.153 63.858 110.934 1.00 53.22 335 ILE B O 1
ATOM 2982 N N . GLU B 1 121 ? 50.303 61.760 110.898 1.00 49.55 336 GLU B N 1
ATOM 2983 C CA . GLU B 1 121 ? 51.254 61.216 109.921 1.00 50.49 336 GLU B CA 1
ATOM 2984 C C . GLU B 1 121 ? 51.154 61.925 108.555 1.00 56.57 336 GLU B C 1
ATOM 2985 O O . GLU B 1 121 ? 52.184 62.256 107.960 1.00 57.29 336 GLU B O 1
ATOM 2991 N N . SER B 1 122 ? 49.909 62.175 108.090 1.00 53.97 337 SER B N 1
ATOM 2992 C CA . SER B 1 122 ? 49.562 62.794 106.806 1.00 54.47 337 SER B CA 1
ATOM 2993 C C . SER B 1 122 ? 50.237 64.160 106.520 1.00 58.73 337 SER B C 1
ATOM 2994 O O . SER B 1 122 ? 50.486 64.466 105.353 1.00 58.75 337 SER B O 1
ATOM 2997 N N . VAL B 1 123 ? 50.510 64.970 107.559 1.00 55.40 338 VAL B N 1
ATOM 2998 C CA . VAL B 1 123 ? 51.105 66.307 107.390 1.00 55.52 338 VAL B CA 1
ATOM 2999 C C . VAL B 1 123 ? 52.641 66.308 107.385 1.00 60.50 338 VAL B C 1
ATOM 3000 O O . VAL B 1 123 ? 53.230 67.376 107.210 1.00 61.22 338 VAL B O 1
ATOM 3004 N N . GLN B 1 124 ? 53.293 65.142 107.575 1.00 57.26 339 GLN B N 1
ATOM 3005 C CA . GLN B 1 124 ? 54.757 65.080 107.596 1.00 57.75 339 GLN B CA 1
ATOM 3006 C C . GLN B 1 124 ? 55.385 65.418 106.243 1.00 64.25 339 GLN B C 1
ATOM 3007 O O . GLN B 1 124 ? 54.881 64.990 105.204 1.00 64.09 339 GLN B O 1
ATOM 3013 N N . GLY B 1 125 ? 56.433 66.242 106.273 1.00 62.63 340 GLY B N 1
ATOM 3014 C CA . GLY B 1 125 ? 57.153 66.678 105.079 1.00 64.53 340 GLY B CA 1
ATOM 3015 C C . GLY B 1 125 ? 56.522 67.852 104.361 1.00 69.35 340 GLY B C 1
ATOM 3016 O O . GLY B 1 125 ? 57.168 68.489 103.526 1.00 70.33 340 GLY B O 1
ATOM 3017 N N . GLN B 1 126 ? 55.250 68.142 104.679 1.00 65.68 341 GLN B N 1
ATOM 3018 C CA . GLN B 1 126 ? 54.484 69.255 104.124 1.00 65.72 341 GLN B CA 1
ATOM 3019 C C . GLN B 1 126 ? 55.042 70.594 104.645 1.00 70.10 341 GLN B C 1
ATOM 3020 O O . GLN B 1 126 ? 55.269 70.753 105.851 1.00 68.37 341 GLN B O 1
ATOM 3026 N N . LYS B 1 127 ? 55.274 71.540 103.728 1.00 68.17 342 LYS B N 1
ATOM 3027 C CA . LYS B 1 127 ? 55.752 72.870 104.083 1.00 68.72 342 LYS B CA 1
ATOM 3028 C C . LYS B 1 127 ? 54.653 73.915 103.845 1.00 72.84 342 LYS B C 1
ATOM 3029 O O . LYS B 1 127 ? 54.121 74.005 102.735 1.00 73.23 342 LYS B O 1
ATOM 3035 N N . PHE B 1 128 ? 54.269 74.650 104.912 1.00 68.43 343 PHE B N 1
ATOM 3036 C CA . PHE B 1 128 ? 53.229 75.684 104.893 1.00 67.60 343 PHE B CA 1
ATOM 3037 C C . PHE B 1 128 ? 53.574 76.793 103.878 1.00 74.34 343 PHE B C 1
ATOM 3038 O O . PHE B 1 128 ? 54.522 77.551 104.078 1.00 74.31 343 PHE B O 1
ATOM 3046 N N . SER B 1 129 ? 52.810 76.846 102.775 1.00 72.85 344 SER B N 1
ATOM 3047 C CA . SER B 1 129 ? 53.022 77.756 101.646 1.00 74.57 344 SER B CA 1
ATOM 3048 C C . SER B 1 129 ? 52.170 79.031 101.657 1.00 78.13 344 SER B C 1
ATOM 3049 O O . SER B 1 129 ? 52.573 80.031 101.055 1.00 79.25 344 SER B O 1
ATOM 3052 N N . ARG B 1 130 ? 51.001 78.990 102.330 1.00 72.10 345 ARG B N 1
ATOM 3053 C CA . ARG B 1 130 ? 50.042 80.095 102.429 1.00 70.18 345 ARG B CA 1
ATOM 3054 C C . ARG B 1 130 ? 50.585 81.345 103.143 1.00 71.96 345 ARG B C 1
ATOM 3055 O O . ARG B 1 130 ? 51.318 81.225 104.125 1.00 71.00 345 ARG B O 1
ATOM 3063 N N . TYR B 1 131 ? 50.205 82.543 102.655 1.00 67.45 346 TYR B N 1
ATOM 3064 C CA . TYR B 1 131 ? 50.612 83.802 103.277 1.00 66.93 346 TYR B CA 1
ATOM 3065 C C . TYR B 1 131 ? 49.822 84.022 104.575 1.00 68.23 346 TYR B C 1
ATOM 3066 O O . TYR B 1 131 ? 48.596 83.871 104.589 1.00 66.92 346 TYR B O 1
ATOM 3075 N N . VAL B 1 132 ? 50.542 84.368 105.659 1.00 63.51 347 VAL B N 1
ATOM 3076 C CA . VAL B 1 132 ? 49.997 84.666 106.987 1.00 61.16 347 VAL B CA 1
ATOM 3077 C C . VAL B 1 132 ? 50.353 86.129 107.268 1.00 64.87 347 VAL B C 1
ATOM 3078 O O . VAL B 1 132 ? 51.543 86.459 107.261 1.00 66.29 347 VAL B O 1
ATOM 3082 N N . PRO B 1 133 ? 49.361 87.018 107.523 1.00 59.08 348 PRO B N 1
ATOM 3083 C CA . PRO B 1 133 ? 49.691 88.427 107.815 1.00 58.05 348 PRO B CA 1
ATOM 3084 C C . PRO B 1 133 ? 50.511 88.580 109.094 1.00 60.01 348 PRO B C 1
ATOM 3085 O O . PRO B 1 133 ? 50.344 87.785 110.023 1.00 58.19 348 PRO B O 1
ATOM 3089 N N . GLU B 1 134 ? 51.377 89.614 109.142 1.00 56.83 349 GLU B N 1
ATOM 3090 C CA . GLU B 1 134 ? 52.248 89.922 110.282 1.00 56.89 349 GLU B CA 1
ATOM 3091 C C . GLU B 1 134 ? 51.441 90.280 111.545 1.00 58.76 349 GLU B C 1
ATOM 3092 O O . GLU B 1 134 ? 51.779 89.813 112.634 1.00 58.14 349 GLU B O 1
ATOM 3098 N N . ASP B 1 135 ? 50.375 91.089 111.386 1.00 54.85 350 ASP B N 1
ATOM 3099 C CA . ASP B 1 135 ? 49.500 91.549 112.474 1.00 54.28 350 ASP B CA 1
ATOM 3100 C C . ASP B 1 135 ? 48.315 90.588 112.737 1.00 56.06 350 ASP B C 1
ATOM 3101 O O . ASP B 1 135 ? 47.555 90.280 111.812 1.00 55.22 350 ASP B O 1
ATOM 3106 N N . ILE B 1 136 ? 48.150 90.148 114.011 1.00 51.36 351 ILE B N 1
ATOM 3107 C CA . ILE B 1 136 ? 47.045 89.276 114.464 1.00 50.25 351 ILE B CA 1
ATOM 3108 C C . ILE B 1 136 ? 45.694 90.013 114.323 1.00 53.46 351 ILE B C 1
ATOM 3109 O O . ILE B 1 136 ? 44.677 89.388 114.012 1.00 52.49 351 ILE B O 1
ATOM 3114 N N . THR B 1 137 ? 45.707 91.348 114.525 1.00 49.77 352 THR B N 1
ATOM 3115 C CA . THR B 1 137 ? 44.544 92.229 114.408 1.00 49.12 352 THR B CA 1
ATOM 3116 C C . THR B 1 137 ? 43.832 92.040 113.040 1.00 52.85 352 THR B C 1
ATOM 3117 O O . THR B 1 137 ? 42.602 92.019 112.997 1.00 50.73 352 THR B O 1
ATOM 3121 N N . THR B 1 138 ? 44.620 91.881 111.945 1.00 50.61 353 THR B N 1
ATOM 3122 C CA . THR B 1 138 ? 44.140 91.632 110.576 1.00 50.40 353 THR B CA 1
ATOM 3123 C C . THR B 1 138 ? 43.348 90.304 110.541 1.00 54.35 353 THR B C 1
ATOM 3124 O O . THR B 1 138 ? 42.307 90.215 109.886 1.00 53.72 353 THR B O 1
ATOM 3128 N N . LEU B 1 139 ? 43.855 89.281 111.243 1.00 50.77 354 LEU B N 1
ATOM 3129 C CA . LEU B 1 139 ? 43.201 87.980 111.298 1.00 50.57 354 LEU B CA 1
ATOM 3130 C C . LEU B 1 139 ? 41.957 87.986 112.183 1.00 53.22 354 LEU B C 1
ATOM 3131 O O . LEU B 1 139 ? 40.916 87.474 111.769 1.00 52.59 354 LEU B O 1
ATOM 3136 N N . LEU B 1 140 ? 42.042 88.602 113.373 1.00 49.76 355 LEU B N 1
ATOM 3137 C CA . LEU B 1 140 ? 40.914 88.667 114.305 1.00 50.23 355 LEU B CA 1
ATOM 3138 C C . LEU B 1 140 ? 39.681 89.408 113.733 1.00 55.61 355 LEU B C 1
ATOM 3139 O O . LEU B 1 140 ? 38.581 89.204 114.237 1.00 54.78 355 LEU B O 1
ATOM 3144 N N . SER B 1 141 ? 39.853 90.166 112.622 1.00 54.40 356 SER B N 1
ATOM 3145 C CA . SER B 1 141 ? 38.779 90.879 111.903 1.00 54.86 356 SER B CA 1
ATOM 3146 C C . SER B 1 141 ? 37.821 89.893 111.243 1.00 57.58 356 SER B C 1
ATOM 3147 O O . SER B 1 141 ? 36.692 90.252 110.913 1.00 56.71 356 SER B O 1
ATOM 3158 N N . THR B 1 143 ? 36.504 87.142 112.676 1.00 50.40 358 THR B N 1
ATOM 3159 C CA . THR B 1 143 ? 35.517 86.696 113.680 1.00 49.87 358 THR B CA 1
ATOM 3160 C C . THR B 1 143 ? 35.053 87.758 114.673 1.00 52.62 358 THR B C 1
ATOM 3161 O O . THR B 1 143 ? 33.969 87.622 115.246 1.00 52.17 358 THR B O 1
ATOM 3165 N N . GLN B 1 144 ? 35.865 88.797 114.889 1.00 49.33 359 GLN B N 1
ATOM 3166 C CA . GLN B 1 144 ? 35.561 89.865 115.846 1.00 49.85 359 GLN B CA 1
ATOM 3167 C C . GLN B 1 144 ? 35.311 91.226 115.169 1.00 53.70 359 GLN B C 1
ATOM 3168 O O . GLN B 1 144 ? 35.759 91.400 114.034 1.00 53.18 359 GLN B O 1
ATOM 3174 N N . PRO B 1 145 ? 34.651 92.227 115.830 1.00 50.64 360 PRO B N 1
ATOM 3175 C CA . PRO B 1 145 ? 34.529 93.560 115.193 1.00 50.25 360 PRO B CA 1
ATOM 3176 C C . PRO B 1 145 ? 35.914 94.127 114.862 1.00 53.24 360 PRO B C 1
ATOM 3177 O O . PRO B 1 145 ? 36.884 93.902 115.613 1.00 52.49 360 PRO B O 1
ATOM 3181 N N . LEU B 1 146 ? 36.017 94.798 113.702 1.00 49.13 361 LEU B N 1
ATOM 3182 C CA . LEU B 1 146 ? 37.263 95.371 113.212 1.00 49.42 361 LEU B CA 1
ATOM 3183 C C . LEU B 1 146 ? 38.023 96.125 114.323 1.00 54.55 361 LEU B C 1
ATOM 3184 O O . LEU B 1 146 ? 37.456 96.997 114.987 1.00 54.55 361 LEU B O 1
ATOM 3189 N N . LYS B 1 147 ? 39.278 95.737 114.541 1.00 51.78 362 LYS B N 1
ATOM 3190 C CA . LYS B 1 147 ? 40.158 96.305 115.561 1.00 52.78 362 LYS B CA 1
ATOM 3191 C C . LYS B 1 147 ? 41.314 97.103 114.932 1.00 55.63 362 LYS B C 1
ATOM 3192 O O . LYS B 1 147 ? 42.002 97.835 115.647 1.00 56.23 362 LYS B O 1
ATOM 3198 N N . LEU B 1 148 ? 41.516 96.977 113.594 1.00 50.15 363 LEU B N 1
ATOM 3199 C CA . LEU B 1 148 ? 42.536 97.744 112.863 1.00 49.62 363 LEU B CA 1
ATOM 3200 C C . LEU B 1 148 ? 42.162 99.231 112.883 1.00 53.52 363 LEU B C 1
ATOM 3201 O O . LEU B 1 148 ? 40.981 99.590 112.897 1.00 51.67 363 LEU B O 1
ATOM 3206 N N . ARG B 1 149 ? 43.176 100.086 112.891 1.00 52.39 364 ARG B N 1
ATOM 3207 C CA . ARG B 1 149 ? 43.040 101.545 112.887 1.00 51.25 364 ARG B CA 1
ATOM 3208 C C . ARG B 1 149 ? 44.000 102.112 111.850 1.00 52.53 364 ARG B C 1
ATOM 3209 O O . ARG B 1 149 ? 45.071 101.553 111.642 1.00 50.25 364 ARG B O 1
ATOM 3217 N N . GLY B 1 150 ? 43.599 103.198 111.203 1.00 50.15 365 GLY B N 1
ATOM 3218 C CA . GLY B 1 150 ? 44.444 103.910 110.252 1.00 50.56 365 GLY B CA 1
ATOM 3219 C C . GLY B 1 150 ? 44.615 103.300 108.880 1.00 53.91 365 GLY B C 1
ATOM 3220 O O . GLY B 1 150 ? 43.789 102.495 108.436 1.00 53.99 365 GLY B O 1
ATOM 3221 N N . PHE B 1 151 ? 45.674 103.745 108.178 1.00 49.80 366 PHE B N 1
ATOM 3222 C CA . PHE B 1 151 ? 46.007 103.316 106.826 1.00 49.69 366 PHE B CA 1
ATOM 3223 C C . PHE B 1 151 ? 46.224 101.820 106.706 1.00 53.94 366 PHE B C 1
ATOM 3224 O O . PHE B 1 151 ? 46.928 101.199 107.512 1.00 53.68 366 PHE B O 1
ATOM 3232 N N . GLN B 1 152 ? 45.621 101.268 105.656 1.00 50.27 367 GLN B N 1
ATOM 3233 C CA . GLN B 1 152 ? 45.704 99.877 105.245 1.00 49.97 367 GLN B CA 1
ATOM 3234 C C . GLN B 1 152 ? 45.860 99.889 103.735 1.00 55.05 367 GLN B C 1
ATOM 3235 O O . GLN B 1 152 ? 45.250 100.732 103.073 1.00 55.49 367 GLN B O 1
ATOM 3241 N N . LYS B 1 153 ? 46.642 98.951 103.186 1.00 52.24 368 LYS B N 1
ATOM 3242 C CA . LYS B 1 153 ? 46.836 98.786 101.740 1.00 53.77 368 LYS B CA 1
ATOM 3243 C C . LYS B 1 153 ? 45.500 98.353 101.127 1.00 57.87 368 LYS B C 1
ATOM 3244 O O . LYS B 1 153 ? 44.703 97.711 101.821 1.00 55.36 368 LYS B O 1
ATOM 3250 N N . TRP B 1 154 ? 45.261 98.695 99.842 1.00 58.05 369 TRP B N 1
ATOM 3251 C CA . TRP B 1 154 ? 44.000 98.430 99.141 1.00 59.84 369 TRP B CA 1
ATOM 3252 C C . TRP B 1 154 ? 43.375 97.032 99.442 1.00 62.74 369 TRP B C 1
ATOM 3253 O O . TRP B 1 154 ? 42.242 96.985 99.920 1.00 61.84 369 TRP B O 1
ATOM 3264 N N . ASP B 1 155 ? 44.103 95.929 99.190 1.00 59.70 370 ASP B N 1
ATOM 3265 C CA . ASP B 1 155 ? 43.632 94.551 99.430 1.00 58.18 370 ASP B CA 1
ATOM 3266 C C . ASP B 1 155 ? 43.303 94.236 100.900 1.00 57.98 370 ASP B C 1
ATOM 3267 O O . ASP B 1 155 ? 42.357 93.493 101.152 1.00 57.43 370 ASP B O 1
ATOM 3272 N N . VAL B 1 156 ? 44.073 94.791 101.856 1.00 52.35 371 VAL B N 1
ATOM 3273 C CA . VAL B 1 156 ? 43.858 94.599 103.298 1.00 50.55 371 VAL B CA 1
ATOM 3274 C C . VAL B 1 156 ? 42.586 95.344 103.752 1.00 53.75 371 VAL B C 1
ATOM 3275 O O . VAL B 1 156 ? 41.820 94.813 104.552 1.00 53.19 371 VAL B O 1
ATOM 3279 N N . PHE B 1 157 ? 42.370 96.568 103.231 1.00 50.36 372 PHE B N 1
ATOM 3280 C CA . PHE B 1 157 ? 41.201 97.398 103.521 1.00 48.56 372 PHE B CA 1
ATOM 3281 C C . PHE B 1 157 ? 39.935 96.662 103.071 1.00 52.42 372 PHE B C 1
ATOM 3282 O O . PHE B 1 157 ? 39.026 96.439 103.880 1.00 50.41 372 PHE B O 1
ATOM 3290 N N . CYS B 1 158 ? 39.903 96.253 101.786 1.00 51.48 373 CYS B N 1
ATOM 3291 C CA . CYS B 1 158 ? 38.780 95.527 101.191 1.00 52.19 373 CYS B CA 1
ATOM 3292 C C . CYS B 1 158 ? 38.460 94.236 101.926 1.00 55.97 373 CYS B C 1
ATOM 3293 O O . CYS B 1 158 ? 37.285 94.004 102.200 1.00 56.31 373 CYS B O 1
ATOM 3296 N N . ASN B 1 159 ? 39.492 93.455 102.327 1.00 52.19 374 ASN B N 1
ATOM 3297 C CA . ASN B 1 159 ? 39.341 92.208 103.095 1.00 52.04 374 ASN B CA 1
ATOM 3298 C C . ASN B 1 159 ? 38.789 92.445 104.506 1.00 54.36 374 ASN B C 1
ATOM 3299 O O . ASN B 1 159 ? 37.937 91.683 104.941 1.00 52.96 374 ASN B O 1
ATOM 3304 N N . ALA B 1 160 ? 39.289 93.479 105.218 1.00 51.69 375 ALA B N 1
ATOM 3305 C CA . ALA B 1 160 ? 38.849 93.851 106.571 1.00 51.27 375 ALA B CA 1
ATOM 3306 C C . ALA B 1 160 ? 37.364 94.232 106.589 1.00 54.17 375 ALA B C 1
ATOM 3307 O O . ALA B 1 160 ? 36.609 93.717 107.417 1.00 53.59 375 ALA B O 1
ATOM 3309 N N . VAL B 1 161 ? 36.955 95.113 105.657 1.00 50.38 376 VAL B N 1
ATOM 3310 C CA . VAL B 1 161 ? 35.573 95.576 105.526 1.00 50.34 376 VAL B CA 1
ATOM 3311 C C . VAL B 1 161 ? 34.651 94.395 105.145 1.00 55.95 376 VAL B C 1
ATOM 3312 O O . VAL B 1 161 ? 33.615 94.208 105.787 1.00 54.94 376 VAL B O 1
ATOM 3316 N N . ASN B 1 162 ? 35.071 93.565 104.165 1.00 54.17 377 ASN B N 1
ATOM 3317 C CA . ASN B 1 162 ? 34.332 92.365 103.751 1.00 54.96 377 ASN B CA 1
ATOM 3318 C C . ASN B 1 162 ? 34.189 91.391 104.912 1.00 59.56 377 ASN B C 1
ATOM 3319 O O . ASN B 1 162 ? 33.133 90.781 105.051 1.00 60.59 377 ASN B O 1
ATOM 3324 N N . ASN B 1 163 ? 35.235 91.265 105.760 1.00 55.83 378 ASN B N 1
ATOM 3325 C CA . ASN B 1 163 ? 35.209 90.378 106.926 1.00 56.14 378 ASN B CA 1
ATOM 3326 C C . ASN B 1 163 ? 34.124 90.804 107.895 1.00 61.19 378 ASN B C 1
ATOM 3327 O O . ASN B 1 163 ? 33.405 89.958 108.415 1.00 60.22 378 ASN B O 1
ATOM 3348 N N . ASN B 1 166 ? 30.565 90.135 106.232 1.00 55.46 381 ASN B N 1
ATOM 3349 C CA . ASN B 1 166 ? 30.235 88.709 106.161 1.00 56.04 381 ASN B CA 1
ATOM 3350 C C . ASN B 1 166 ? 30.221 87.984 107.508 1.00 60.38 381 ASN B C 1
ATOM 3351 O O . ASN B 1 166 ? 29.846 86.811 107.539 1.00 62.45 381 ASN B O 1
ATOM 3356 N N . ASN B 1 167 ? 30.604 88.660 108.611 1.00 55.39 382 ASN B N 1
ATOM 3357 C CA . ASN B 1 167 ? 30.619 88.064 109.949 1.00 55.18 382 ASN B CA 1
ATOM 3358 C C . ASN B 1 167 ? 29.175 87.874 110.475 1.00 62.40 382 ASN B C 1
ATOM 3359 O O . ASN B 1 167 ? 28.468 88.863 110.716 1.00 62.40 382 ASN B O 1
ATOM 3364 N N . PRO B 1 168 ? 28.707 86.607 110.627 1.00 60.90 383 PRO B N 1
ATOM 3365 C CA . PRO B 1 168 ? 27.318 86.391 111.071 1.00 62.50 383 PRO B CA 1
ATOM 3366 C C . PRO B 1 168 ? 27.089 86.552 112.574 1.00 67.72 383 PRO B C 1
ATOM 3367 O O . PRO B 1 168 ? 25.937 86.567 112.996 1.00 68.95 383 PRO B O 1
ATOM 3371 N N . LEU B 1 169 ? 28.163 86.685 113.374 1.00 63.66 384 LEU B N 1
ATOM 3372 C CA . LEU B 1 169 ? 28.059 86.903 114.821 1.00 63.41 384 LEU B CA 1
ATOM 3373 C C . LEU B 1 169 ? 27.924 88.407 115.176 1.00 64.63 384 LEU B C 1
ATOM 3374 O O . LEU B 1 169 ? 27.675 88.763 116.330 1.00 64.07 384 LEU B O 1
ATOM 3379 N N . LEU B 1 170 ? 28.059 89.278 114.174 1.00 59.80 385 LEU B N 1
ATOM 3380 C CA . LEU B 1 170 ? 27.921 90.719 114.363 1.00 59.58 385 LEU B CA 1
ATOM 3381 C C . LEU B 1 170 ? 26.456 91.170 114.171 1.00 63.33 385 LEU B C 1
ATOM 3382 O O . LEU B 1 170 ? 25.684 90.439 113.538 1.00 64.33 385 LEU B O 1
ATOM 3387 N N . PRO B 1 171 ? 26.041 92.357 114.696 1.00 58.12 386 PRO B N 1
ATOM 3388 C CA . PRO B 1 171 ? 24.659 92.823 114.458 1.00 58.51 386 PRO B CA 1
ATOM 3389 C C . PRO B 1 171 ? 24.374 92.986 112.961 1.00 59.65 386 PRO B C 1
ATOM 3390 O O . PRO B 1 171 ? 25.278 93.355 112.208 1.00 56.62 386 PRO B O 1
ATOM 3394 N N . ALA B 1 172 ? 23.124 92.725 112.538 1.00 56.42 387 ALA B N 1
ATOM 3395 C CA . ALA B 1 172 ? 22.704 92.815 111.137 1.00 56.27 387 ALA B CA 1
ATOM 3396 C C . ALA B 1 172 ? 22.778 94.221 110.544 1.00 59.85 387 ALA B C 1
ATOM 3397 O O . ALA B 1 172 ? 23.013 94.360 109.340 1.00 58.44 387 ALA B O 1
ATOM 3399 N N . HIS B 1 173 ? 22.557 95.256 111.384 1.00 57.69 388 HIS B N 1
ATOM 3400 C CA . HIS B 1 173 ? 22.526 96.662 110.963 1.00 56.84 388 HIS B CA 1
ATOM 3401 C C . HIS B 1 173 ? 23.556 97.548 111.669 1.00 57.43 388 HIS B C 1
ATOM 3402 O O . HIS B 1 173 ? 24.006 97.235 112.777 1.00 55.71 388 HIS B O 1
ATOM 3409 N N . GLY B 1 174 ? 23.872 98.667 111.021 1.00 52.87 389 GLY B N 1
ATOM 3410 C CA . GLY B 1 174 ? 24.788 99.685 111.527 1.00 52.35 389 GLY B CA 1
ATOM 3411 C C . GLY B 1 174 ? 26.215 99.245 111.776 1.00 54.50 389 GLY B C 1
ATOM 3412 O O . GLY B 1 174 ? 26.866 99.768 112.680 1.00 53.47 389 GLY B O 1
ATOM 3413 N N . LYS B 1 175 ? 26.724 98.294 110.967 1.00 51.69 390 LYS B N 1
ATOM 3414 C CA . LYS B 1 175 ? 28.102 97.779 111.074 1.00 49.65 390 LYS B CA 1
ATOM 3415 C C . LYS B 1 175 ? 29.111 98.913 110.799 1.00 52.15 390 LYS B C 1
ATOM 3416 O O . LYS B 1 175 ? 30.181 98.966 111.401 1.00 50.71 390 LYS B O 1
ATOM 3422 N N . GLY B 1 176 ? 28.720 99.851 109.953 1.00 49.06 391 GLY B N 1
ATOM 3423 C CA . GLY B 1 176 ? 29.539 101.016 109.684 1.00 48.54 391 GLY B CA 1
ATOM 3424 C C . GLY B 1 176 ? 29.220 101.787 108.429 1.00 51.53 391 GLY B C 1
ATOM 3425 O O . GLY B 1 176 ? 28.209 101.547 107.776 1.00 50.96 391 GLY B O 1
ATOM 3426 N N . VAL B 1 177 ? 30.113 102.721 108.083 1.00 48.11 392 VAL B N 1
ATOM 3427 C CA . VAL B 1 177 ? 29.968 103.552 106.898 1.00 48.60 392 VAL B CA 1
ATOM 3428 C C . VAL B 1 177 ? 31.251 103.506 106.042 1.00 52.86 392 VAL B C 1
ATOM 3429 O O . VAL B 1 177 ? 32.352 103.612 106.569 1.00 51.00 392 VAL B O 1
ATOM 3433 N N . LEU B 1 178 ? 31.080 103.348 104.722 1.00 51.07 393 LEU B N 1
ATOM 3434 C CA . LEU B 1 178 ? 32.134 103.386 103.717 1.00 50.74 393 LEU B CA 1
ATOM 3435 C C . LEU B 1 178 ? 32.032 104.753 103.006 1.00 54.71 393 LEU B C 1
ATOM 3436 O O . LEU B 1 178 ? 30.972 105.090 102.476 1.00 54.64 393 LEU B O 1
ATOM 3441 N N . VAL B 1 179 ? 33.108 105.560 103.050 1.00 51.98 394 VAL B N 1
ATOM 3442 C CA . VAL B 1 179 ? 33.137 106.905 102.456 1.00 51.94 394 VAL B CA 1
ATOM 3443 C C . VAL B 1 179 ? 34.273 107.057 101.439 1.00 55.57 394 VAL B C 1
ATOM 3444 O O . VAL B 1 179 ? 35.423 106.849 101.793 1.00 55.13 394 VAL B O 1
ATOM 3448 N N . ALA B 1 180 ? 33.943 107.500 100.210 1.00 52.19 395 ALA B N 1
ATOM 3449 C CA . ALA B 1 180 ? 34.891 107.795 99.138 1.00 51.98 395 ALA B CA 1
ATOM 3450 C C . ALA B 1 180 ? 34.956 109.326 98.987 1.00 54.85 395 ALA B C 1
ATOM 3451 O O . ALA B 1 180 ? 33.993 109.972 98.558 1.00 54.05 395 ALA B O 1
ATOM 3453 N N . LEU B 1 181 ? 36.082 109.899 99.415 1.00 50.80 396 LEU B N 1
ATOM 3454 C CA . LEU B 1 181 ? 36.334 111.332 99.442 1.00 50.44 396 LEU B CA 1
ATOM 3455 C C . LEU B 1 181 ? 37.264 111.799 98.324 1.00 54.23 396 LEU B C 1
ATOM 3456 O O . LEU B 1 181 ? 38.349 111.248 98.140 1.00 53.76 396 LEU B O 1
ATOM 3461 N N . ARG B 1 182 ? 36.825 112.816 97.577 1.00 51.29 397 ARG B N 1
ATOM 3462 C CA . ARG B 1 182 ? 37.580 113.396 96.471 1.00 52.54 397 ARG B CA 1
ATOM 3463 C C . ARG B 1 182 ? 38.229 114.695 96.966 1.00 56.21 397 ARG B C 1
ATOM 3464 O O . ARG B 1 182 ? 37.507 115.579 97.402 1.00 55.43 397 ARG B O 1
ATOM 3472 N N . PRO B 1 183 ? 39.579 114.831 96.941 1.00 54.39 398 PRO B N 1
ATOM 3473 C CA . PRO B 1 183 ? 40.193 116.089 97.415 1.00 54.42 398 PRO B CA 1
ATOM 3474 C C . PRO B 1 183 ? 39.892 117.281 96.499 1.00 59.00 398 PRO B C 1
ATOM 3475 O O . PRO B 1 183 ? 39.618 117.082 95.315 1.00 60.11 398 PRO B O 1
ATOM 3479 N N . VAL B 1 184 ? 39.964 118.516 97.031 1.00 54.80 399 VAL B N 1
ATOM 3480 C CA . VAL B 1 184 ? 39.748 119.739 96.232 1.00 55.43 399 VAL B CA 1
ATOM 3481 C C . VAL B 1 184 ? 40.823 119.832 95.105 1.00 61.47 399 VAL B C 1
ATOM 3482 O O . VAL B 1 184 ? 41.870 119.197 95.255 1.00 60.78 399 VAL B O 1
ATOM 3486 N N . PRO B 1 185 ? 40.603 120.584 93.986 1.00 60.38 400 PRO B N 1
ATOM 3487 C CA . PRO B 1 185 ? 41.642 120.663 92.927 1.00 62.10 400 PRO B CA 1
ATOM 3488 C C . PRO B 1 185 ? 43.088 120.892 93.389 1.00 66.47 400 PRO B C 1
ATOM 3489 O O . PRO B 1 185 ? 43.999 120.249 92.852 1.00 67.10 400 PRO B O 1
ATOM 3493 N N . GLY B 1 186 ? 43.286 121.765 94.381 1.00 61.72 401 GLY B N 1
ATOM 3494 C CA . GLY B 1 186 ? 44.624 122.078 94.885 1.00 62.50 401 GLY B CA 1
ATOM 3495 C C . GLY B 1 186 ? 45.316 121.064 95.786 1.00 64.76 401 GLY B C 1
ATOM 3496 O O . GLY B 1 186 ? 46.510 121.218 96.070 1.00 65.31 401 GLY B O 1
ATOM 3497 N N . ILE B 1 187 ? 44.589 120.016 96.238 1.00 58.58 402 ILE B N 1
ATOM 3498 C CA . ILE B 1 187 ? 45.102 119.000 97.168 1.00 57.46 402 ILE B CA 1
ATOM 3499 C C . ILE B 1 187 ? 45.277 117.602 96.522 1.00 61.20 402 ILE B C 1
ATOM 3500 O O . ILE B 1 187 ? 44.364 117.097 95.863 1.00 59.65 402 ILE B O 1
ATOM 3505 N N . ARG B 1 188 ? 46.459 116.976 96.747 1.00 58.23 403 ARG B N 1
ATOM 3506 C CA . ARG B 1 188 ? 46.754 115.615 96.287 1.00 57.63 403 ARG B CA 1
ATOM 3507 C C . ARG B 1 188 ? 46.161 114.663 97.302 1.00 56.97 403 ARG B C 1
ATOM 3508 O O . ARG B 1 188 ? 46.099 114.981 98.491 1.00 53.93 403 ARG B O 1
ATOM 3516 N N . VAL B 1 189 ? 45.734 113.490 96.839 1.00 54.15 404 VAL B N 1
ATOM 3517 C CA . VAL B 1 189 ? 45.142 112.445 97.680 1.00 52.79 404 VAL B CA 1
ATOM 3518 C C . VAL B 1 189 ? 46.117 111.969 98.817 1.00 57.12 404 VAL B C 1
ATOM 3519 O O . VAL B 1 189 ? 45.659 111.589 99.892 1.00 55.17 404 VAL B O 1
ATOM 3523 N N . GLU B 1 190 ? 47.433 112.067 98.592 1.00 57.45 405 GLU B N 1
ATOM 3524 C CA . GLU B 1 190 ? 48.470 111.711 99.575 1.00 58.30 405 GLU B CA 1
ATOM 3525 C C . GLU B 1 190 ? 48.533 112.752 100.713 1.00 60.80 405 GLU B C 1
ATOM 3526 O O . GLU B 1 190 ? 48.806 112.390 101.860 1.00 59.47 405 GLU B O 1
ATOM 3532 N N . GLN B 1 191 ? 48.227 114.029 100.396 1.00 56.98 406 GLN B N 1
ATOM 3533 C CA . GLN B 1 191 ? 48.149 115.128 101.365 1.00 55.87 406 GLN B CA 1
ATOM 3534 C C . GLN B 1 191 ? 46.888 114.974 102.208 1.00 59.03 406 GLN B C 1
ATOM 3535 O O . GLN B 1 191 ? 46.956 115.115 103.431 1.00 58.48 406 GLN B O 1
ATOM 3541 N N . ALA B 1 192 ? 45.744 114.639 101.553 1.00 54.95 407 ALA B N 1
ATOM 3542 C CA . ALA B 1 192 ? 44.442 114.404 102.198 1.00 52.97 407 ALA B CA 1
ATOM 3543 C C . ALA B 1 192 ? 44.569 113.240 103.177 1.00 55.59 407 ALA B C 1
ATOM 3544 O O . ALA B 1 192 ? 44.049 113.320 104.286 1.00 55.46 407 ALA B O 1
ATOM 3546 N N . LEU B 1 193 ? 45.326 112.200 102.787 1.00 51.04 408 LEU B N 1
ATOM 3547 C CA . LEU B 1 193 ? 45.624 111.025 103.603 1.00 50.42 408 LEU B CA 1
ATOM 3548 C C . LEU B 1 193 ? 46.419 111.382 104.872 1.00 55.79 408 LEU B C 1
ATOM 3549 O O . LEU B 1 193 ? 46.127 110.849 105.941 1.00 55.75 408 LEU B O 1
ATOM 3554 N N . THR B 1 194 ? 47.398 112.295 104.750 1.00 54.07 409 THR B N 1
ATOM 3555 C CA . THR B 1 194 ? 48.255 112.753 105.848 1.00 54.19 409 THR B CA 1
ATOM 3556 C C . THR B 1 194 ? 47.420 113.470 106.929 1.00 55.18 409 THR B C 1
ATOM 3557 O O . THR B 1 194 ? 47.677 113.276 108.115 1.00 53.70 409 THR B O 1
ATOM 3561 N N . LEU B 1 195 ? 46.385 114.228 106.520 1.00 51.97 410 LEU B N 1
ATOM 3562 C CA . LEU B 1 195 ? 45.478 114.929 107.444 1.00 50.89 410 LEU B CA 1
ATOM 3563 C C . LEU B 1 195 ? 44.435 113.996 108.118 1.00 56.39 410 LEU B C 1
ATOM 3564 O O . LEU B 1 195 ? 43.868 114.358 109.153 1.00 56.71 410 LEU B O 1
ATOM 3569 N N . CYS B 1 196 ? 44.221 112.789 107.550 1.00 52.10 411 CYS B N 1
ATOM 3570 C CA . CYS B 1 196 ? 43.267 111.797 108.037 1.00 51.88 411 CYS B CA 1
ATOM 3571 C C . CYS B 1 196 ? 43.830 111.019 109.226 1.00 55.09 411 CYS B C 1
ATOM 3572 O O . CYS B 1 196 ? 44.633 110.108 109.043 1.00 53.38 411 CYS B O 1
ATOM 3575 N N . ARG B 1 197 ? 43.427 111.385 110.449 1.00 52.30 412 ARG B N 1
ATOM 3576 C CA . ARG B 1 197 ? 43.970 110.719 111.634 1.00 52.21 412 ARG B CA 1
ATOM 3577 C C . ARG B 1 197 ? 42.881 110.225 112.596 1.00 54.29 412 ARG B C 1
ATOM 3578 O O . ARG B 1 197 ? 42.572 110.906 113.578 1.00 54.53 412 ARG B O 1
ATOM 3586 N N . PRO B 1 198 ? 42.267 109.048 112.332 1.00 49.70 413 PRO B N 1
ATOM 3587 C CA . PRO B 1 198 ? 41.236 108.545 113.254 1.00 49.69 413 PRO B CA 1
ATOM 3588 C C . PRO B 1 198 ? 41.847 108.096 114.584 1.00 56.10 413 PRO B C 1
ATOM 3589 O O . PRO B 1 198 ? 42.973 107.584 114.619 1.00 55.99 413 PRO B O 1
ATOM 3593 N N . ASN B 1 199 ? 41.123 108.318 115.681 1.00 53.30 414 ASN B N 1
ATOM 3594 C CA . ASN B 1 199 ? 41.613 107.924 117.007 1.00 54.30 414 ASN B CA 1
ATOM 3595 C C . ASN B 1 199 ? 41.093 106.531 117.421 1.00 57.86 414 ASN B C 1
ATOM 3596 O O . ASN B 1 199 ? 41.716 105.863 118.251 1.00 60.04 414 ASN B O 1
ATOM 3601 N N . ARG B 1 200 ? 39.963 106.102 116.833 1.00 51.04 415 ARG B N 1
ATOM 3602 C CA . ARG B 1 200 ? 39.284 104.843 117.155 1.00 50.02 415 ARG B CA 1
ATOM 3603 C C . ARG B 1 200 ? 39.736 103.639 116.360 1.00 53.84 415 ARG B C 1
ATOM 3604 O O . ARG B 1 200 ? 39.926 103.724 115.145 1.00 52.98 415 ARG B O 1
ATOM 3612 N N . THR B 1 201 ? 39.795 102.486 117.035 1.00 51.39 416 THR B N 1
ATOM 3613 C CA . THR B 1 201 ? 40.028 101.180 116.415 1.00 50.77 416 THR B CA 1
ATOM 3614 C C . THR B 1 201 ? 38.705 100.871 115.687 1.00 52.63 416 THR B C 1
ATOM 3615 O O . THR B 1 201 ? 37.637 101.210 116.197 1.00 52.64 416 THR B O 1
ATOM 3619 N N . GLY B 1 202 ? 38.794 100.318 114.487 1.00 47.51 417 GLY B N 1
ATOM 3620 C CA . GLY B 1 202 ? 37.632 100.053 113.651 1.00 46.07 417 GLY B CA 1
ATOM 3621 C C . GLY B 1 202 ? 37.473 101.093 112.560 1.00 49.40 417 GLY B C 1
ATOM 3622 O O . GLY B 1 202 ? 36.628 100.946 111.676 1.00 49.97 417 GLY B O 1
ATOM 3623 N N . ASP B 1 203 ? 38.278 102.159 112.624 1.00 46.16 418 ASP B N 1
ATOM 3624 C CA . ASP B 1 203 ? 38.291 103.259 111.657 1.00 45.92 418 ASP B CA 1
ATOM 3625 C C . ASP B 1 203 ? 39.575 103.162 110.845 1.00 47.54 418 ASP B C 1
ATOM 3626 O O . ASP B 1 203 ? 40.655 103.333 111.388 1.00 45.71 418 ASP B O 1
ATOM 3631 N N . ILE B 1 204 ? 39.438 102.825 109.558 1.00 44.37 419 ILE B N 1
ATOM 3632 C CA . ILE B 1 204 ? 40.530 102.583 108.615 1.00 43.53 419 ILE B CA 1
ATOM 3633 C C . ILE B 1 204 ? 40.383 103.357 107.306 1.00 50.00 419 ILE B C 1
ATOM 3634 O O . ILE B 1 204 ? 39.283 103.806 106.972 1.00 49.14 419 ILE B O 1
ATOM 3647 N N . THR B 1 206 ? 42.320 103.903 103.015 1.00 50.92 421 THR B N 1
ATOM 3648 C CA . THR B 1 206 ? 43.139 103.478 101.882 1.00 52.20 421 THR B CA 1
ATOM 3649 C C . THR B 1 206 ? 42.991 104.488 100.730 1.00 58.30 421 THR B C 1
ATOM 3650 O O . THR B 1 206 ? 42.173 105.407 100.822 1.00 55.35 421 THR B O 1
ATOM 3654 N N . ILE B 1 207 ? 43.761 104.300 99.642 1.00 60.34 422 ILE B N 1
ATOM 3655 C CA . ILE B 1 207 ? 43.676 105.164 98.462 1.00 62.85 422 ILE B CA 1
ATOM 3656 C C . ILE B 1 207 ? 43.137 104.368 97.271 1.00 70.15 422 ILE B C 1
ATOM 3657 O O . ILE B 1 207 ? 43.685 103.313 96.926 1.00 69.78 422 ILE B O 1
ATOM 3662 N N . GLY B 1 208 ? 42.064 104.890 96.676 1.00 68.52 423 GLY B N 1
ATOM 3663 C CA . GLY B 1 208 ? 41.407 104.315 95.509 1.00 69.82 423 GLY B CA 1
ATOM 3664 C C . GLY B 1 208 ? 41.537 105.237 94.321 1.00 75.77 423 GLY B C 1
ATOM 3665 O O . GLY B 1 208 ? 40.809 106.229 94.216 1.00 74.50 423 GLY B O 1
ATOM 3666 N N . GLY B 1 209 ? 42.493 104.921 93.452 1.00 75.19 424 GLY B N 1
ATOM 3667 C CA . GLY B 1 209 ? 42.807 105.731 92.281 1.00 76.87 424 GLY B CA 1
ATOM 3668 C C . GLY B 1 209 ? 43.214 107.123 92.711 1.00 80.69 424 GLY B C 1
ATOM 3669 O O . GLY B 1 209 ? 44.314 107.314 93.237 1.00 81.70 424 GLY B O 1
ATOM 3670 N N . ASN B 1 210 ? 42.286 108.078 92.569 1.00 75.25 425 ASN B N 1
ATOM 3671 C CA . ASN B 1 210 ? 42.484 109.472 92.963 1.00 73.98 425 ASN B CA 1
ATOM 3672 C C . ASN B 1 210 ? 41.489 109.852 94.078 1.00 73.70 425 ASN B C 1
ATOM 3673 O O . ASN B 1 210 ? 41.017 110.987 94.134 1.00 73.71 425 ASN B O 1
ATOM 3678 N N . ARG B 1 211 ? 41.185 108.895 94.977 1.00 66.79 426 ARG B N 1
ATOM 3679 C CA . ARG B 1 211 ? 40.230 109.098 96.069 1.00 63.49 426 ARG B CA 1
ATOM 3680 C C . ARG B 1 211 ? 40.679 108.492 97.393 1.00 61.44 426 ARG B C 1
ATOM 3681 O O . ARG B 1 211 ? 41.424 107.516 97.405 1.00 59.55 426 ARG B O 1
ATOM 3689 N N . LEU B 1 212 ? 40.248 109.106 98.509 1.00 55.18 427 LEU B N 1
ATOM 3690 C CA . LEU B 1 212 ? 40.533 108.626 99.858 1.00 53.29 427 LEU B CA 1
ATOM 3691 C C . LEU B 1 212 ? 39.314 107.816 100.323 1.00 55.80 427 LEU B C 1
ATOM 3692 O O . LEU B 1 212 ? 38.206 108.346 100.348 1.00 53.91 427 LEU B O 1
ATOM 3697 N N . VAL B 1 213 ? 39.504 106.513 100.604 1.00 52.71 428 VAL B N 1
ATOM 3698 C CA . VAL B 1 213 ? 38.401 105.637 101.009 1.00 52.00 428 VAL B CA 1
ATOM 3699 C C . VAL B 1 213 ? 38.500 105.305 102.501 1.00 54.91 428 VAL B C 1
ATOM 3700 O O . VAL B 1 213 ? 39.495 104.750 102.939 1.00 55.14 428 VAL B O 1
ATOM 3704 N N . LEU B 1 214 ? 37.470 105.677 103.269 1.00 51.03 429 LEU B N 1
ATOM 3705 C CA . LEU B 1 214 ? 37.367 105.481 104.715 1.00 50.07 429 LEU B CA 1
ATOM 3706 C C . LEU B 1 214 ? 36.275 104.498 105.083 1.00 52.25 429 LEU B C 1
ATOM 3707 O O . LEU B 1 214 ? 35.235 104.450 104.432 1.00 50.89 429 LEU B O 1
ATOM 3712 N N . PHE B 1 215 ? 36.507 103.737 106.158 1.00 47.40 430 PHE B N 1
ATOM 3713 C CA . PHE B 1 215 ? 35.513 102.874 106.764 1.00 45.22 430 PHE B CA 1
ATOM 3714 C C . PHE B 1 215 ? 35.475 103.212 108.244 1.00 49.02 430 PHE B C 1
ATOM 3715 O O . PHE B 1 215 ? 36.507 103.173 108.915 1.00 49.91 430 PHE B O 1
ATOM 3723 N N . LEU B 1 216 ? 34.298 103.574 108.737 1.00 45.94 431 LEU B N 1
ATOM 3724 C CA . LEU B 1 216 ? 34.065 103.947 110.132 1.00 45.56 431 LEU B CA 1
ATOM 3725 C C . LEU B 1 216 ? 33.097 102.935 110.723 1.00 49.41 431 LEU B C 1
ATOM 3726 O O . LEU B 1 216 ? 31.970 102.818 110.254 1.00 49.03 431 LEU B O 1
ATOM 3731 N N . SER B 1 217 ? 33.544 102.192 111.734 1.00 46.16 432 SER B N 1
ATOM 3732 C CA . SER B 1 217 ? 32.740 101.169 112.391 1.00 45.77 432 SER B CA 1
ATOM 3733 C C . SER B 1 217 ? 31.713 101.777 113.316 1.00 51.83 432 SER B C 1
ATOM 3734 O O . SER B 1 217 ? 32.009 102.754 114.011 1.00 51.31 432 SER B O 1
ATOM 3737 N N . PHE B 1 218 ? 30.488 101.191 113.304 1.00 49.50 433 PHE B N 1
ATOM 3738 C CA . PHE B 1 218 ? 29.325 101.533 114.129 1.00 50.33 433 PHE B CA 1
ATOM 3739 C C . PHE B 1 218 ? 28.962 103.021 114.154 1.00 54.69 433 PHE B C 1
ATOM 3740 O O . PHE B 1 218 ? 28.484 103.540 115.170 1.00 55.88 433 PHE B O 1
ATOM 3748 N N . CYS B 1 219 ? 29.135 103.693 113.019 1.00 50.32 434 CYS B N 1
ATOM 3749 C CA . CYS B 1 219 ? 28.816 105.108 112.911 1.00 49.09 434 CYS B CA 1
ATOM 3750 C C . CYS B 1 219 ? 27.521 105.279 112.145 1.00 53.10 434 CYS B C 1
ATOM 3751 O O . CYS B 1 219 ? 27.431 104.810 111.013 1.00 51.98 434 CYS B O 1
ATOM 3754 N N . ARG B 1 220 ? 26.516 105.951 112.758 1.00 51.07 435 ARG B N 1
ATOM 3755 C CA . ARG B 1 220 ? 25.225 106.218 112.112 1.00 51.83 435 ARG B CA 1
ATOM 3756 C C . ARG B 1 220 ? 25.442 107.225 110.989 1.00 55.25 435 ARG B C 1
ATOM 3757 O O . ARG B 1 220 ? 26.346 108.058 111.082 1.00 53.37 435 ARG B O 1
ATOM 3765 N N . ILE B 1 221 ? 24.615 107.153 109.933 1.00 53.45 436 ILE B N 1
ATOM 3766 C CA . ILE B 1 221 ? 24.709 108.052 108.778 1.00 53.60 436 ILE B CA 1
ATOM 3767 C C . ILE B 1 221 ? 24.602 109.549 109.171 1.00 58.55 436 ILE B C 1
ATOM 3768 O O . ILE B 1 221 ? 25.328 110.377 108.618 1.00 58.75 436 ILE B O 1
ATOM 3773 N N . ASN B 1 222 ? 23.751 109.881 110.150 1.00 55.44 437 ASN B N 1
ATOM 3774 C CA . ASN B 1 222 ? 23.594 111.269 110.567 1.00 55.66 437 ASN B CA 1
ATOM 3775 C C . ASN B 1 222 ? 24.781 111.812 111.395 1.00 57.14 437 ASN B C 1
ATOM 3776 O O . ASN B 1 222 ? 24.925 113.028 111.505 1.00 56.12 437 ASN B O 1
ATOM 3781 N N . ASP B 1 223 ? 25.649 110.923 111.915 1.00 52.72 438 ASP B N 1
ATOM 3782 C CA . ASP B 1 223 ? 26.818 111.300 112.713 1.00 51.63 438 ASP B CA 1
ATOM 3783 C C . ASP B 1 223 ? 28.117 111.344 111.889 1.00 53.83 438 ASP B C 1
ATOM 3784 O O . ASP B 1 223 ? 29.194 111.565 112.447 1.00 51.87 438 ASP B O 1
ATOM 3789 N N . LEU B 1 224 ? 28.009 111.118 110.564 1.00 50.91 439 LEU B N 1
ATOM 3790 C CA . LEU B 1 224 ? 29.141 111.080 109.646 1.00 50.26 439 LEU B CA 1
ATOM 3791 C C . LEU B 1 224 ? 29.926 112.370 109.626 1.00 55.60 439 LEU B C 1
ATOM 3792 O O . LEU B 1 224 ? 31.150 112.322 109.747 1.00 55.00 439 LEU B O 1
ATOM 3797 N N . ASP B 1 225 ? 29.235 113.520 109.478 1.00 53.04 440 ASP B N 1
ATOM 3798 C CA . ASP B 1 225 ? 29.898 114.818 109.442 1.00 52.89 440 ASP B CA 1
ATOM 3799 C C . ASP B 1 225 ? 30.649 115.110 110.733 1.00 55.01 440 ASP B C 1
ATOM 3800 O O . ASP B 1 225 ? 31.792 115.532 110.671 1.00 54.14 440 ASP B O 1
ATOM 3805 N N . THR B 1 226 ? 30.043 114.782 111.882 1.00 52.40 441 THR B N 1
ATOM 3806 C CA . THR B 1 226 ? 30.618 114.899 113.224 1.00 52.45 441 THR B CA 1
ATOM 3807 C C . THR B 1 226 ? 31.931 114.094 113.306 1.00 55.67 441 THR B C 1
ATOM 3808 O O . THR B 1 226 ? 32.946 114.645 113.738 1.00 56.35 441 THR B O 1
ATOM 3812 N N . ALA B 1 227 ? 31.894 112.815 112.862 1.00 50.42 442 ALA B N 1
ATOM 3813 C CA . ALA B 1 227 ? 33.021 111.876 112.840 1.00 49.85 442 ALA B CA 1
ATOM 3814 C C . ALA B 1 227 ? 34.181 112.395 111.993 1.00 53.70 442 ALA B C 1
ATOM 3815 O O . ALA B 1 227 ? 35.307 112.440 112.487 1.00 52.69 442 ALA B O 1
ATOM 3817 N N . LEU B 1 228 ? 33.901 112.822 110.741 1.00 51.29 443 LEU B N 1
ATOM 3818 C CA . LEU B 1 228 ? 34.902 113.387 109.829 1.00 51.83 443 LEU B CA 1
ATOM 3819 C C . LEU B 1 228 ? 35.461 114.720 110.343 1.00 58.20 443 LEU B C 1
ATOM 3820 O O . LEU B 1 228 ? 36.616 115.032 110.066 1.00 58.88 443 LEU B O 1
ATOM 3825 N N . ASN B 1 229 ? 34.656 115.497 111.095 1.00 56.61 444 ASN B N 1
ATOM 3826 C CA . ASN B 1 229 ? 35.083 116.788 111.649 1.00 57.29 444 ASN B CA 1
ATOM 3827 C C . ASN B 1 229 ? 36.146 116.649 112.741 1.00 63.63 444 ASN B C 1
ATOM 3828 O O . ASN B 1 229 ? 36.846 117.621 113.023 1.00 64.44 444 ASN B O 1
ATOM 3833 N N . HIS B 1 230 ? 36.274 115.463 113.356 1.00 61.29 445 HIS B N 1
ATOM 3834 C CA . HIS B 1 230 ? 37.294 115.281 114.384 1.00 62.14 445 HIS B CA 1
ATOM 3835 C C . HIS B 1 230 ? 38.385 114.268 113.941 1.00 60.53 445 HIS B C 1
ATOM 3836 O O . HIS B 1 230 ? 39.412 114.158 114.614 1.00 60.47 445 HIS B O 1
ATOM 3843 N N . ILE B 1 231 ? 38.193 113.598 112.780 1.00 52.40 446 ILE B N 1
ATOM 3844 C CA . ILE B 1 231 ? 39.187 112.691 112.190 1.00 50.38 446 ILE B CA 1
ATOM 3845 C C . ILE B 1 231 ? 40.207 113.561 111.420 1.00 52.85 446 ILE B C 1
ATOM 3846 O O . ILE B 1 231 ? 41.396 113.243 111.386 1.00 53.32 446 ILE B O 1
ATOM 3851 N N . PHE B 1 232 ? 39.721 114.666 110.832 1.00 48.51 447 PHE B N 1
ATOM 3852 C CA . PHE B 1 232 ? 40.489 115.674 110.099 1.00 48.47 447 PHE B CA 1
ATOM 3853 C C . PHE B 1 232 ? 40.712 116.896 111.006 1.00 56.70 447 PHE B C 1
ATOM 3854 O O . PHE B 1 232 ? 39.821 117.210 111.805 1.00 56.05 447 PHE B O 1
ATOM 3862 N N . PRO B 1 233 ? 41.890 117.581 110.934 1.00 56.55 448 PRO B N 1
ATOM 3863 C CA . PRO B 1 233 ? 42.141 118.716 111.843 1.00 57.83 448 PRO B CA 1
ATOM 3864 C C . PRO B 1 233 ? 41.685 120.083 111.321 1.00 65.74 448 PRO B C 1
ATOM 3865 O O . PRO B 1 233 ? 41.829 121.093 112.022 1.00 65.84 448 PRO B O 1
ATOM 3869 N N . LEU B 1 234 ? 41.186 120.105 110.071 1.00 64.67 449 LEU B N 1
ATOM 3870 C CA . LEU B 1 234 ? 40.725 121.276 109.318 1.00 65.58 449 LEU B CA 1
ATOM 3871 C C . LEU B 1 234 ? 39.303 121.006 108.829 1.00 69.50 449 LEU B C 1
ATOM 3872 O O . LEU B 1 234 ? 38.931 119.828 108.743 1.00 69.11 449 LEU B O 1
ATOM 3877 N N . PRO B 1 235 ? 38.502 122.042 108.452 1.00 65.94 450 PRO B N 1
ATOM 3878 C CA . PRO B 1 235 ? 37.149 121.759 107.932 1.00 64.84 450 PRO B CA 1
ATOM 3879 C C . PRO B 1 235 ? 37.215 120.867 106.691 1.00 67.17 450 PRO B C 1
ATOM 3880 O O . PRO B 1 235 ? 38.039 121.110 105.809 1.00 67.59 450 PRO B O 1
ATOM 3884 N N . THR B 1 236 ? 36.386 119.811 106.652 1.00 62.16 451 THR B N 1
ATOM 3885 C CA . THR B 1 236 ? 36.364 118.829 105.560 1.00 61.61 451 THR B CA 1
ATOM 3886 C C . THR B 1 236 ? 36.081 119.466 104.191 1.00 64.18 451 THR B C 1
ATOM 3887 O O . THR B 1 236 ? 36.685 119.048 103.205 1.00 63.40 451 THR B O 1
ATOM 3891 N N . GLY B 1 237 ? 35.227 120.495 104.166 1.00 59.85 452 GLY B N 1
ATOM 3892 C CA . GLY B 1 237 ? 34.869 121.250 102.968 1.00 59.47 452 GLY B CA 1
ATOM 3893 C C . GLY B 1 237 ? 36.053 121.894 102.275 1.00 63.39 452 GLY B C 1
ATOM 3894 O O . GLY B 1 237 ? 36.037 122.082 101.054 1.00 64.17 452 GLY B O 1
ATOM 3895 N N . ASP B 1 238 ? 37.099 122.216 103.053 1.00 58.40 453 ASP B N 1
ATOM 3896 C CA . ASP B 1 238 ? 38.332 122.802 102.556 1.00 58.77 453 ASP B CA 1
ATOM 3897 C C . ASP B 1 238 ? 39.261 121.742 101.978 1.00 62.35 453 ASP B C 1
ATOM 3898 O O . ASP B 1 238 ? 40.037 122.049 101.073 1.00 64.66 453 ASP B O 1
ATOM 3903 N N . ILE B 1 239 ? 39.200 120.502 102.504 1.00 55.06 454 ILE B N 1
ATOM 3904 C CA . ILE B 1 239 ? 40.070 119.411 102.060 1.00 54.04 454 ILE B CA 1
ATOM 3905 C C . ILE B 1 239 ? 39.452 118.670 100.872 1.00 54.93 454 ILE B C 1
ATOM 3906 O O . ILE B 1 239 ? 40.155 118.331 99.916 1.00 54.19 454 ILE B O 1
ATOM 3911 N N . PHE B 1 240 ? 38.140 118.428 100.943 1.00 48.92 455 PHE B N 1
ATOM 3912 C CA . PHE B 1 240 ? 37.390 117.656 99.954 1.00 47.41 455 PHE B CA 1
ATOM 3913 C C . PHE B 1 240 ? 36.309 118.441 99.276 1.00 51.44 455 PHE B C 1
ATOM 3914 O O . PHE B 1 240 ? 35.653 119.256 99.915 1.00 51.19 455 PHE B O 1
ATOM 3922 N N . SER B 1 241 ? 36.113 118.177 97.978 1.00 49.01 456 SER B N 1
ATOM 3923 C CA . SER B 1 241 ? 35.093 118.821 97.140 1.00 49.23 456 SER B CA 1
ATOM 3924 C C . SER B 1 241 ? 33.855 117.914 96.963 1.00 54.94 456 SER B C 1
ATOM 3925 O O . SER B 1 241 ? 32.733 118.411 96.879 1.00 54.36 456 SER B O 1
ATOM 3928 N N . ASN B 1 242 ? 34.073 116.586 96.911 1.00 53.20 457 ASN B N 1
ATOM 3929 C CA . ASN B 1 242 ? 33.029 115.589 96.690 1.00 53.88 457 ASN B CA 1
ATOM 3930 C C . ASN B 1 242 ? 33.121 114.397 97.626 1.00 58.69 457 ASN B C 1
ATOM 3931 O O . ASN B 1 242 ? 34.213 114.028 98.053 1.00 57.45 457 ASN B O 1
ATOM 3936 N N . ARG B 1 243 ? 31.971 113.759 97.910 1.00 57.61 458 ARG B N 1
ATOM 3937 C CA . ARG B 1 243 ? 31.954 112.540 98.713 1.00 57.76 458 ARG B CA 1
ATOM 3938 C C . ARG B 1 243 ? 30.835 111.576 98.276 1.00 63.40 458 ARG B C 1
ATOM 3939 O O . ARG B 1 243 ? 29.783 112.003 97.808 1.00 63.57 458 ARG B O 1
ATOM 3955 N N . VAL B 1 245 ? 28.924 107.934 99.718 1.00 57.58 460 VAL B N 1
ATOM 3956 C CA . VAL B 1 245 ? 28.701 107.189 100.952 1.00 56.09 460 VAL B CA 1
ATOM 3957 C C . VAL B 1 245 ? 27.806 105.960 100.718 1.00 58.36 460 VAL B C 1
ATOM 3958 O O . VAL B 1 245 ? 26.890 105.998 99.898 1.00 58.29 460 VAL B O 1
ATOM 3962 N N . TRP B 1 246 ? 28.095 104.881 101.451 1.00 54.12 461 TRP B N 1
ATOM 3963 C CA . TRP B 1 246 ? 27.357 103.614 101.479 1.00 54.65 461 TRP B CA 1
ATOM 3964 C C . TRP B 1 246 ? 27.273 103.246 102.959 1.00 58.57 461 TRP B C 1
ATOM 3965 O O . TRP B 1 246 ? 28.302 103.013 103.589 1.00 56.06 461 TRP B O 1
ATOM 3976 N N . PHE B 1 247 ? 26.062 103.305 103.533 1.00 58.26 462 PHE B N 1
ATOM 3977 C CA . PHE B 1 247 ? 25.830 103.059 104.958 1.00 58.60 462 PHE B CA 1
ATOM 3978 C C . PHE B 1 247 ? 24.993 101.790 105.245 1.00 65.43 462 PHE B C 1
ATOM 3979 O O . PHE B 1 247 ? 24.959 101.345 106.394 1.00 65.37 462 PHE B O 1
ATOM 3987 N N . GLU B 1 248 ? 24.358 101.196 104.212 1.00 63.87 463 GLU B N 1
ATOM 3988 C CA . GLU B 1 248 ? 23.592 99.950 104.345 1.00 65.16 463 GLU B CA 1
ATOM 3989 C C . GLU B 1 248 ? 24.545 98.782 104.098 1.00 69.39 463 GLU B C 1
ATOM 3990 O O . GLU B 1 248 ? 25.222 98.749 103.070 1.00 68.88 463 GLU B O 1
ATOM 3996 N N . ASP B 1 249 ? 24.609 97.836 105.049 1.00 66.68 464 ASP B N 1
ATOM 3997 C CA . ASP B 1 249 ? 25.541 96.700 105.049 1.00 67.39 464 ASP B CA 1
ATOM 3998 C C . ASP B 1 249 ? 25.503 95.817 103.770 1.00 73.98 464 ASP B C 1
ATOM 3999 O O . ASP B 1 249 ? 26.495 95.151 103.485 1.00 73.46 464 ASP B O 1
ATOM 4004 N N . ASP B 1 250 ? 24.430 95.890 102.964 1.00 72.97 465 ASP B N 1
ATOM 4005 C CA . ASP B 1 250 ? 24.340 95.183 101.681 1.00 74.33 465 ASP B CA 1
ATOM 4006 C C . ASP B 1 250 ? 25.061 95.998 100.598 1.00 77.77 465 ASP B C 1
ATOM 4007 O O . ASP B 1 250 ? 25.798 95.435 99.788 1.00 77.67 465 ASP B O 1
ATOM 4012 N N . GLN B 1 251 ? 24.861 97.331 100.616 1.00 74.15 466 GLN B N 1
ATOM 4013 C CA . GLN B 1 251 ? 25.438 98.302 99.683 1.00 73.78 466 GLN B CA 1
ATOM 4014 C C . GLN B 1 251 ? 26.977 98.396 99.787 1.00 75.44 466 GLN B C 1
ATOM 4015 O O . GLN B 1 251 ? 27.638 98.612 98.767 1.00 75.55 466 GLN B O 1
ATOM 4021 N N . ILE B 1 252 ? 27.535 98.225 101.008 1.00 69.45 467 ILE B N 1
ATOM 4022 C CA . ILE B 1 252 ? 28.978 98.272 101.281 1.00 67.60 467 ILE B CA 1
ATOM 4023 C C . ILE B 1 252 ? 29.709 97.131 100.556 1.00 73.41 467 ILE B C 1
ATOM 4024 O O . ILE B 1 252 ? 30.684 97.383 99.842 1.00 73.45 467 ILE B O 1
ATOM 4029 N N . SER B 1 253 ? 29.231 95.886 100.750 1.00 71.10 468 SER B N 1
ATOM 4030 C CA . SER B 1 253 ? 29.776 94.656 100.165 1.00 71.44 468 SER B CA 1
ATOM 4031 C C . SER B 1 253 ? 29.867 94.748 98.637 1.00 76.22 468 SER B C 1
ATOM 4032 O O . SER B 1 253 ? 30.910 94.436 98.061 1.00 75.31 468 SER B O 1
ATOM 4035 N N . ALA B 1 254 ? 28.774 95.207 97.999 1.00 74.66 469 ALA B N 1
ATOM 4036 C CA . ALA B 1 254 ? 28.645 95.380 96.551 1.00 75.96 469 ALA B CA 1
ATOM 4037 C C . ALA B 1 254 ? 29.587 96.460 96.030 1.00 78.51 469 ALA B C 1
ATOM 4038 O O . ALA B 1 254 ? 30.071 96.353 94.901 1.00 79.06 469 ALA B O 1
ATOM 4040 N N . GLU B 1 255 ? 29.848 97.494 96.855 1.00 72.86 470 GLU B N 1
ATOM 4041 C CA . GLU B 1 255 ? 30.745 98.580 96.495 1.00 71.74 470 GLU B CA 1
ATOM 4042 C C . GLU B 1 255 ? 32.194 98.131 96.485 1.00 74.70 470 GLU B C 1
ATOM 4043 O O . GLU B 1 255 ? 32.936 98.532 95.590 1.00 73.94 470 GLU B O 1
ATOM 4049 N N . LEU B 1 256 ? 32.589 97.282 97.456 1.00 71.99 471 LEU B N 1
ATOM 4050 C CA . LEU B 1 256 ? 33.943 96.719 97.537 1.00 72.68 471 LEU B CA 1
ATOM 4051 C C . LEU B 1 256 ? 34.309 95.988 96.236 1.00 80.66 471 LEU B C 1
ATOM 4052 O O . LEU B 1 256 ? 35.454 96.080 95.792 1.00 81.69 471 LEU B O 1
ATOM 4057 N N . VAL B 1 257 ? 33.311 95.334 95.599 1.00 78.92 472 VAL B N 1
ATOM 4058 C CA . VAL B 1 257 ? 33.428 94.620 94.323 1.00 80.92 472 VAL B CA 1
ATOM 4059 C C . VAL B 1 257 ? 33.664 95.622 93.179 1.00 87.60 472 VAL B C 1
ATOM 4060 O O . VAL B 1 257 ? 34.687 95.536 92.494 1.00 87.53 472 VAL B O 1
ATOM 4064 N N . GLN B 1 258 ? 32.721 96.576 92.999 1.00 86.59 473 GLN B N 1
ATOM 4065 C CA . GLN B 1 258 ? 32.722 97.623 91.969 1.00 88.53 473 GLN B CA 1
ATOM 4066 C C . GLN B 1 258 ? 33.982 98.509 91.980 1.00 95.15 473 GLN B C 1
ATOM 4067 O O . GLN B 1 258 ? 34.360 99.047 90.936 1.00 95.90 473 GLN B O 1
ATOM 4081 N N . ARG B 1 260 ? 37.115 97.293 93.061 1.00 93.99 475 ARG B N 1
ATOM 4082 C CA . ARG B 1 260 ? 38.207 96.394 92.662 1.00 111.38 475 ARG B CA 1
ATOM 4083 C C . ARG B 1 260 ? 38.384 96.335 91.143 1.00 129.51 475 ARG B C 1
ATOM 4084 O O . ARG B 1 260 ? 39.272 96.992 90.596 1.00 86.14 475 ARG B O 1
#

Secondary structure (DSSP, 8-state):
---TT-EEEEGGGGTT---SSTTEEEESSHHHHHHHHTT-SS-EEEEEE-SGGGHHHHHHHHHHHHHHH----EEEEE-SS---HHHHHHHHHHT---B-TTS-HHHHH---TTTT----S---SSHHHHH---S----S---HHHHHHHHH---TTS-SS--EEEEEEEEPTT--HHHHHHH----STTB--EETTEEEEEEET--GGGHHHHHHHH-SS-HHHHEEE--B-SHHHHHHHHH---S-GGGB----/--TT-EEEEGGGGTTPPPSSTTEEEESSHHHHHHHHTT-SS-EEEEEE-SGGGHHHHHHHHHHHHHHH----EEEEE-SS---HHHHHHHHHHT---B-TTS-HHHHH--GGGTT----S---S-HHHHH---S----S---HHHHHHHHH---TTS-SS--EEEEEEEEPTT--HHHHHHH----STTB--EETTEEEEEEET--GGGHHHHHHHHSSS-HHHHEEE--B-SHHHHHHHHH--

B-factor: mean 59.94, std 13.86, range [27.99, 144.73]

GO terms:
  GO:0035438 cyclic-di-GMP binding (F, IDA)

Solvent-accessible surface area: 26719 Å² total